Protein AF-A0A8T1BYY0-F1 (afdb_monomer_lite)

Sequence (598 aa):
MSVMEIKYHNEMEREINAVAQRWQKELDSLHEKHEKAYQDAVLQAELKANKQLESMQKEMNERKGTAVVKCTSKWQRAMEELQERQEVEKNMTYNQGLQDREKEWQQAALQIKERQREELGKVQQEAVAAIRAAEERHKMRFQAQLAELKSQLEEQHSQALQNLSDEITTRERERAQEHMDASAQVLEQELTAKWTEQLQEQQLELESKFSAEKSRLTAIFVDEKEAALQELRQVHEEQRVQLDQVWSEKLENLAANTAICHEKQLDSLNGEHDREKENLANQLQSQYSKQLEERLRDQEARLLREQEDAIAQVQEDSEKLIEQVERAMTELKKQKEHLETELGSLRSAIEEAEDAQFDAQESFKIQQKQAAFHVLHLVMRAMRKINEEIQARQISRNEMEITVDRLKTEISDEKSRWEELMGRIRETWSQVQTQHGEMSQTLTNYKRDELVAHRSSSAVLSNEISIVTKQLEEVEEMKITLERDVESLQAEAQTIEASLRDLMLQSGNNGSLNMAVVAKKRRLNEEFEALLERIEKKKAEIRNVDQTLASLRARREEKEQEMRAMERKLVEILVQQQKQMLLLVSAVREVSLPTVAT

pLDDT: mean 81.56, std 13.48, range [29.11, 97.12]

Organism: NCBI:txid29920

Radius of gyration: 112.98 Å; chains: 1; bounding box: 292×54×339 Å

Structure (mmCIF, N/CA/C/O backbone):
data_AF-A0A8T1BYY0-F1
#
_entry.id   AF-A0A8T1BYY0-F1
#
loop_
_atom_site.group_PDB
_atom_site.id
_atom_site.type_symbol
_atom_site.label_atom_id
_atom_site.label_alt_id
_atom_site.label_comp_id
_atom_site.label_asym_id
_atom_site.label_entity_id
_atom_site.label_seq_id
_atom_site.pdbx_PDB_ins_code
_atom_site.Cartn_x
_atom_site.Cartn_y
_atom_site.Cartn_z
_atom_site.occupancy
_atom_site.B_iso_or_equiv
_atom_site.auth_seq_id
_atom_site.auth_comp_id
_atom_site.auth_asym_id
_atom_site.auth_atom_id
_atom_site.pdbx_PDB_model_num
ATOM 1 N N . MET A 1 1 ? 178.635 -5.656 -154.107 1.00 42.50 1 MET A N 1
ATOM 2 C CA . MET A 1 1 ? 179.778 -5.171 -154.908 1.00 42.50 1 MET A CA 1
ATOM 3 C C . MET A 1 1 ? 179.714 -3.644 -154.925 1.00 42.50 1 MET A C 1
ATOM 5 O O . MET A 1 1 ? 178.657 -3.139 -155.261 1.00 42.50 1 MET A O 1
ATOM 9 N N . SER A 1 2 ? 180.821 -2.972 -154.573 1.00 45.78 2 SER A N 1
ATOM 10 C CA . SER A 1 2 ? 181.156 -1.537 -154.750 1.00 45.78 2 SER A CA 1
ATOM 11 C C . SER A 1 2 ? 180.378 -0.435 -153.992 1.00 45.78 2 SER A C 1
ATOM 13 O O . SER A 1 2 ? 179.213 -0.576 -153.655 1.00 45.78 2 SER A O 1
ATOM 15 N N . VAL A 1 3 ? 181.105 0.655 -153.688 1.00 56.16 3 VAL A N 1
ATOM 16 C CA . VAL A 1 3 ? 181.095 1.435 -152.426 1.00 56.16 3 VAL A CA 1
ATOM 17 C C . VAL A 1 3 ? 180.782 2.940 -152.605 1.00 56.16 3 VAL A C 1
ATOM 19 O O . VAL A 1 3 ? 180.627 3.650 -151.615 1.00 56.16 3 VAL A O 1
ATOM 22 N N . MET A 1 4 ? 180.657 3.469 -153.830 1.00 53.41 4 MET A N 1
ATOM 23 C CA . MET A 1 4 ? 180.497 4.926 -154.030 1.00 53.41 4 MET A CA 1
ATOM 24 C C . MET A 1 4 ? 179.056 5.437 -154.120 1.00 53.41 4 MET A C 1
ATOM 26 O O . MET A 1 4 ? 178.783 6.502 -153.578 1.00 53.41 4 MET A O 1
ATOM 30 N N . GLU A 1 5 ? 178.107 4.703 -154.692 1.00 50.66 5 GLU A N 1
ATOM 31 C CA . GLU A 1 5 ? 176.708 5.179 -154.731 1.00 50.66 5 GLU A CA 1
ATOM 32 C C . GLU A 1 5 ? 175.994 5.018 -153.380 1.00 50.66 5 GLU A C 1
ATOM 34 O O . GLU A 1 5 ? 175.066 5.759 -153.063 1.00 50.66 5 GLU A O 1
ATOM 39 N N . ILE A 1 6 ? 176.553 4.169 -152.507 1.00 58.06 6 ILE A N 1
ATOM 40 C CA . ILE A 1 6 ? 176.207 4.091 -151.084 1.00 58.06 6 ILE A CA 1
ATOM 41 C C . ILE A 1 6 ? 176.419 5.453 -150.395 1.00 58.06 6 ILE A C 1
ATOM 43 O O . ILE A 1 6 ? 175.729 5.748 -149.428 1.00 58.06 6 ILE A O 1
ATOM 47 N N . LYS A 1 7 ? 177.326 6.326 -150.865 1.00 59.03 7 LYS A N 1
ATOM 48 C CA . LYS A 1 7 ? 177.566 7.620 -150.198 1.00 59.03 7 LYS A CA 1
ATOM 49 C C . LYS A 1 7 ? 176.518 8.687 -150.517 1.00 59.03 7 LYS A C 1
ATOM 51 O O . LYS A 1 7 ? 176.122 9.392 -149.598 1.00 59.03 7 LYS A O 1
ATOM 56 N N . TYR A 1 8 ? 176.028 8.775 -151.755 1.00 56.25 8 TYR A N 1
ATOM 57 C CA . TYR A 1 8 ? 175.062 9.818 -152.134 1.00 56.25 8 TYR A CA 1
ATOM 58 C C . TYR A 1 8 ? 173.633 9.498 -151.664 1.00 56.25 8 TYR A C 1
ATOM 60 O O . TYR A 1 8 ? 172.887 10.395 -151.282 1.00 56.25 8 TYR A O 1
ATOM 68 N N . HIS A 1 9 ? 173.271 8.212 -151.589 1.00 57.72 9 HIS A N 1
ATOM 69 C CA . HIS A 1 9 ? 171.993 7.797 -150.997 1.00 57.72 9 HIS A CA 1
ATOM 70 C C . HIS A 1 9 ? 171.954 8.056 -149.478 1.00 57.72 9 HIS A C 1
ATOM 72 O O . HIS A 1 9 ? 170.955 8.536 -148.948 1.00 57.72 9 HIS A O 1
ATOM 78 N N . ASN A 1 10 ? 173.088 7.855 -148.797 1.00 60.69 10 ASN A N 1
ATOM 79 C CA . ASN A 1 10 ? 173.199 8.035 -147.349 1.00 60.69 10 ASN A CA 1
ATOM 80 C C . ASN A 1 10 ? 173.147 9.501 -146.876 1.00 60.69 10 ASN A C 1
ATOM 82 O O . ASN A 1 10 ? 172.842 9.736 -145.708 1.00 60.69 10 ASN A O 1
ATOM 86 N N . GLU A 1 11 ? 173.471 10.490 -147.715 1.00 61.03 11 GLU A N 1
ATOM 87 C CA . GLU A 1 11 ? 173.376 11.908 -147.324 1.00 61.03 11 GLU A CA 1
ATOM 88 C C . GLU A 1 11 ? 171.948 12.447 -147.454 1.00 61.03 11 GLU A C 1
ATOM 90 O O . GLU A 1 11 ? 171.459 13.088 -146.523 1.00 61.03 11 GLU A O 1
ATOM 95 N N . MET A 1 12 ? 171.228 12.098 -148.525 1.00 57.25 12 MET A N 1
ATOM 96 C CA . MET A 1 12 ? 169.838 12.538 -148.688 1.00 57.25 12 MET A CA 1
ATOM 97 C C . MET A 1 12 ? 168.887 11.852 -147.690 1.00 57.25 12 MET A C 1
ATOM 99 O O . MET A 1 12 ? 168.001 12.501 -147.133 1.00 57.25 12 MET A O 1
ATOM 103 N N . GLU A 1 13 ? 169.114 10.571 -147.368 1.00 60.94 13 GLU A N 1
ATOM 104 C CA . GLU A 1 13 ? 168.369 9.884 -146.302 1.00 60.94 13 GLU A CA 1
ATOM 105 C C . GLU A 1 13 ? 168.599 10.509 -144.920 1.00 60.94 13 GLU A C 1
ATOM 107 O O . GLU A 1 13 ? 167.707 10.465 -144.071 1.00 60.94 13 GLU A O 1
ATOM 112 N N . ARG A 1 14 ? 169.764 11.119 -144.663 1.00 68.31 14 ARG A N 1
ATOM 113 C CA . ARG A 1 14 ? 170.024 11.793 -143.382 1.00 68.31 14 ARG A CA 1
ATOM 114 C C . ARG A 1 14 ? 169.278 13.111 -143.256 1.00 68.31 14 ARG A C 1
ATOM 116 O O . ARG A 1 14 ? 168.757 13.384 -142.178 1.00 68.31 14 ARG A O 1
ATOM 123 N N . GLU A 1 15 ? 169.195 13.908 -144.318 1.00 62.25 15 GLU A N 1
ATOM 124 C CA . GLU A 1 15 ? 168.449 15.173 -144.278 1.00 62.25 15 GLU A CA 1
ATOM 125 C C . GLU A 1 15 ? 166.937 14.940 -144.184 1.00 62.25 15 GLU A C 1
ATOM 127 O O . GLU A 1 15 ? 166.261 15.590 -143.383 1.00 62.25 15 GLU A O 1
ATOM 132 N N . ILE A 1 16 ? 166.414 13.936 -144.896 1.00 63.78 16 ILE A N 1
ATOM 133 C CA . ILE A 1 16 ? 165.006 13.529 -144.789 1.00 63.78 16 ILE A CA 1
ATOM 134 C C . ILE A 1 16 ? 164.701 12.997 -143.381 1.00 63.78 16 ILE A C 1
ATOM 136 O O . ILE A 1 16 ? 163.705 13.398 -142.775 1.00 63.78 16 ILE A O 1
ATOM 140 N N . ASN A 1 17 ? 165.584 12.174 -142.804 1.00 68.19 17 ASN A N 1
ATOM 141 C CA . ASN A 1 17 ? 165.403 11.685 -141.435 1.00 68.19 17 ASN A CA 1
ATOM 142 C C . ASN A 1 17 ? 165.521 12.797 -140.382 1.00 68.19 17 ASN A C 1
ATOM 144 O O . ASN A 1 17 ? 164.803 12.765 -139.383 1.00 68.19 17 ASN A O 1
ATOM 148 N N . ALA A 1 18 ? 166.371 13.805 -140.594 1.00 69.38 18 ALA A N 1
ATOM 149 C CA . ALA A 1 18 ? 166.501 14.930 -139.671 1.00 69.38 18 ALA A CA 1
ATOM 150 C C . ALA A 1 18 ? 165.241 15.817 -139.647 1.00 69.38 18 ALA A C 1
ATOM 152 O O . ALA A 1 18 ? 164.826 16.273 -138.577 1.00 69.38 18 ALA A O 1
ATOM 153 N N . VAL A 1 19 ? 164.602 16.034 -140.802 1.00 65.50 19 VAL A N 1
ATOM 154 C CA . VAL A 1 19 ? 163.330 16.771 -140.892 1.00 65.50 19 VAL A CA 1
ATOM 155 C C . VAL A 1 19 ? 162.180 15.942 -140.318 1.00 65.50 19 VAL A C 1
ATOM 157 O O . VAL A 1 19 ? 161.415 16.461 -139.505 1.00 65.50 19 VAL A O 1
ATOM 160 N N . ALA A 1 20 ? 162.099 14.649 -140.643 1.00 65.69 20 ALA A N 1
ATOM 161 C CA . ALA A 1 20 ? 161.075 13.757 -140.098 1.00 65.69 20 ALA A CA 1
ATOM 162 C C . ALA A 1 20 ? 161.137 13.672 -138.562 1.00 65.69 20 ALA A C 1
ATOM 164 O O . ALA A 1 20 ? 160.114 13.789 -137.894 1.00 65.69 20 ALA A O 1
ATOM 165 N N . GLN A 1 21 ? 162.337 13.578 -137.976 1.00 71.25 21 GLN A N 1
ATOM 166 C CA . GLN A 1 21 ? 162.501 13.550 -136.518 1.00 71.25 21 GLN A CA 1
ATOM 167 C C . GLN A 1 21 ? 162.126 14.869 -135.827 1.00 71.25 21 GLN A C 1
ATOM 169 O O . GLN A 1 21 ? 161.680 14.841 -134.678 1.00 71.25 21 GLN A O 1
ATOM 174 N N . ARG A 1 22 ? 162.295 16.024 -136.486 1.00 70.69 22 ARG A N 1
ATOM 175 C CA . ARG A 1 22 ? 161.836 17.313 -135.937 1.00 70.69 22 ARG A CA 1
ATOM 176 C C . ARG A 1 22 ? 160.312 17.398 -135.902 1.00 70.69 22 ARG A C 1
ATOM 178 O O . ARG A 1 22 ? 159.766 17.738 -134.858 1.00 70.69 22 ARG A O 1
ATOM 185 N N . TRP A 1 23 ? 159.645 17.024 -136.991 1.00 69.62 23 TRP A N 1
ATOM 186 C CA . TRP A 1 23 ? 158.181 17.026 -137.063 1.00 69.62 23 TRP A CA 1
ATOM 187 C C . TRP A 1 23 ? 157.541 15.999 -136.124 1.00 69.62 23 TRP A C 1
ATOM 189 O O . TRP A 1 23 ? 156.535 16.309 -135.493 1.00 69.62 23 TRP A O 1
ATOM 199 N N . GLN A 1 24 ? 158.156 14.824 -135.950 1.00 74.00 24 GLN A N 1
ATOM 200 C CA . GLN A 1 24 ? 157.688 13.822 -134.987 1.00 74.00 24 GLN A CA 1
ATOM 201 C C . GLN A 1 24 ? 157.703 14.373 -133.551 1.00 74.00 24 GLN A C 1
ATOM 203 O O . GLN A 1 24 ? 156.717 14.256 -132.831 1.00 74.00 24 GLN A O 1
ATOM 208 N N . LYS A 1 25 ? 158.785 15.062 -133.156 1.00 73.31 25 LYS A N 1
ATOM 209 C CA . LYS A 1 25 ? 158.898 15.674 -131.822 1.00 73.31 25 LYS A CA 1
ATOM 210 C C . LYS A 1 25 ? 157.893 16.804 -131.587 1.00 73.31 25 LYS A C 1
ATOM 212 O O . LYS A 1 25 ? 157.420 16.963 -130.464 1.00 73.31 25 LYS A O 1
ATOM 217 N N . GLU A 1 26 ? 157.568 17.595 -132.609 1.00 70.94 26 GLU A N 1
ATOM 218 C CA . GLU A 1 26 ? 156.530 18.631 -132.497 1.00 70.94 26 GLU A CA 1
ATOM 219 C C . GLU A 1 26 ? 155.118 18.033 -132.399 1.00 70.94 26 GLU A C 1
ATOM 221 O O . GLU A 1 26 ? 154.311 18.515 -131.602 1.00 70.94 26 GLU A O 1
ATOM 226 N N . LEU A 1 27 ? 154.836 16.951 -133.132 1.00 71.38 27 LEU A N 1
ATOM 227 C CA . LEU A 1 27 ? 153.577 16.202 -133.036 1.00 71.38 27 LEU A CA 1
ATOM 228 C C . LEU A 1 27 ? 153.389 15.567 -131.654 1.00 71.38 27 LEU A C 1
ATOM 230 O O . LEU A 1 27 ? 152.338 15.747 -131.041 1.00 71.38 27 LEU A O 1
ATOM 234 N N . ASP A 1 28 ? 154.420 14.907 -131.128 1.00 73.56 28 ASP A N 1
ATOM 235 C CA . ASP A 1 28 ? 154.372 14.285 -129.801 1.00 73.56 28 ASP A CA 1
ATOM 236 C C . ASP A 1 28 ? 154.205 15.343 -128.694 1.00 73.56 28 ASP A C 1
ATOM 238 O O . ASP A 1 28 ? 153.411 15.171 -127.767 1.00 73.56 28 ASP A O 1
ATOM 242 N N . SER A 1 29 ? 154.864 16.502 -128.834 1.00 74.00 29 SER A N 1
ATOM 243 C CA . SER A 1 29 ? 154.686 17.643 -127.926 1.00 74.00 29 SER A CA 1
ATOM 244 C C . SER A 1 29 ? 153.256 18.195 -127.930 1.00 74.00 29 SER A C 1
ATOM 246 O O . SER A 1 29 ? 152.767 18.639 -126.884 1.00 74.00 29 SER A O 1
ATOM 248 N N . LEU A 1 30 ? 152.597 18.227 -129.090 1.00 72.25 30 LEU A N 1
ATOM 249 C CA . LEU A 1 30 ? 151.213 18.678 -129.202 1.00 72.25 30 LEU A CA 1
ATOM 250 C C . LEU A 1 30 ? 150.238 17.643 -128.640 1.00 72.25 30 LEU A C 1
ATOM 252 O O . LEU A 1 30 ? 149.307 18.041 -127.940 1.00 72.25 30 LEU A O 1
ATOM 256 N N . HIS A 1 31 ? 150.474 16.347 -128.862 1.00 74.56 31 HIS A N 1
ATOM 257 C CA . HIS A 1 31 ? 149.670 15.280 -128.264 1.00 74.56 31 HIS A CA 1
ATOM 258 C C . HIS A 1 31 ? 149.732 15.302 -126.733 1.00 74.56 31 HIS A C 1
ATOM 260 O O . HIS A 1 31 ? 148.679 15.346 -126.101 1.00 74.56 31 HIS A O 1
ATOM 266 N N . GLU A 1 32 ? 150.918 15.408 -126.123 1.00 74.44 32 GLU A N 1
ATOM 267 C CA . GLU A 1 32 ? 151.030 15.493 -124.656 1.00 74.44 32 GLU A CA 1
ATOM 268 C C . GLU A 1 32 ? 150.294 16.708 -124.070 1.00 74.44 32 GLU A C 1
ATOM 270 O O . GLU A 1 32 ? 149.677 16.621 -123.004 1.00 74.44 32 GLU A O 1
ATOM 275 N N . LYS A 1 33 ? 150.341 17.858 -124.756 1.00 74.00 33 LYS A N 1
ATOM 276 C CA . LYS A 1 33 ? 149.607 19.059 -124.327 1.00 74.00 33 LYS A CA 1
ATOM 277 C C . LYS A 1 33 ? 148.096 18.865 -124.436 1.00 74.00 33 LYS A C 1
ATOM 279 O O . LYS A 1 33 ? 147.370 19.287 -123.537 1.00 74.00 33 LYS A O 1
ATOM 284 N N . HIS A 1 34 ? 147.626 18.229 -125.507 1.00 72.94 34 HIS A N 1
ATOM 285 C CA . HIS A 1 34 ? 146.203 17.969 -125.709 1.00 72.94 34 HIS A CA 1
ATOM 286 C C . HIS A 1 34 ? 145.657 16.939 -124.714 1.00 72.94 34 HIS A C 1
ATOM 288 O O . HIS A 1 34 ? 144.550 17.102 -124.204 1.00 72.94 34 HIS A O 1
ATOM 294 N N . GLU A 1 35 ? 146.442 15.913 -124.396 1.00 73.44 35 GLU A N 1
ATOM 295 C CA . GLU A 1 35 ? 146.049 14.842 -123.483 1.00 73.44 35 GLU A CA 1
ATOM 296 C C . GLU A 1 35 ? 145.990 15.324 -122.028 1.00 73.44 35 GLU A C 1
ATOM 298 O O . GLU A 1 35 ? 145.018 15.039 -121.327 1.00 73.44 35 GLU A O 1
ATOM 303 N N . LYS A 1 36 ? 146.934 16.179 -121.603 1.00 74.75 36 LYS A N 1
ATOM 304 C CA . LYS A 1 36 ? 146.844 16.874 -120.305 1.00 74.75 36 LYS A CA 1
ATOM 305 C C . LYS A 1 36 ? 145.622 17.786 -120.213 1.00 74.75 36 LYS A C 1
ATOM 307 O O . LYS A 1 36 ? 144.897 17.731 -119.224 1.00 74.75 36 LYS A O 1
ATOM 312 N N . ALA A 1 37 ? 145.351 18.584 -121.249 1.00 72.94 37 ALA A N 1
ATOM 313 C CA . ALA A 1 37 ? 144.177 19.458 -121.267 1.00 72.94 37 ALA A CA 1
ATOM 314 C C . ALA A 1 37 ? 142.857 18.667 -121.200 1.00 72.94 37 ALA A C 1
ATOM 316 O O . ALA A 1 37 ? 141.900 19.107 -120.561 1.00 72.94 37 ALA A O 1
ATOM 317 N N . TYR A 1 38 ? 142.805 17.487 -121.826 1.00 75.19 38 TYR A N 1
ATOM 318 C CA . TYR A 1 38 ? 141.644 16.604 -121.758 1.00 75.19 38 TYR A CA 1
ATOM 319 C C . TYR A 1 38 ? 141.464 15.997 -120.358 1.00 75.19 38 TYR A C 1
ATOM 321 O O . TYR A 1 38 ? 140.358 16.023 -119.819 1.00 75.19 38 TYR A O 1
ATOM 329 N N . GLN A 1 39 ? 142.542 15.516 -119.731 1.00 75.75 39 GLN A N 1
ATOM 330 C CA . GLN A 1 39 ? 142.496 14.956 -118.373 1.00 75.75 39 GLN A CA 1
ATOM 331 C C . GLN A 1 39 ? 142.061 15.994 -117.325 1.00 75.75 39 GLN A C 1
ATOM 333 O O . GLN A 1 39 ? 141.208 15.695 -116.486 1.00 75.75 39 GLN A O 1
ATOM 338 N N . ASP A 1 40 ? 142.559 17.230 -117.415 1.00 74.94 40 ASP A N 1
ATOM 339 C CA . ASP A 1 40 ? 142.155 18.317 -116.513 1.00 74.94 40 ASP A CA 1
ATOM 340 C C . ASP A 1 40 ? 140.669 18.689 -116.678 1.00 74.94 40 ASP A C 1
ATOM 342 O O . ASP A 1 40 ? 139.971 18.961 -115.694 1.00 74.94 40 ASP A O 1
ATOM 346 N N . ALA A 1 41 ? 140.148 18.658 -117.911 1.00 73.31 41 ALA A N 1
ATOM 347 C CA . ALA A 1 41 ? 138.734 18.910 -118.181 1.00 73.31 41 ALA A CA 1
ATOM 348 C C . ALA A 1 41 ? 137.823 17.809 -117.604 1.00 73.31 41 ALA A C 1
ATOM 350 O O . ALA A 1 41 ? 136.761 18.119 -117.056 1.00 73.31 41 ALA A O 1
ATOM 351 N N . VAL A 1 42 ? 138.245 16.541 -117.675 1.00 75.06 42 VAL A N 1
ATOM 352 C CA . VAL A 1 42 ? 137.506 15.405 -117.098 1.00 75.06 42 VAL A CA 1
ATOM 353 C C . VAL A 1 42 ? 137.460 15.503 -115.571 1.00 75.06 42 VAL A C 1
ATOM 355 O O . VAL A 1 42 ? 136.373 15.448 -114.995 1.00 75.06 42 VAL A O 1
ATOM 358 N N . LEU A 1 43 ? 138.593 15.767 -114.913 1.00 76.62 43 LEU A N 1
ATOM 359 C CA . LEU A 1 43 ? 138.648 15.937 -113.454 1.00 76.62 43 LEU A CA 1
ATOM 360 C C . LEU A 1 43 ? 137.760 17.089 -112.961 1.00 76.62 43 LEU A C 1
ATOM 362 O O . LEU A 1 43 ? 137.068 16.964 -111.945 1.00 76.62 43 LEU A O 1
ATOM 366 N N . GLN A 1 44 ? 137.727 18.215 -113.682 1.00 74.81 44 GLN A N 1
ATOM 367 C CA . GLN A 1 44 ? 136.829 19.320 -113.335 1.00 74.81 44 GLN A CA 1
ATOM 368 C C . GLN A 1 44 ? 135.347 18.971 -113.521 1.00 74.81 44 GLN A C 1
ATOM 370 O O . GLN A 1 44 ? 134.511 19.446 -112.742 1.00 74.81 44 GLN A O 1
ATOM 375 N N . ALA A 1 45 ? 135.002 18.166 -114.528 1.00 73.19 45 ALA A N 1
ATOM 376 C CA . ALA A 1 45 ? 133.632 17.708 -114.741 1.00 73.19 45 ALA A CA 1
ATOM 377 C C . ALA A 1 45 ? 133.183 16.740 -113.632 1.00 73.19 45 ALA A C 1
ATOM 379 O O . ALA A 1 45 ? 132.096 16.918 -113.076 1.00 73.19 45 ALA A O 1
ATOM 380 N N . GLU A 1 46 ? 134.037 15.793 -113.237 1.00 72.38 46 GLU A N 1
ATOM 381 C CA . GLU A 1 46 ? 133.763 14.848 -112.144 1.00 72.38 46 GLU A CA 1
ATOM 382 C C . GLU A 1 46 ? 133.577 15.560 -110.796 1.00 72.38 46 GLU A C 1
ATOM 384 O O . GLU A 1 46 ? 132.609 15.304 -110.074 1.00 72.38 46 GLU A O 1
ATOM 389 N N . LEU A 1 47 ? 134.438 16.535 -110.480 1.00 76.81 47 LEU A N 1
ATOM 390 C CA . LEU A 1 47 ? 134.314 17.341 -109.259 1.00 76.81 47 LEU A CA 1
ATOM 391 C C . LEU A 1 47 ? 133.015 18.159 -109.213 1.00 76.81 47 LEU A C 1
ATOM 393 O O . LEU A 1 47 ? 132.433 18.335 -108.138 1.00 76.81 47 LEU A O 1
ATOM 397 N N . LYS A 1 48 ? 132.542 18.668 -110.358 1.00 75.19 48 LYS A N 1
ATOM 398 C CA . LYS A 1 48 ? 131.257 19.381 -110.437 1.00 75.19 48 LYS A CA 1
ATOM 399 C C . LYS A 1 48 ? 130.068 18.433 -110.277 1.00 75.19 48 LYS A C 1
ATOM 401 O O . LYS A 1 48 ? 129.133 18.783 -109.557 1.00 75.19 48 LYS A O 1
ATOM 406 N N . ALA A 1 49 ? 130.114 17.250 -110.888 1.00 73.12 49 ALA A N 1
ATOM 407 C CA . ALA A 1 49 ? 129.049 16.255 -110.784 1.00 73.12 49 ALA A CA 1
ATOM 408 C C . ALA A 1 49 ? 128.882 15.731 -109.345 1.00 73.12 49 ALA A C 1
ATOM 410 O O . ALA A 1 49 ? 127.763 15.695 -108.829 1.00 73.12 49 ALA A O 1
ATOM 411 N N . ASN A 1 50 ? 129.984 15.425 -108.649 1.00 74.81 50 ASN A N 1
ATOM 412 C CA . ASN A 1 50 ? 129.924 14.941 -107.265 1.00 74.81 50 ASN A CA 1
ATOM 413 C C . ASN A 1 50 ? 129.344 15.978 -106.293 1.00 74.81 50 ASN A C 1
ATOM 415 O O . ASN A 1 50 ? 128.507 15.635 -105.458 1.00 74.81 50 ASN A O 1
ATOM 419 N N . LYS A 1 51 ? 129.695 17.264 -106.441 1.00 76.19 51 LYS A N 1
ATOM 420 C CA . LYS A 1 51 ? 129.118 18.331 -105.602 1.00 76.19 51 LYS A CA 1
ATOM 421 C C . LYS A 1 51 ? 127.603 18.481 -105.778 1.00 76.19 51 LYS A C 1
ATOM 423 O O . LYS A 1 51 ? 126.909 18.787 -104.810 1.00 76.19 51 LYS A O 1
ATOM 428 N N . GLN A 1 52 ? 127.081 18.273 -106.987 1.00 73.69 52 GLN A N 1
ATOM 429 C CA . GLN A 1 52 ? 125.634 18.325 -107.236 1.00 73.69 52 GLN A CA 1
ATOM 430 C C . GLN A 1 52 ? 124.899 17.119 -106.635 1.00 73.69 52 GLN A C 1
ATOM 432 O O . GLN A 1 52 ? 123.801 17.272 -106.098 1.00 73.69 52 GLN A O 1
ATOM 437 N N . LEU A 1 53 ? 125.511 15.932 -106.668 1.00 75.56 53 LEU A N 1
ATOM 438 C CA . LEU A 1 53 ? 124.953 14.723 -106.057 1.00 75.56 53 LEU A CA 1
ATOM 439 C C . LEU A 1 53 ? 124.825 14.844 -104.531 1.00 75.56 53 LEU A C 1
ATOM 441 O O . LEU A 1 53 ? 123.770 14.524 -103.978 1.00 75.56 53 LEU A O 1
ATOM 445 N N . GLU A 1 54 ? 125.852 15.360 -103.854 1.00 76.62 54 GLU A N 1
ATOM 446 C CA . GLU A 1 54 ? 125.819 15.570 -102.400 1.00 76.62 54 GLU A CA 1
ATOM 447 C C . GLU A 1 54 ? 124.762 16.602 -101.983 1.00 76.62 54 GLU A C 1
ATOM 449 O O . GLU A 1 54 ? 124.044 16.392 -101.000 1.00 76.62 54 GLU A O 1
ATOM 454 N N . SER A 1 55 ? 124.607 17.698 -102.741 1.00 76.81 55 SER A N 1
ATOM 455 C CA . SER A 1 55 ? 123.590 18.709 -102.422 1.00 76.81 55 SER A CA 1
ATOM 456 C C . SER A 1 55 ? 122.174 18.144 -102.566 1.00 76.81 55 SER A C 1
ATOM 458 O O . SER A 1 55 ? 121.335 18.365 -101.691 1.00 76.81 55 SER A O 1
ATOM 460 N N . MET A 1 56 ? 121.915 17.351 -103.613 1.00 71.19 56 MET A N 1
ATOM 461 C CA . MET A 1 56 ? 120.617 16.696 -103.796 1.00 71.19 56 MET A CA 1
ATOM 462 C C . MET A 1 56 ? 120.319 15.656 -102.711 1.00 71.19 56 MET A C 1
ATOM 464 O O . MET A 1 56 ? 119.184 15.576 -102.234 1.00 71.19 56 MET A O 1
ATOM 468 N N . GLN A 1 57 ? 121.314 14.874 -102.278 1.00 74.81 57 GLN A N 1
ATOM 469 C CA . GLN A 1 57 ? 121.126 13.923 -101.177 1.00 74.81 57 GLN A CA 1
ATOM 470 C C . GLN A 1 57 ? 120.790 14.627 -99.859 1.00 74.81 57 GLN A C 1
ATOM 472 O O . GLN A 1 57 ? 119.917 14.162 -99.118 1.00 74.81 57 GLN A O 1
ATOM 477 N N . LYS A 1 58 ? 121.430 15.766 -99.576 1.00 77.75 58 LYS A N 1
ATOM 478 C CA . LYS A 1 58 ? 121.167 16.541 -98.361 1.00 77.75 58 LYS A CA 1
ATOM 479 C C . LYS A 1 58 ? 119.742 17.105 -98.338 1.00 77.75 58 LYS A C 1
ATOM 481 O O . LYS A 1 58 ? 119.023 16.881 -97.364 1.00 77.75 58 LYS A O 1
ATOM 486 N N . GLU A 1 59 ? 119.288 17.718 -99.432 1.00 76.50 59 GLU A N 1
ATOM 487 C CA . GLU A 1 59 ? 117.909 18.220 -99.542 1.00 76.50 59 GLU A CA 1
ATOM 488 C C . GLU A 1 59 ? 116.861 17.102 -99.429 1.00 76.50 59 GLU A C 1
ATOM 490 O O . GLU A 1 59 ? 115.817 17.275 -98.790 1.00 76.50 59 GLU A O 1
ATOM 495 N N . MET A 1 60 ? 117.123 15.932 -100.023 1.00 74.25 60 MET A N 1
ATOM 496 C CA . MET A 1 60 ? 116.208 14.793 -99.924 1.00 74.25 60 MET A CA 1
ATOM 497 C C . MET A 1 60 ? 116.068 14.310 -98.471 1.00 74.25 60 MET A C 1
ATOM 499 O O . MET A 1 60 ? 114.953 14.035 -98.016 1.00 74.25 60 MET A O 1
ATOM 503 N N . ASN A 1 61 ? 117.175 14.232 -97.731 1.00 76.69 61 ASN A N 1
ATOM 504 C CA . ASN A 1 61 ? 117.169 13.799 -96.335 1.00 76.69 61 ASN A CA 1
ATOM 505 C C . ASN A 1 61 ? 116.466 14.809 -95.415 1.00 76.69 61 ASN A C 1
ATOM 507 O O . ASN A 1 61 ? 115.686 14.402 -94.553 1.00 76.69 61 ASN A O 1
ATOM 511 N N . GLU A 1 62 ? 116.640 16.112 -95.639 1.00 77.06 62 GLU A N 1
ATOM 512 C CA . GLU A 1 62 ? 115.941 17.160 -94.882 1.00 77.06 62 GLU A CA 1
ATOM 513 C C . GLU A 1 62 ? 114.421 17.135 -95.123 1.00 77.06 62 GLU A C 1
ATOM 515 O O . GLU A 1 62 ? 113.628 17.230 -94.177 1.00 77.06 62 GLU A O 1
ATOM 520 N N . ARG A 1 63 ? 113.981 16.919 -96.372 1.00 73.94 63 ARG A N 1
ATOM 521 C CA . ARG A 1 63 ? 112.549 16.763 -96.695 1.00 73.94 63 ARG A CA 1
ATOM 522 C C . ARG A 1 63 ? 111.944 15.520 -96.046 1.00 73.94 63 ARG A C 1
ATOM 524 O O . ARG A 1 63 ? 110.844 15.604 -95.497 1.00 73.94 63 ARG A O 1
ATOM 531 N N . LYS A 1 64 ? 112.659 14.388 -96.057 1.00 73.50 64 LYS A N 1
ATOM 532 C CA . LYS A 1 64 ? 112.230 13.155 -95.375 1.00 73.50 64 LYS A CA 1
ATOM 533 C C . LYS A 1 64 ? 112.131 13.355 -93.861 1.00 73.50 64 LYS A C 1
ATOM 535 O O . LYS A 1 64 ? 111.099 13.021 -93.284 1.00 73.50 64 LYS A O 1
ATOM 540 N N . GLY A 1 65 ? 113.138 13.968 -93.234 1.00 71.00 65 GLY A N 1
ATOM 541 C CA . GLY A 1 65 ? 113.121 14.278 -91.800 1.00 71.00 65 GLY A CA 1
ATOM 542 C C . GLY A 1 65 ? 111.949 15.182 -91.408 1.00 71.00 65 GLY A C 1
ATOM 543 O O . GLY A 1 65 ? 111.207 14.883 -90.473 1.00 71.00 65 GLY A O 1
ATOM 544 N N . THR A 1 66 ? 111.699 16.236 -92.189 1.00 72.69 66 THR A N 1
ATOM 545 C CA . THR A 1 66 ? 110.588 17.170 -91.941 1.00 72.69 66 THR A CA 1
ATOM 546 C C . THR A 1 66 ? 109.217 16.505 -92.116 1.00 72.69 66 THR A C 1
ATOM 548 O O . THR A 1 66 ? 108.290 16.779 -91.351 1.00 72.69 66 THR A O 1
ATOM 551 N N . ALA A 1 67 ? 109.065 15.617 -93.103 1.00 72.12 67 ALA A N 1
ATOM 552 C CA . ALA A 1 67 ? 107.822 14.880 -93.322 1.00 72.12 67 ALA A CA 1
ATOM 553 C C . ALA A 1 67 ? 107.524 13.897 -92.178 1.00 72.12 67 ALA A C 1
ATOM 555 O O . ALA A 1 67 ? 106.385 13.840 -91.715 1.00 72.12 67 ALA A O 1
ATOM 556 N N . VAL A 1 68 ? 108.540 13.184 -91.678 1.00 76.69 68 VAL A N 1
ATOM 557 C CA . VAL A 1 68 ? 108.391 12.264 -90.541 1.00 76.69 68 VAL A CA 1
ATOM 558 C C . VAL A 1 68 ? 107.966 13.019 -89.284 1.00 76.69 68 VAL A C 1
ATOM 560 O O . VAL A 1 68 ? 106.972 12.634 -88.680 1.00 76.69 68 VAL A O 1
ATOM 563 N N . VAL A 1 69 ? 108.615 14.140 -88.947 1.00 77.75 69 VAL A N 1
ATOM 564 C CA . VAL A 1 69 ? 108.263 14.953 -87.763 1.00 77.75 69 VAL A CA 1
ATOM 565 C C . VAL A 1 69 ? 106.846 15.534 -87.856 1.00 77.75 69 VAL A C 1
ATOM 567 O O . VAL A 1 69 ? 106.097 15.554 -86.877 1.00 77.75 69 VAL A O 1
ATOM 570 N N . LYS A 1 70 ? 106.424 15.992 -89.041 1.00 75.12 70 LYS A N 1
ATOM 571 C CA . LYS A 1 70 ? 105.043 16.462 -89.252 1.00 75.12 70 LYS A CA 1
ATOM 572 C C . LYS A 1 70 ? 104.021 15.330 -89.151 1.00 75.12 70 LYS A C 1
ATOM 574 O O . LYS A 1 70 ? 102.903 15.568 -88.705 1.00 75.12 70 LYS A O 1
ATOM 579 N N . CYS A 1 71 ? 104.378 14.118 -89.567 1.00 72.31 71 CYS A N 1
ATOM 580 C CA . CYS A 1 71 ? 103.494 12.963 -89.457 1.00 72.31 71 CYS A CA 1
ATOM 581 C C . CYS A 1 71 ? 103.392 12.481 -88.001 1.00 72.31 71 CYS A C 1
ATOM 583 O O . CYS A 1 71 ? 102.286 12.294 -87.501 1.00 72.31 71 CYS A O 1
ATOM 585 N N . THR A 1 72 ? 104.515 12.371 -87.284 1.00 74.75 72 THR A N 1
ATOM 586 C CA . THR A 1 72 ? 104.529 11.961 -85.871 1.00 74.75 72 THR A CA 1
ATOM 587 C C . THR A 1 72 ? 103.825 12.971 -84.971 1.00 74.75 72 THR A C 1
ATOM 589 O O . THR A 1 72 ? 103.015 12.561 -84.151 1.00 74.75 72 THR A O 1
ATOM 592 N N . SER A 1 73 ? 104.024 14.277 -85.172 1.00 74.00 73 SER A N 1
ATOM 593 C CA . SER A 1 73 ? 103.312 15.312 -84.400 1.00 74.00 73 SER A CA 1
ATOM 594 C C . SER A 1 73 ? 101.799 15.333 -84.649 1.00 74.00 73 SER A C 1
ATOM 596 O O . SER A 1 73 ? 101.033 15.591 -83.724 1.00 74.00 73 SER A O 1
ATOM 598 N N . LYS A 1 74 ? 101.338 15.032 -85.872 1.00 77.88 74 LYS A N 1
ATOM 599 C CA . LYS A 1 74 ? 99.901 14.865 -86.152 1.00 77.88 74 LYS A CA 1
ATOM 600 C C . LYS A 1 74 ? 99.321 13.643 -85.442 1.00 77.88 74 LYS A C 1
ATOM 602 O O . LYS A 1 74 ? 98.237 13.742 -84.883 1.00 77.88 74 LYS A O 1
ATOM 607 N N . TRP A 1 75 ? 100.039 12.520 -85.443 1.00 78.88 75 TRP A N 1
ATOM 608 C CA . TRP A 1 75 ? 99.607 11.312 -84.737 1.00 78.88 75 TRP A CA 1
ATOM 609 C C . TRP A 1 75 ? 99.641 11.469 -83.216 1.00 78.88 75 TRP A C 1
ATOM 611 O O . TRP A 1 75 ? 98.724 10.998 -82.556 1.00 78.88 75 TRP A O 1
ATOM 621 N N . GLN A 1 76 ? 100.641 12.165 -82.668 1.00 80.12 76 GLN A N 1
ATOM 622 C CA . GLN A 1 76 ? 100.696 12.497 -81.242 1.00 80.12 76 GLN A CA 1
ATOM 623 C C . GLN A 1 76 ? 99.507 13.365 -80.830 1.00 80.12 76 GLN A C 1
ATOM 625 O O . GLN A 1 76 ? 98.785 12.971 -79.925 1.00 80.12 76 GLN A O 1
ATOM 630 N N . ARG A 1 77 ? 99.212 14.451 -81.561 1.00 79.69 77 ARG A N 1
ATOM 631 C CA . ARG A 1 77 ? 98.019 15.270 -81.279 1.00 79.69 77 ARG A CA 1
ATOM 632 C C . ARG A 1 77 ? 96.717 14.489 -81.404 1.00 79.69 77 ARG A C 1
ATOM 634 O O . ARG A 1 77 ? 95.859 14.613 -80.547 1.00 79.69 77 ARG A O 1
ATOM 641 N N . ALA A 1 78 ? 96.565 13.662 -82.437 1.00 78.06 78 ALA A N 1
ATOM 642 C CA . ALA A 1 78 ? 95.361 12.845 -82.588 1.00 78.06 78 ALA A CA 1
ATOM 643 C C . ALA A 1 78 ? 95.207 11.817 -81.451 1.00 78.06 78 ALA A C 1
ATOM 645 O O . ALA A 1 78 ? 94.087 11.501 -81.056 1.00 78.06 78 ALA A O 1
ATOM 646 N N . MET A 1 79 ? 96.318 11.291 -80.924 1.00 76.81 79 MET A N 1
ATOM 647 C CA . MET A 1 79 ? 96.310 10.373 -79.786 1.00 76.81 79 MET A CA 1
ATOM 648 C C . MET A 1 79 ? 95.978 11.100 -78.476 1.00 76.81 79 MET A C 1
ATOM 650 O O . MET A 1 79 ? 95.161 10.591 -77.715 1.00 76.81 79 MET A O 1
ATOM 654 N N . GLU A 1 80 ? 96.541 12.289 -78.249 1.00 82.06 80 GLU A N 1
ATOM 655 C CA . GLU A 1 80 ? 96.214 13.163 -77.112 1.00 82.06 80 GLU A CA 1
ATOM 656 C C . GLU A 1 80 ? 94.735 13.580 -77.146 1.00 82.06 80 GLU A C 1
ATOM 658 O O . GLU A 1 80 ? 94.023 13.381 -76.169 1.00 82.06 80 GLU A O 1
ATOM 663 N N . GLU A 1 81 ? 94.222 14.028 -78.296 1.00 81.12 81 GLU A N 1
ATOM 664 C CA . GLU A 1 81 ? 92.804 14.379 -78.467 1.00 81.12 81 GLU A CA 1
ATOM 665 C C . GLU A 1 81 ? 91.867 13.179 -78.229 1.00 81.12 81 GLU A C 1
ATOM 667 O O . GLU A 1 81 ? 90.774 13.334 -77.682 1.00 81.12 81 GLU A O 1
ATOM 672 N N . LEU A 1 82 ? 92.266 11.964 -78.627 1.00 81.38 82 LEU A N 1
ATOM 673 C CA . LEU A 1 82 ? 91.502 10.746 -78.332 1.00 81.38 82 LEU A CA 1
ATOM 674 C C . LEU A 1 82 ? 91.551 10.377 -76.845 1.00 81.38 82 LEU A C 1
ATOM 676 O O . LEU A 1 82 ? 90.531 9.947 -76.304 1.00 81.38 82 LEU A O 1
ATOM 680 N N . GLN A 1 83 ? 92.699 10.544 -76.186 1.00 82.56 83 GLN A N 1
ATOM 681 C CA . GLN A 1 83 ? 92.839 10.317 -74.747 1.00 82.56 83 GLN A CA 1
ATOM 682 C C . GLN A 1 83 ? 91.997 11.314 -73.947 1.00 82.56 83 GLN A C 1
ATOM 684 O O . GLN A 1 83 ? 91.212 10.886 -73.104 1.00 82.56 83 GLN A O 1
ATOM 689 N N . GLU A 1 84 ? 92.055 12.605 -74.277 1.00 82.62 84 GLU A N 1
ATOM 690 C CA . GLU A 1 84 ? 91.231 13.640 -73.646 1.00 82.62 84 GLU A CA 1
ATOM 691 C C . GLU A 1 84 ? 89.735 13.353 -73.820 1.00 82.62 84 GLU A C 1
ATOM 693 O O . GLU A 1 84 ? 88.971 13.428 -72.858 1.00 82.62 84 GLU A O 1
ATOM 698 N N . ARG A 1 85 ? 89.294 12.944 -75.019 1.00 81.00 85 ARG A N 1
ATOM 699 C CA . ARG A 1 85 ? 87.892 12.548 -75.238 1.00 81.00 85 ARG A CA 1
ATOM 700 C C . ARG A 1 85 ? 87.488 11.351 -74.384 1.00 81.00 85 ARG A C 1
ATOM 702 O O . ARG A 1 85 ? 86.422 11.383 -73.778 1.00 81.00 85 ARG A O 1
ATOM 709 N N . GLN A 1 86 ? 88.332 10.325 -74.296 1.00 80.19 86 GLN A N 1
ATOM 710 C CA . GLN A 1 86 ? 88.052 9.163 -73.449 1.00 80.19 86 GLN A CA 1
ATOM 711 C C . GLN A 1 86 ? 88.015 9.522 -71.960 1.00 80.19 86 GLN A C 1
ATOM 713 O O . GLN A 1 86 ? 87.203 8.968 -71.222 1.00 80.19 86 GLN A O 1
ATOM 718 N N . GLU A 1 87 ? 88.868 10.432 -71.497 1.00 83.25 87 GLU A N 1
ATOM 719 C CA . GLU A 1 87 ? 88.843 10.917 -70.114 1.00 83.25 87 GLU A CA 1
ATOM 720 C C . GLU A 1 87 ? 87.587 11.740 -69.824 1.00 83.25 87 GLU A C 1
ATOM 722 O O . GLU A 1 87 ? 86.944 11.534 -68.795 1.00 83.25 87 GLU A O 1
ATOM 727 N N . VAL A 1 88 ? 87.174 12.606 -70.751 1.00 83.75 88 VAL A N 1
ATOM 728 C CA . VAL A 1 88 ? 85.919 13.361 -70.639 1.00 83.75 88 VAL A CA 1
ATOM 729 C C . VAL A 1 88 ? 84.712 12.421 -70.624 1.00 83.75 88 VAL A C 1
ATOM 731 O O . VAL A 1 88 ? 83.835 12.587 -69.779 1.00 83.75 88 VAL A O 1
ATOM 734 N N . GLU A 1 89 ? 84.668 11.400 -71.483 1.00 80.81 89 GLU A N 1
ATOM 735 C CA . GLU A 1 89 ? 83.593 10.398 -71.491 1.00 80.81 89 GLU A CA 1
ATOM 736 C C . GLU A 1 89 ? 83.563 9.559 -70.204 1.00 80.81 89 GLU A C 1
ATOM 738 O O . GLU A 1 89 ? 82.492 9.334 -69.630 1.00 80.81 89 GLU A O 1
ATOM 743 N N . LYS A 1 90 ? 84.726 9.143 -69.686 1.00 82.56 90 LYS A N 1
ATOM 744 C CA . LYS A 1 90 ? 84.828 8.453 -68.387 1.00 82.56 90 LYS A CA 1
ATOM 745 C C . LYS A 1 90 ? 84.351 9.337 -67.238 1.00 82.56 90 LYS A C 1
ATOM 747 O O . LYS A 1 90 ? 83.596 8.875 -66.388 1.00 82.56 90 LYS A O 1
ATOM 752 N N . ASN A 1 91 ? 84.736 10.609 -67.226 1.00 84.62 91 ASN A N 1
ATOM 753 C CA . ASN A 1 91 ? 84.306 11.552 -66.197 1.00 84.62 91 ASN A CA 1
ATOM 754 C C . ASN A 1 91 ? 82.806 11.846 -66.293 1.00 84.62 91 ASN A C 1
ATOM 756 O O . ASN A 1 91 ? 82.126 11.889 -65.273 1.00 84.62 91 ASN A O 1
ATOM 760 N N . MET A 1 92 ? 82.264 11.994 -67.504 1.00 83.06 92 MET A N 1
ATOM 761 C CA . MET A 1 92 ? 80.829 12.171 -67.738 1.00 83.06 92 MET A CA 1
ATOM 762 C C . MET A 1 92 ? 80.023 10.972 -67.238 1.00 83.06 92 MET A C 1
ATOM 764 O O . MET A 1 92 ? 79.078 11.155 -66.476 1.00 83.06 92 MET A O 1
ATOM 768 N N . THR A 1 93 ? 80.414 9.754 -67.613 1.00 79.94 93 THR A N 1
ATOM 769 C CA . THR A 1 93 ? 79.723 8.523 -67.191 1.00 79.94 93 THR A CA 1
ATOM 770 C C . THR A 1 93 ? 79.846 8.277 -65.687 1.00 79.94 93 THR A C 1
ATOM 772 O O . THR A 1 93 ? 78.864 7.910 -65.044 1.00 79.94 93 THR A O 1
ATOM 775 N N . TYR A 1 94 ? 81.013 8.547 -65.093 1.00 85.88 94 TYR A N 1
ATOM 776 C CA . TYR A 1 94 ? 81.208 8.475 -63.645 1.00 85.88 94 TYR A CA 1
ATOM 777 C C . TYR A 1 94 ? 80.337 9.494 -62.896 1.00 85.88 94 TYR A C 1
ATOM 779 O O . TYR A 1 94 ? 79.647 9.132 -61.944 1.00 85.88 94 TYR A O 1
ATOM 787 N N . ASN A 1 95 ? 80.315 10.750 -63.351 1.00 86.25 95 ASN A N 1
ATOM 788 C CA . ASN A 1 95 ? 79.503 11.804 -62.743 1.00 86.25 95 ASN A CA 1
ATOM 789 C C . ASN A 1 95 ? 78.003 11.528 -62.890 1.00 86.25 95 ASN A C 1
ATOM 791 O O . ASN A 1 95 ? 77.257 11.737 -61.937 1.00 86.25 95 ASN A O 1
ATOM 795 N N . GLN A 1 96 ? 77.561 11.016 -64.041 1.00 84.19 96 GLN A N 1
ATOM 796 C CA . GLN A 1 96 ? 76.179 10.571 -64.237 1.00 84.19 96 GLN A CA 1
ATOM 797 C C . GLN A 1 96 ? 75.821 9.435 -63.274 1.00 84.19 96 GLN A C 1
ATOM 799 O O . GLN A 1 96 ? 74.833 9.541 -62.556 1.00 84.19 96 GLN A O 1
ATOM 804 N N . GLY A 1 97 ? 76.667 8.406 -63.155 1.00 85.31 97 GLY A N 1
ATOM 805 C CA . GLY A 1 97 ? 76.440 7.311 -62.207 1.00 85.31 97 GLY A CA 1
ATOM 806 C C . GLY A 1 97 ? 76.419 7.763 -60.741 1.00 85.31 97 GLY A C 1
ATOM 807 O O . GLY A 1 97 ? 75.685 7.201 -59.928 1.00 85.31 97 GLY A O 1
ATOM 808 N N . LEU A 1 98 ? 77.194 8.792 -60.389 1.00 85.00 98 LEU A N 1
ATOM 809 C CA . LEU A 1 98 ? 77.195 9.375 -59.048 1.00 85.00 98 LEU A CA 1
ATOM 810 C C . LEU A 1 98 ? 75.920 10.187 -58.781 1.00 85.00 98 LEU A C 1
ATOM 812 O O . LEU A 1 98 ? 75.328 10.033 -57.717 1.00 85.00 98 LEU A O 1
ATOM 816 N N . GLN A 1 99 ? 75.455 10.968 -59.760 1.00 84.75 99 GLN A N 1
ATOM 817 C CA . GLN A 1 99 ? 74.182 11.692 -59.683 1.00 84.75 99 GLN A CA 1
ATOM 818 C C . GLN A 1 99 ? 72.979 10.752 -59.614 1.00 84.75 99 GLN A C 1
ATOM 820 O O . GLN A 1 99 ? 72.041 11.016 -58.866 1.00 84.75 99 GLN A O 1
ATOM 825 N N . ASP A 1 100 ? 72.985 9.660 -60.374 1.00 85.62 100 ASP A N 1
ATOM 826 C CA . ASP A 1 100 ? 71.884 8.699 -60.365 1.00 85.62 100 ASP A CA 1
ATOM 827 C C . ASP A 1 100 ? 71.828 7.940 -59.040 1.00 85.62 100 ASP A C 1
ATOM 829 O O . ASP A 1 100 ? 70.757 7.844 -58.443 1.00 85.62 100 ASP A O 1
ATOM 833 N N . ARG A 1 101 ? 72.984 7.544 -58.487 1.00 82.62 101 ARG A N 1
ATOM 834 C CA . ARG A 1 101 ? 73.048 7.046 -57.106 1.00 82.62 101 ARG A CA 1
ATOM 835 C C . ARG A 1 101 ? 72.533 8.089 -56.123 1.00 82.62 101 ARG A C 1
ATOM 837 O O . ARG A 1 101 ? 71.702 7.763 -55.287 1.00 82.62 101 ARG A O 1
ATOM 844 N N . GLU A 1 102 ? 72.986 9.337 -56.201 1.00 87.25 102 GLU A N 1
ATOM 845 C CA . GLU A 1 102 ? 72.531 10.386 -55.284 1.00 87.25 102 GLU A CA 1
ATOM 846 C C . GLU A 1 102 ? 71.007 10.587 -55.347 1.00 87.25 102 GLU A C 1
ATOM 848 O O . GLU A 1 102 ? 70.362 10.688 -54.302 1.00 87.25 102 GLU A O 1
ATOM 853 N N . LYS A 1 103 ? 70.404 10.542 -56.541 1.00 87.62 103 LYS A N 1
ATOM 854 C CA . LYS A 1 103 ? 68.942 10.566 -56.712 1.00 87.62 103 LYS A CA 1
ATOM 855 C C . LYS A 1 103 ? 68.267 9.350 -56.084 1.00 87.62 103 LYS A C 1
ATOM 857 O O . LYS A 1 103 ? 67.270 9.525 -55.389 1.00 87.62 103 LYS A O 1
ATOM 862 N N . GLU A 1 104 ? 68.791 8.143 -56.290 1.00 85.94 104 GLU A N 1
ATOM 863 C CA . GLU A 1 104 ? 68.264 6.921 -55.666 1.00 85.94 104 GLU A CA 1
ATOM 864 C C . GLU A 1 104 ? 68.329 7.000 -54.135 1.00 85.94 104 GLU A C 1
ATOM 866 O O . GLU A 1 104 ? 67.355 6.681 -53.454 1.00 85.94 104 GLU A O 1
ATOM 871 N N . TRP A 1 105 ? 69.433 7.505 -53.579 1.00 85.75 105 TRP A N 1
ATOM 872 C CA . TRP A 1 105 ? 69.588 7.729 -52.140 1.00 85.75 105 TRP A CA 1
ATOM 873 C C . TRP A 1 105 ? 68.610 8.781 -51.611 1.00 85.75 105 TRP A C 1
ATOM 875 O O . TRP A 1 105 ? 68.000 8.577 -50.560 1.00 85.75 105 TRP A O 1
ATOM 885 N N . GLN A 1 106 ? 68.412 9.888 -52.332 1.00 88.06 106 GLN A N 1
ATOM 886 C CA . GLN A 1 106 ? 67.428 10.910 -51.969 1.00 88.06 106 GLN A CA 1
ATOM 887 C C . GLN A 1 106 ? 65.996 10.360 -52.023 1.00 88.06 106 GLN A C 1
ATOM 889 O O . GLN A 1 106 ? 65.214 10.607 -51.105 1.00 88.06 106 GLN A O 1
ATOM 894 N N . GLN A 1 107 ? 65.658 9.569 -53.043 1.00 87.94 107 GLN A N 1
ATOM 895 C CA . GLN A 1 107 ? 64.355 8.910 -53.158 1.00 87.94 107 GLN A CA 1
ATOM 896 C C . GLN A 1 107 ? 64.136 7.886 -52.041 1.00 87.94 107 GLN A C 1
ATOM 898 O O . GLN A 1 107 ? 63.085 7.900 -51.404 1.00 87.94 107 GLN A O 1
ATOM 903 N N . ALA A 1 108 ? 65.130 7.050 -51.736 1.00 85.44 108 ALA A N 1
ATOM 904 C CA . ALA A 1 108 ? 65.061 6.105 -50.625 1.00 85.44 108 ALA A CA 1
ATOM 905 C C . ALA A 1 108 ? 64.905 6.829 -49.277 1.00 85.44 108 ALA A C 1
ATOM 907 O O . ALA A 1 108 ? 64.084 6.436 -48.448 1.00 85.44 108 ALA A O 1
ATOM 908 N N . ALA A 1 109 ? 65.627 7.933 -49.065 1.00 84.50 109 ALA A N 1
ATOM 909 C CA . ALA A 1 109 ? 65.493 8.752 -47.863 1.00 84.50 109 ALA A CA 1
ATOM 910 C C . ALA A 1 109 ? 64.102 9.399 -47.744 1.00 84.50 109 ALA A C 1
ATOM 912 O O . ALA A 1 109 ? 63.563 9.488 -46.639 1.00 84.50 109 ALA A O 1
ATOM 913 N N . LEU A 1 110 ? 63.504 9.832 -48.859 1.00 87.25 110 LEU A N 1
ATOM 914 C CA . LEU A 1 110 ? 62.129 10.339 -48.888 1.00 87.25 110 LEU A CA 1
ATOM 915 C C . LEU A 1 110 ? 61.120 9.237 -48.561 1.00 87.25 110 LEU A C 1
ATOM 917 O O . LEU A 1 110 ? 60.294 9.439 -47.676 1.00 87.25 110 LEU A O 1
ATOM 921 N N . GLN A 1 111 ? 61.248 8.056 -49.168 1.00 87.19 111 GLN A N 1
ATOM 922 C CA . GLN A 1 111 ? 60.378 6.912 -48.878 1.00 87.19 111 GLN A CA 1
ATOM 923 C C . GLN A 1 111 ? 60.463 6.480 -47.410 1.00 87.19 111 GLN A C 1
ATOM 925 O O . GLN A 1 111 ? 59.447 6.166 -46.794 1.00 87.19 111 GLN A O 1
ATOM 930 N N . ILE A 1 112 ? 61.660 6.493 -46.815 1.00 86.50 112 ILE A N 1
ATOM 931 C CA . ILE A 1 112 ? 61.834 6.204 -45.385 1.00 86.50 112 ILE A CA 1
ATOM 932 C C . ILE A 1 112 ? 61.137 7.271 -44.534 1.00 86.50 112 ILE A C 1
ATOM 934 O O . ILE A 1 112 ? 60.429 6.924 -43.592 1.00 86.50 112 ILE A O 1
ATOM 938 N N . LYS A 1 113 ? 61.286 8.560 -44.867 1.00 87.12 113 LYS A N 1
ATOM 939 C CA . LYS A 1 113 ? 60.604 9.649 -44.148 1.00 87.12 113 LYS A CA 1
ATOM 940 C C . LYS A 1 113 ? 59.083 9.570 -44.274 1.00 87.12 113 LYS A C 1
ATOM 942 O O . LYS A 1 113 ? 58.388 9.852 -43.302 1.00 87.12 113 LYS A O 1
ATOM 947 N N . GLU A 1 114 ? 58.564 9.204 -45.441 1.00 87.44 114 GLU A N 1
ATOM 948 C CA . GLU A 1 114 ? 57.130 9.001 -45.667 1.00 87.44 114 GLU A CA 1
ATOM 949 C C . GLU A 1 114 ? 56.607 7.827 -44.839 1.00 87.44 114 GLU A C 1
ATOM 951 O O . GLU A 1 114 ? 55.666 8.012 -44.071 1.00 87.44 114 GLU A O 1
ATOM 956 N N . ARG A 1 115 ? 57.286 6.674 -44.867 1.00 86.44 115 ARG A N 1
ATOM 957 C CA . ARG A 1 115 ? 56.930 5.521 -44.023 1.00 86.44 115 ARG A CA 1
ATOM 958 C C . ARG A 1 115 ? 56.972 5.851 -42.534 1.00 86.44 115 ARG A C 1
ATOM 960 O O . ARG A 1 115 ? 56.037 5.524 -41.816 1.00 86.44 115 ARG A O 1
ATOM 967 N N . GLN A 1 116 ? 58.001 6.562 -42.073 1.00 86.38 116 GLN A N 1
ATOM 968 C CA . GLN A 1 116 ? 58.086 7.011 -40.679 1.00 86.38 116 GLN A CA 1
ATOM 969 C C . GLN A 1 116 ? 56.944 7.964 -40.307 1.00 86.38 116 GLN A C 1
ATOM 971 O O . GLN A 1 116 ? 56.417 7.878 -39.201 1.00 86.38 116 GLN A O 1
ATOM 976 N N . ARG A 1 117 ? 56.531 8.866 -41.210 1.00 88.75 117 ARG A N 1
ATOM 977 C CA . ARG A 1 117 ? 55.365 9.739 -40.987 1.00 88.75 117 ARG A CA 1
ATOM 978 C C . ARG A 1 117 ? 54.063 8.950 -40.924 1.00 88.75 117 ARG A C 1
ATOM 980 O O . ARG A 1 117 ? 53.233 9.252 -40.073 1.00 88.75 117 ARG A O 1
ATOM 987 N N . GLU A 1 118 ? 53.884 7.958 -41.788 1.00 88.31 118 GLU A N 1
ATOM 988 C CA . GLU A 1 118 ? 52.707 7.087 -41.775 1.00 88.31 118 GLU A CA 1
ATOM 989 C C . GLU A 1 118 ? 52.643 6.231 -40.506 1.00 88.31 118 GLU A C 1
ATOM 991 O O . GLU A 1 118 ? 51.587 6.142 -39.884 1.00 88.31 118 GLU A O 1
ATOM 996 N N . GLU A 1 119 ? 53.761 5.638 -40.084 1.00 86.62 119 GLU A N 1
ATOM 997 C CA . GLU A 1 119 ? 53.857 4.868 -38.839 1.00 86.62 119 GLU A CA 1
ATOM 998 C C . GLU A 1 119 ? 53.609 5.749 -37.614 1.00 86.62 119 GLU A C 1
ATOM 1000 O O . GLU A 1 119 ? 52.804 5.389 -36.758 1.00 86.62 119 GLU A O 1
ATOM 1005 N N . LEU A 1 120 ? 54.212 6.942 -37.555 1.00 89.25 120 LEU A N 1
ATOM 1006 C CA . LEU A 1 120 ? 53.920 7.919 -36.502 1.00 89.25 120 LEU A CA 1
ATOM 1007 C C . LEU A 1 120 ? 52.447 8.336 -36.512 1.00 89.25 120 LEU A C 1
ATOM 1009 O O . LEU A 1 120 ? 51.845 8.446 -35.446 1.00 89.25 120 LEU A O 1
ATOM 1013 N N . GLY A 1 121 ? 51.852 8.526 -37.691 1.00 87.81 121 GLY A N 1
ATOM 1014 C CA . GLY A 1 121 ? 50.429 8.822 -37.839 1.00 87.81 121 GLY A CA 1
ATOM 1015 C C . GLY A 1 121 ? 49.540 7.700 -37.301 1.00 87.81 121 GLY A C 1
ATOM 1016 O O . GLY A 1 121 ? 48.602 7.975 -36.555 1.00 87.81 121 GLY A O 1
ATOM 1017 N N . LYS A 1 122 ? 49.864 6.436 -37.604 1.00 89.44 122 LYS A N 1
ATOM 1018 C CA . LYS A 1 122 ? 49.154 5.260 -37.073 1.00 89.44 122 LYS A CA 1
ATOM 1019 C C . LYS A 1 122 ? 49.281 5.162 -35.556 1.00 89.44 122 LYS A C 1
ATOM 1021 O O . LYS A 1 122 ? 48.267 5.059 -34.876 1.00 89.44 122 LYS A O 1
ATOM 1026 N N . VAL A 1 123 ? 50.493 5.299 -35.018 1.00 89.62 123 VAL A N 1
ATOM 1027 C CA . VAL A 1 123 ? 50.735 5.269 -33.565 1.00 89.62 123 VAL A CA 1
ATOM 1028 C C . VAL A 1 123 ? 49.994 6.406 -32.856 1.00 89.62 123 VAL A C 1
ATOM 1030 O O . VAL A 1 123 ? 49.408 6.194 -31.798 1.00 89.62 123 VAL A O 1
ATOM 1033 N N . GLN A 1 124 ? 49.958 7.610 -33.436 1.00 89.81 124 GLN A N 1
ATOM 1034 C CA . GLN A 1 124 ? 49.179 8.724 -32.889 1.00 89.81 124 GLN A CA 1
ATOM 1035 C C . GLN A 1 124 ? 47.674 8.441 -32.914 1.00 89.81 124 GLN A C 1
ATOM 1037 O O . GLN A 1 124 ? 46.993 8.710 -31.927 1.00 89.81 124 GLN A O 1
ATOM 1042 N N . GLN A 1 125 ? 47.145 7.882 -34.004 1.00 89.31 125 GLN A N 1
ATOM 1043 C CA . GLN A 1 125 ? 45.731 7.508 -34.095 1.00 89.31 125 GLN A CA 1
ATOM 1044 C C . GLN A 1 125 ? 45.364 6.414 -33.087 1.00 89.31 125 GLN A C 1
ATOM 1046 O O . GLN A 1 125 ? 44.347 6.539 -32.406 1.00 89.31 125 GLN A O 1
ATOM 1051 N N . GLU A 1 126 ? 46.203 5.389 -32.939 1.00 88.31 126 GLU A N 1
ATOM 1052 C CA . GLU A 1 126 ? 46.030 4.324 -31.947 1.00 88.31 126 GLU A CA 1
ATOM 1053 C C . GLU A 1 126 ? 46.089 4.871 -30.517 1.00 88.31 126 GLU A C 1
ATOM 1055 O O . GLU A 1 126 ? 45.234 4.537 -29.697 1.00 88.31 126 GLU A O 1
ATOM 1060 N N . ALA A 1 127 ? 47.030 5.773 -30.220 1.00 86.25 127 ALA A N 1
ATOM 1061 C CA . ALA A 1 127 ? 47.124 6.427 -28.918 1.00 86.25 127 ALA A CA 1
ATOM 1062 C C . ALA A 1 127 ? 45.886 7.289 -28.618 1.00 86.25 127 ALA A C 1
ATOM 1064 O O . ALA A 1 127 ? 45.329 7.207 -27.525 1.00 86.25 127 ALA A O 1
ATOM 1065 N N . VAL A 1 128 ? 45.403 8.074 -29.588 1.00 91.25 128 VAL A N 1
ATOM 1066 C CA . VAL A 1 128 ? 44.179 8.880 -29.438 1.00 91.25 128 VAL A CA 1
ATOM 1067 C C . VAL A 1 128 ? 42.949 7.988 -29.258 1.00 91.25 128 VAL A C 1
ATOM 1069 O O . VAL A 1 128 ? 42.103 8.281 -28.413 1.00 91.25 128 VAL A O 1
ATOM 1072 N N . ALA A 1 129 ? 42.845 6.884 -30.001 1.00 88.06 129 ALA A N 1
ATOM 1073 C CA . ALA A 1 129 ? 41.764 5.917 -29.841 1.00 88.06 129 ALA A CA 1
ATOM 1074 C C . ALA A 1 129 ? 41.806 5.240 -28.460 1.00 88.06 129 ALA A C 1
ATOM 1076 O O . ALA A 1 129 ? 40.768 5.104 -27.812 1.00 88.06 129 ALA A O 1
ATOM 1077 N N . ALA A 1 130 ? 42.997 4.882 -27.972 1.00 87.75 130 ALA A N 1
ATOM 1078 C CA . ALA A 1 130 ? 43.187 4.309 -26.644 1.00 87.75 130 ALA A CA 1
ATOM 1079 C C . ALA A 1 130 ? 42.818 5.299 -25.526 1.00 87.75 130 ALA A C 1
ATOM 1081 O O . ALA A 1 130 ? 42.145 4.909 -24.571 1.00 87.75 130 ALA A O 1
ATOM 1082 N N . ILE A 1 131 ? 43.194 6.577 -25.663 1.00 88.44 131 ILE A N 1
ATOM 1083 C CA . ILE A 1 131 ? 42.810 7.642 -24.724 1.00 88.44 131 ILE A CA 1
ATOM 1084 C C . ILE A 1 131 ? 41.288 7.811 -24.708 1.00 88.44 131 ILE A C 1
ATOM 1086 O O . ILE A 1 131 ? 40.693 7.750 -23.636 1.00 88.44 131 ILE A O 1
ATOM 1090 N N . ARG A 1 132 ? 40.636 7.917 -25.873 1.00 89.88 132 ARG A N 1
ATOM 1091 C CA . ARG A 1 132 ? 39.167 8.023 -25.952 1.00 89.88 132 ARG A CA 1
ATOM 1092 C C . ARG A 1 132 ? 38.466 6.821 -25.323 1.00 89.88 132 ARG A C 1
ATOM 1094 O O . ARG A 1 132 ? 37.531 6.993 -24.548 1.00 89.88 132 ARG A O 1
ATOM 1101 N N . ALA A 1 133 ? 38.938 5.605 -25.593 1.00 87.56 133 ALA A N 1
ATOM 1102 C CA . ALA A 1 133 ? 38.379 4.398 -24.989 1.00 87.56 133 ALA A CA 1
ATOM 1103 C C . ALA A 1 133 ? 38.558 4.377 -23.458 1.00 87.56 133 ALA A C 1
ATOM 1105 O O . ALA A 1 133 ? 37.682 3.899 -22.733 1.00 87.56 133 ALA A O 1
ATOM 1106 N N . ALA A 1 134 ? 39.678 4.893 -22.944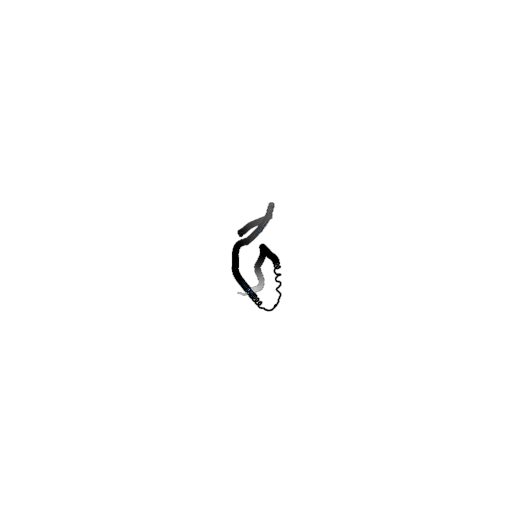 1.00 86.12 134 ALA A N 1
ATOM 1107 C CA . ALA A 1 134 ? 39.887 5.049 -21.508 1.00 86.12 134 ALA A CA 1
ATOM 1108 C C . ALA A 1 134 ? 38.939 6.104 -20.912 1.00 86.12 134 ALA A C 1
ATOM 1110 O O . ALA A 1 134 ? 38.300 5.833 -19.894 1.00 86.12 134 ALA A O 1
ATOM 1111 N N . GLU A 1 135 ? 38.788 7.262 -21.557 1.00 88.56 135 GLU A N 1
ATOM 1112 C CA . GLU A 1 135 ? 37.861 8.324 -21.147 1.00 88.56 135 GLU A CA 1
ATOM 1113 C C . GLU A 1 135 ? 36.408 7.835 -21.107 1.00 88.56 135 GLU A C 1
ATOM 1115 O O . GLU A 1 135 ? 35.711 8.073 -20.120 1.00 88.56 135 GLU A O 1
ATOM 1120 N N . GLU A 1 136 ? 35.957 7.083 -22.115 1.00 89.69 136 GLU A N 1
ATOM 1121 C CA . GLU A 1 136 ? 34.618 6.486 -22.120 1.00 89.69 136 GLU A CA 1
ATOM 1122 C C . GLU A 1 136 ? 34.431 5.483 -20.979 1.00 89.69 136 GLU A C 1
ATOM 1124 O O . GLU A 1 136 ? 33.420 5.528 -20.278 1.00 89.69 136 GLU A O 1
ATOM 1129 N N . ARG A 1 137 ? 35.425 4.624 -20.713 1.00 86.38 137 ARG A N 1
ATOM 1130 C CA . ARG A 1 137 ? 35.382 3.703 -19.563 1.00 86.38 137 ARG A CA 1
ATOM 1131 C C . ARG A 1 137 ? 35.300 4.454 -18.237 1.00 86.38 137 ARG A C 1
ATOM 1133 O O . ARG A 1 137 ? 34.541 4.047 -17.358 1.00 86.38 137 ARG A O 1
ATOM 1140 N N . HIS A 1 138 ? 36.055 5.540 -18.078 1.00 88.38 138 HIS A N 1
ATOM 1141 C CA . HIS A 1 138 ? 35.980 6.382 -16.885 1.00 88.38 138 HIS A CA 1
ATOM 1142 C C . HIS A 1 138 ? 34.615 7.059 -16.761 1.00 88.38 138 HIS A C 1
ATOM 1144 O O . HIS A 1 138 ? 34.012 7.001 -15.692 1.00 88.38 138 HIS A O 1
ATOM 1150 N N . LYS A 1 139 ? 34.082 7.620 -17.850 1.00 89.75 139 LYS A N 1
ATOM 1151 C CA . LYS A 1 139 ? 32.751 8.236 -17.880 1.00 89.75 139 LYS A CA 1
ATOM 1152 C C . LYS A 1 139 ? 31.653 7.240 -17.504 1.00 89.75 139 LYS A C 1
ATOM 1154 O O . LYS A 1 139 ? 30.814 7.568 -16.672 1.00 89.75 139 LYS A O 1
ATOM 1159 N N . MET A 1 140 ? 31.698 6.019 -18.038 1.00 87.31 140 MET A N 1
ATOM 1160 C CA . MET A 1 140 ? 30.751 4.954 -17.690 1.00 87.31 140 MET A CA 1
ATOM 1161 C C . MET A 1 140 ? 30.855 4.552 -16.214 1.00 87.31 140 MET A C 1
ATOM 1163 O O . MET A 1 140 ? 29.831 4.395 -15.556 1.00 87.31 140 MET A O 1
ATOM 1167 N N . ARG A 1 141 ? 32.071 4.446 -15.655 1.00 90.50 141 ARG A N 1
ATOM 1168 C CA . ARG A 1 141 ? 32.262 4.185 -14.215 1.00 90.50 141 ARG A CA 1
ATOM 1169 C C . ARG A 1 141 ? 31.701 5.307 -13.347 1.00 90.50 141 ARG A C 1
ATOM 1171 O O . ARG A 1 141 ? 31.007 5.018 -12.381 1.00 90.50 141 ARG A O 1
ATOM 1178 N N . PHE A 1 142 ? 31.954 6.567 -13.700 1.00 90.12 142 PHE A N 1
ATOM 1179 C CA . PHE A 1 142 ? 31.396 7.711 -12.975 1.00 90.12 142 PHE A CA 1
ATOM 1180 C C . PHE A 1 142 ? 29.868 7.757 -13.061 1.00 90.12 142 PHE A C 1
ATOM 1182 O O . PHE A 1 142 ? 29.210 8.026 -12.062 1.00 90.12 142 PHE A O 1
ATOM 1189 N N . GLN A 1 143 ? 29.289 7.460 -14.226 1.00 90.31 143 GLN A N 1
ATOM 1190 C CA . GLN A 1 143 ? 27.837 7.373 -14.385 1.00 90.31 143 GLN A CA 1
ATOM 1191 C C . GLN A 1 143 ? 27.237 6.228 -13.562 1.00 90.31 143 GLN A C 1
ATOM 1193 O O . GLN A 1 143 ? 26.206 6.432 -12.928 1.00 90.31 143 GLN A O 1
ATOM 1198 N N . ALA A 1 144 ? 27.893 5.065 -13.516 1.00 88.69 144 ALA A N 1
ATOM 1199 C CA . ALA A 1 144 ? 27.470 3.943 -12.681 1.00 88.69 144 ALA A CA 1
ATOM 1200 C C . ALA A 1 144 ? 27.532 4.291 -11.184 1.00 88.69 144 ALA A C 1
ATOM 1202 O O . ALA A 1 144 ? 26.549 4.089 -10.481 1.00 88.69 144 ALA A O 1
ATOM 1203 N N . GLN A 1 145 ? 28.628 4.901 -10.716 1.00 90.69 145 GLN A N 1
ATOM 1204 C CA . GLN A 1 145 ? 28.761 5.367 -9.329 1.00 90.69 145 GLN A CA 1
ATOM 1205 C C . GLN A 1 145 ? 27.713 6.429 -8.969 1.00 90.69 145 GLN A C 1
ATOM 1207 O O . GLN A 1 145 ? 27.144 6.396 -7.882 1.00 90.69 145 GLN A O 1
ATOM 1212 N N . LEU A 1 146 ? 27.421 7.363 -9.881 1.00 89.50 146 LEU A N 1
ATOM 1213 C CA . LEU A 1 146 ? 26.360 8.354 -9.686 1.00 89.50 146 LEU A CA 1
ATOM 1214 C C . LEU A 1 146 ? 24.972 7.711 -9.631 1.00 89.50 146 LEU A C 1
ATOM 1216 O O . LEU A 1 146 ? 24.141 8.154 -8.844 1.00 89.50 146 LEU A O 1
ATOM 1220 N N . ALA A 1 147 ? 24.701 6.700 -10.459 1.00 87.81 147 ALA A N 1
ATOM 1221 C CA . ALA A 1 147 ? 23.436 5.972 -10.434 1.00 87.81 147 ALA A CA 1
ATOM 1222 C C . ALA A 1 147 ? 23.277 5.165 -9.137 1.00 87.81 147 ALA A C 1
ATOM 1224 O O . ALA A 1 147 ? 22.209 5.194 -8.533 1.00 87.81 147 ALA A O 1
ATOM 1225 N N . GLU A 1 148 ? 24.346 4.517 -8.674 1.00 90.06 148 GLU A N 1
ATOM 1226 C CA . GLU A 1 148 ? 24.370 3.779 -7.410 1.00 90.06 148 GLU A CA 1
ATOM 1227 C C . GLU A 1 148 ? 24.142 4.709 -6.212 1.00 90.06 148 GLU A C 1
ATOM 1229 O O . GLU A 1 148 ? 23.258 4.453 -5.399 1.00 90.06 148 GLU A O 1
ATOM 1234 N N . LEU A 1 149 ? 24.850 5.843 -6.149 1.00 90.38 149 LEU A N 1
ATOM 1235 C CA . LEU A 1 149 ? 24.641 6.851 -5.105 1.00 90.38 149 LEU A CA 1
ATOM 1236 C C . LEU A 1 149 ? 23.221 7.424 -5.127 1.00 90.38 149 LEU A C 1
ATOM 1238 O O . LEU A 1 149 ? 22.634 7.616 -4.067 1.00 90.38 149 LEU A O 1
ATOM 1242 N N . LYS A 1 150 ? 22.650 7.680 -6.312 1.00 89.06 150 LYS A N 1
ATOM 1243 C CA . LYS A 1 150 ? 21.252 8.122 -6.436 1.00 89.06 150 LYS A CA 1
ATOM 1244 C C . LYS A 1 150 ? 20.277 7.067 -5.926 1.00 89.06 150 LYS A C 1
ATOM 1246 O O . LYS A 1 150 ? 19.398 7.416 -5.150 1.00 89.06 150 LYS A O 1
ATOM 1251 N N . SER A 1 151 ? 20.469 5.802 -6.299 1.00 89.75 151 SER A N 1
ATOM 1252 C CA . SER A 1 151 ? 19.638 4.692 -5.824 1.00 89.75 151 SER A CA 1
ATOM 1253 C C . SER A 1 151 ? 19.707 4.548 -4.303 1.00 89.75 151 SER A C 1
ATOM 1255 O O . SER A 1 151 ? 18.674 4.378 -3.668 1.00 89.75 151 SER A O 1
ATOM 1257 N N . GLN A 1 152 ? 20.899 4.661 -3.708 1.00 91.38 152 GLN A N 1
ATOM 1258 C CA . GLN A 1 152 ? 21.070 4.615 -2.252 1.00 91.38 152 GLN A CA 1
ATOM 1259 C C . GLN A 1 152 ? 20.362 5.785 -1.556 1.00 91.38 152 GLN A C 1
ATOM 1261 O O . GLN A 1 152 ? 19.729 5.594 -0.522 1.00 91.38 152 GLN A O 1
ATOM 1266 N N . LEU A 1 153 ? 20.436 6.993 -2.125 1.00 89.75 153 LEU A N 1
ATOM 1267 C CA . LEU A 1 153 ? 19.752 8.175 -1.594 1.00 89.75 153 LEU A CA 1
ATOM 1268 C C . LEU A 1 153 ? 18.227 8.052 -1.705 1.00 89.75 153 LEU A C 1
ATOM 1270 O O . LEU A 1 153 ? 17.515 8.375 -0.758 1.00 89.75 153 LEU A O 1
ATOM 1274 N N . GLU A 1 154 ? 17.721 7.569 -2.840 1.00 88.94 154 GLU A N 1
ATOM 1275 C CA . GLU A 1 154 ? 16.295 7.298 -3.049 1.00 88.94 154 GLU A CA 1
ATOM 1276 C C . GLU A 1 154 ? 15.785 6.226 -2.080 1.00 88.94 154 GLU A C 1
ATOM 1278 O O . GLU A 1 154 ? 14.728 6.401 -1.474 1.00 88.94 154 GLU A O 1
ATOM 1283 N N . GLU A 1 155 ? 16.560 5.161 -1.860 1.00 90.00 155 GLU A N 1
ATOM 1284 C CA . GLU A 1 155 ? 16.227 4.106 -0.905 1.00 90.00 155 GLU A CA 1
ATOM 1285 C C . GLU A 1 155 ? 16.196 4.644 0.533 1.00 90.00 155 GLU A C 1
ATOM 1287 O O . GLU A 1 155 ? 15.196 4.461 1.228 1.00 90.00 155 GLU A O 1
ATOM 1292 N N . GLN A 1 156 ? 17.210 5.408 0.954 1.00 90.25 156 GLN A N 1
ATOM 1293 C CA . GLN A 1 156 ? 17.233 6.066 2.266 1.00 90.25 156 GLN A CA 1
ATOM 1294 C C . GLN A 1 156 ? 16.055 7.029 2.457 1.00 90.25 156 GLN A C 1
ATOM 1296 O O . GLN A 1 156 ? 15.424 7.030 3.515 1.00 90.25 156 GLN A O 1
ATOM 1301 N N . HIS A 1 157 ? 15.719 7.827 1.440 1.00 87.94 157 HIS A N 1
ATOM 1302 C CA . HIS A 1 157 ? 14.557 8.713 1.491 1.00 87.94 157 HIS A CA 1
ATOM 1303 C C . HIS A 1 157 ? 13.242 7.938 1.568 1.00 87.94 157 HIS A C 1
ATOM 1305 O O . HIS A 1 157 ? 12.365 8.321 2.339 1.00 87.94 157 HIS A O 1
ATOM 1311 N N . SER A 1 158 ? 13.103 6.843 0.817 1.00 87.00 158 SER A N 1
ATOM 1312 C CA . SER A 1 158 ? 11.908 5.997 0.864 1.00 87.00 158 SER A CA 1
ATOM 1313 C C . SER A 1 158 ? 11.728 5.343 2.237 1.00 87.00 158 SER A C 1
ATOM 1315 O O . SER A 1 158 ? 10.633 5.393 2.792 1.00 87.00 158 SER A O 1
ATOM 1317 N N . GLN A 1 159 ? 12.812 4.842 2.840 1.00 90.50 159 GLN A N 1
ATOM 1318 C CA . GLN A 1 159 ? 12.807 4.275 4.188 1.00 90.50 159 GLN A CA 1
ATOM 1319 C C . GLN A 1 159 ? 12.475 5.338 5.241 1.00 90.50 159 GLN A C 1
ATOM 1321 O O . GLN A 1 159 ? 11.658 5.094 6.123 1.00 90.50 159 GLN A O 1
ATOM 1326 N N . ALA A 1 160 ? 13.048 6.541 5.134 1.00 88.56 160 ALA A N 1
ATOM 1327 C CA . ALA A 1 160 ? 12.741 7.643 6.045 1.00 88.56 160 ALA A CA 1
ATOM 1328 C C . ALA A 1 160 ? 11.270 8.086 5.947 1.00 88.56 160 ALA A C 1
ATOM 1330 O O . ALA A 1 160 ? 10.634 8.324 6.972 1.00 88.56 160 ALA A O 1
ATOM 1331 N N . LEU A 1 161 ? 10.716 8.165 4.731 1.00 86.69 161 LEU A N 1
ATOM 1332 C CA . LEU A 1 161 ? 9.299 8.469 4.513 1.00 86.69 161 LEU A CA 1
ATOM 1333 C C . LEU A 1 161 ? 8.388 7.369 5.056 1.00 86.69 161 LEU A C 1
ATOM 1335 O O . LEU A 1 161 ? 7.351 7.680 5.636 1.00 86.69 161 LEU A O 1
ATOM 1339 N N . GLN A 1 162 ? 8.774 6.103 4.899 1.00 87.31 162 GLN A N 1
ATOM 1340 C CA . GLN A 1 162 ? 8.008 4.980 5.422 1.00 87.31 162 GLN A CA 1
ATOM 1341 C C . GLN A 1 162 ? 8.016 4.960 6.952 1.00 87.31 162 GLN A C 1
ATOM 1343 O O . GLN A 1 162 ? 6.949 4.885 7.547 1.00 87.31 162 GLN A O 1
ATOM 1348 N N . ASN A 1 163 ? 9.172 5.172 7.585 1.00 90.44 163 ASN A N 1
ATOM 1349 C CA . ASN A 1 163 ? 9.269 5.295 9.041 1.00 90.44 163 ASN A CA 1
ATOM 1350 C C . ASN A 1 163 ? 8.435 6.471 9.574 1.00 90.44 163 ASN A C 1
ATOM 1352 O O . ASN A 1 163 ? 7.703 6.311 10.545 1.00 90.44 163 ASN A O 1
ATOM 1356 N N . LEU A 1 164 ? 8.490 7.640 8.922 1.00 88.62 164 LEU A N 1
ATOM 1357 C CA . LEU A 1 164 ? 7.656 8.794 9.287 1.00 88.62 164 LEU A CA 1
ATOM 1358 C C . LEU A 1 164 ? 6.162 8.505 9.109 1.00 88.62 164 LEU A C 1
ATOM 1360 O O . LEU A 1 164 ? 5.356 8.904 9.946 1.00 88.62 164 LEU A O 1
ATOM 1364 N N . SER A 1 165 ? 5.781 7.819 8.031 1.00 87.25 165 SER A N 1
ATOM 1365 C CA . SER A 1 165 ? 4.398 7.397 7.802 1.00 87.25 165 SER A CA 1
ATOM 1366 C C . SER A 1 165 ? 3.937 6.429 8.891 1.00 87.25 165 SER A C 1
ATOM 1368 O O . SER A 1 165 ? 2.858 6.609 9.452 1.00 87.25 165 SER A O 1
ATOM 1370 N N . ASP A 1 166 ? 4.758 5.439 9.235 1.00 88.25 166 ASP A N 1
ATOM 1371 C CA . ASP A 1 166 ? 4.456 4.476 10.287 1.00 88.25 166 ASP A CA 1
ATOM 1372 C C . ASP A 1 166 ? 4.312 5.187 11.640 1.00 88.25 166 ASP A C 1
ATOM 1374 O O . ASP A 1 166 ? 3.285 5.012 12.290 1.00 88.25 166 ASP A O 1
ATOM 1378 N N . GLU A 1 167 ? 5.233 6.087 12.005 1.00 89.75 167 GLU A N 1
ATOM 1379 C CA . GLU A 1 167 ? 5.149 6.911 13.223 1.00 89.75 167 GLU A CA 1
ATOM 1380 C C . GLU A 1 167 ? 3.904 7.809 13.279 1.00 89.75 167 GLU A C 1
ATOM 1382 O O . GLU A 1 167 ? 3.310 7.992 14.344 1.00 89.75 167 GLU A O 1
ATOM 1387 N N . ILE A 1 168 ? 3.498 8.402 12.152 1.00 84.94 168 ILE A N 1
ATOM 1388 C CA . ILE A 1 168 ? 2.273 9.210 12.089 1.00 84.94 168 ILE A CA 1
ATOM 1389 C C . ILE A 1 168 ? 1.054 8.305 12.262 1.00 84.94 168 ILE A C 1
ATOM 1391 O O . ILE A 1 168 ? 0.165 8.622 13.048 1.00 84.94 168 ILE A O 1
ATOM 1395 N N . THR A 1 169 ? 1.006 7.161 11.574 1.00 84.81 169 THR A N 1
ATOM 1396 C CA . THR A 1 169 ? -0.140 6.248 11.682 1.00 84.81 169 THR A CA 1
ATOM 1397 C C . THR A 1 169 ? -0.258 5.615 13.064 1.00 84.81 169 THR A C 1
ATOM 1399 O O . THR A 1 169 ? -1.378 5.434 13.537 1.00 84.81 169 THR A O 1
ATOM 1402 N N . THR A 1 170 ? 0.851 5.295 13.739 1.00 86.81 170 THR A N 1
ATOM 1403 C CA . THR A 1 170 ? 0.819 4.796 15.121 1.00 86.81 170 THR A CA 1
ATOM 1404 C C . THR A 1 170 ? 0.349 5.881 16.077 1.00 86.81 170 THR A C 1
ATOM 1406 O O . THR A 1 170 ? -0.586 5.625 16.828 1.00 86.81 170 THR A O 1
ATOM 1409 N N . ARG A 1 171 ? 0.877 7.110 15.982 1.00 87.25 171 ARG A N 1
ATOM 1410 C CA . ARG A 1 171 ? 0.407 8.239 16.805 1.00 87.25 171 ARG A CA 1
ATOM 1411 C C . ARG A 1 171 ? -1.069 8.559 16.602 1.00 87.25 171 ARG A C 1
ATOM 1413 O O . ARG A 1 171 ? -1.768 8.824 17.573 1.00 87.25 171 ARG A O 1
ATOM 1420 N N . GLU A 1 172 ? -1.556 8.566 15.364 1.00 81.50 172 GLU A N 1
ATOM 1421 C CA . GLU A 1 172 ? -2.974 8.828 15.094 1.00 81.50 172 GLU A CA 1
ATOM 1422 C C . GLU A 1 172 ? -3.867 7.683 15.598 1.00 81.50 172 GLU A C 1
ATOM 1424 O O . GLU A 1 172 ? -4.948 7.944 16.124 1.00 81.50 172 GLU A O 1
ATOM 1429 N N . ARG A 1 173 ? -3.405 6.424 15.530 1.00 83.19 173 ARG A N 1
ATOM 1430 C CA . ARG A 1 173 ? -4.101 5.292 16.168 1.00 83.19 173 ARG A CA 1
ATOM 1431 C C . ARG A 1 173 ? -4.132 5.423 17.689 1.00 83.19 173 ARG A C 1
ATOM 1433 O O . ARG A 1 173 ? -5.189 5.211 18.270 1.00 83.19 173 ARG A O 1
ATOM 1440 N N . GLU A 1 174 ? -3.015 5.782 18.318 1.00 87.94 174 GLU A N 1
ATOM 1441 C CA . GLU A 1 174 ? -2.932 6.002 19.768 1.00 87.94 174 GLU A CA 1
ATOM 1442 C C . GLU A 1 174 ? -3.871 7.130 20.207 1.00 87.94 174 GLU A C 1
ATOM 1444 O O . GLU A 1 174 ? -4.684 6.921 21.098 1.00 87.94 174 GLU A O 1
ATOM 1449 N N . ARG A 1 175 ? -3.867 8.279 19.518 1.00 86.12 175 ARG A N 1
ATOM 1450 C CA . ARG A 1 175 ? -4.797 9.389 19.799 1.00 86.12 175 ARG A CA 1
ATOM 1451 C C . ARG A 1 175 ? -6.262 8.997 19.630 1.00 86.12 175 ARG A C 1
ATOM 1453 O O . ARG A 1 175 ? -7.100 9.394 20.436 1.00 86.12 175 ARG A O 1
ATOM 1460 N N . ALA A 1 176 ? -6.588 8.245 18.578 1.00 82.94 176 ALA A N 1
ATOM 1461 C CA . ALA A 1 176 ? -7.949 7.765 18.361 1.00 82.94 176 ALA A CA 1
ATOM 1462 C C . ALA A 1 176 ? -8.380 6.795 19.470 1.00 82.94 176 ALA A C 1
ATOM 1464 O O . ALA A 1 176 ? -9.509 6.885 19.951 1.00 82.94 176 ALA A O 1
ATOM 1465 N N . GLN A 1 177 ? -7.475 5.914 19.907 1.00 85.31 177 GLN A N 1
ATOM 1466 C CA . GLN A 1 177 ? -7.716 4.997 21.015 1.00 85.31 177 GLN A CA 1
ATOM 1467 C C . GLN A 1 177 ? -7.904 5.754 22.333 1.00 85.31 177 GLN A C 1
ATOM 1469 O O . GLN A 1 177 ? -8.904 5.535 23.004 1.00 85.31 177 GLN A O 1
ATOM 1474 N N . GLU A 1 178 ? -7.028 6.709 22.657 1.00 87.06 178 GLU A N 1
ATOM 1475 C CA . GLU A 1 178 ? -7.157 7.569 23.840 1.00 87.06 178 GLU A CA 1
ATOM 1476 C C . GLU A 1 178 ? -8.490 8.330 23.847 1.00 87.06 178 GLU A C 1
ATOM 1478 O O . GLU A 1 178 ? -9.149 8.421 24.881 1.00 87.06 178 GLU A O 1
ATOM 1483 N N . HIS A 1 179 ? -8.929 8.844 22.694 1.00 85.50 179 HIS A N 1
ATOM 1484 C CA . HIS A 1 179 ? -10.218 9.524 22.578 1.00 85.50 179 HIS A CA 1
ATOM 1485 C C . HIS A 1 179 ? -11.402 8.560 22.762 1.00 85.50 179 HIS A C 1
ATOM 1487 O O . HIS A 1 179 ? -12.408 8.934 23.371 1.00 85.50 179 HIS A O 1
ATOM 1493 N N . MET A 1 180 ? -11.315 7.329 22.246 1.00 84.44 180 MET A N 1
ATOM 1494 C CA . MET A 1 180 ? -12.344 6.311 22.480 1.00 84.44 180 MET A CA 1
ATOM 1495 C C . MET A 1 180 ? -12.388 5.882 23.946 1.00 84.44 180 MET A C 1
ATOM 1497 O O . MET A 1 180 ? -13.475 5.832 24.515 1.00 84.44 180 MET A O 1
ATOM 1501 N N . ASP A 1 181 ? -11.236 5.649 24.571 1.00 86.56 181 ASP A N 1
ATOM 1502 C CA . ASP A 1 181 ? -11.135 5.252 25.975 1.00 86.56 181 ASP A CA 1
ATOM 1503 C C . ASP A 1 181 ? -11.642 6.371 26.898 1.00 86.56 181 ASP A C 1
ATOM 1505 O O . ASP A 1 181 ? -12.409 6.111 27.824 1.00 86.56 181 ASP A O 1
ATOM 1509 N N . ALA A 1 182 ? -11.308 7.634 26.609 1.00 87.81 182 ALA A N 1
ATOM 1510 C CA . ALA A 1 182 ? -11.844 8.785 27.333 1.00 87.81 182 ALA A CA 1
ATOM 1511 C C . ALA A 1 182 ? -13.367 8.911 27.163 1.00 87.81 182 ALA A C 1
ATOM 1513 O O . ALA A 1 182 ? -14.083 9.133 28.138 1.00 87.81 182 ALA A O 1
ATOM 1514 N N . SER A 1 183 ? -13.887 8.728 25.944 1.00 85.19 183 SER A N 1
ATOM 1515 C CA . SER A 1 183 ? -15.334 8.744 25.698 1.00 85.19 183 SER A CA 1
ATOM 1516 C C . SER A 1 183 ? -16.052 7.589 26.401 1.00 85.19 183 SER A C 1
ATOM 1518 O O . SER A 1 183 ? -17.158 7.784 26.903 1.00 85.19 183 SER A O 1
ATOM 1520 N N . ALA A 1 184 ? -15.444 6.402 26.441 1.00 83.94 184 ALA A N 1
ATOM 1521 C CA . ALA A 1 184 ? -15.973 5.243 27.148 1.00 83.94 184 ALA A CA 1
ATOM 1522 C C . ALA A 1 184 ? -16.002 5.491 28.661 1.00 83.94 184 ALA A C 1
ATOM 1524 O O . ALA A 1 184 ? -17.033 5.267 29.285 1.00 83.94 184 ALA A O 1
ATOM 1525 N N . GLN A 1 185 ? -14.931 6.053 29.234 1.00 89.44 185 GLN A N 1
ATOM 1526 C CA . GLN A 1 185 ? -14.891 6.437 30.649 1.00 89.44 185 GLN A CA 1
ATOM 1527 C C . GLN A 1 185 ? -15.960 7.474 31.003 1.00 89.44 185 GLN A C 1
ATOM 1529 O O . GLN A 1 185 ? -16.602 7.350 32.043 1.00 89.44 185 GLN A O 1
ATOM 1534 N N . VAL A 1 186 ? -16.188 8.480 30.150 1.00 89.50 186 VAL A N 1
ATOM 1535 C CA . VAL A 1 186 ? -17.261 9.466 30.367 1.00 89.50 186 VAL A CA 1
ATOM 1536 C C . VAL A 1 186 ? -18.633 8.790 30.336 1.00 89.50 186 VAL A C 1
ATOM 1538 O O . VAL A 1 186 ? -19.437 9.017 31.235 1.00 89.50 186 VAL A O 1
ATOM 1541 N N . LEU A 1 187 ? -18.893 7.908 29.366 1.00 85.94 187 LEU A N 1
ATOM 1542 C CA . LEU A 1 187 ? -20.146 7.147 29.298 1.00 85.94 187 LEU A CA 1
ATOM 1543 C C . LEU A 1 187 ? -20.341 6.227 30.510 1.00 85.94 187 LEU A C 1
ATOM 1545 O O . LEU A 1 187 ? -21.446 6.146 31.042 1.00 85.94 187 LEU A O 1
ATOM 1549 N N . GLU A 1 188 ? -19.287 5.559 30.979 1.00 85.62 188 GLU A N 1
ATOM 1550 C CA . GLU A 1 188 ? -19.326 4.751 32.200 1.00 85.62 188 GLU A CA 1
ATOM 1551 C C . GLU A 1 188 ? -19.623 5.611 33.433 1.00 85.62 188 GLU A C 1
ATOM 1553 O O . GLU A 1 188 ? -20.449 5.231 34.264 1.00 85.62 188 GLU A O 1
ATOM 1558 N N . GLN A 1 189 ? -19.016 6.794 33.545 1.00 88.75 189 GLN A N 1
ATOM 1559 C CA . GLN A 1 189 ? -19.303 7.745 34.621 1.00 88.75 189 GLN A CA 1
ATOM 1560 C C . GLN A 1 189 ? -20.745 8.266 34.561 1.00 88.75 189 GLN A C 1
ATOM 1562 O O . GLN A 1 189 ? -21.420 8.316 35.585 1.00 88.75 189 GLN A O 1
ATOM 1567 N N . GLU A 1 190 ? -21.259 8.599 33.378 1.00 89.12 190 GLU A N 1
ATOM 1568 C CA . GLU A 1 190 ? -22.648 9.036 33.206 1.00 89.12 190 GLU A CA 1
ATOM 1569 C C . GLU A 1 190 ? -23.649 7.922 33.523 1.00 89.12 190 GLU A C 1
ATOM 1571 O O . GLU A 1 190 ? -24.673 8.169 34.164 1.00 89.12 190 GLU A O 1
ATOM 1576 N N . LEU A 1 191 ? -23.372 6.689 33.088 1.00 85.50 191 LEU A N 1
ATOM 1577 C CA . LEU A 1 191 ? -24.210 5.536 33.401 1.00 85.50 191 LEU A CA 1
ATOM 1578 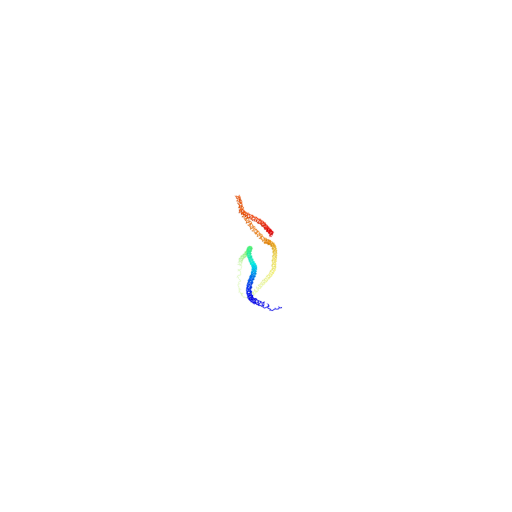C C . LEU A 1 191 ? -24.182 5.249 34.898 1.00 85.50 191 LEU A C 1
ATOM 1580 O O . LEU A 1 191 ? -25.243 5.144 35.505 1.00 85.50 191 LEU A O 1
ATOM 1584 N N . THR A 1 192 ? -23.001 5.163 35.511 1.00 87.56 192 THR A N 1
ATOM 1585 C CA . THR A 1 192 ? -22.882 4.935 36.958 1.00 87.56 192 THR A CA 1
ATOM 1586 C C . THR A 1 192 ? -23.574 6.036 37.757 1.00 87.56 192 THR A C 1
ATOM 1588 O O . THR A 1 192 ? -24.324 5.706 38.671 1.00 87.56 192 THR A O 1
ATOM 1591 N N . ALA A 1 193 ? -23.437 7.308 37.367 1.00 89.81 193 ALA A N 1
ATOM 1592 C CA . ALA A 1 193 ? -24.162 8.419 37.980 1.00 89.81 193 ALA A CA 1
ATOM 1593 C C . ALA A 1 193 ? -25.687 8.236 37.883 1.00 89.81 193 ALA A C 1
ATOM 1595 O O . ALA A 1 193 ? -26.370 8.281 38.907 1.00 89.81 193 ALA A O 1
ATOM 1596 N N . LYS A 1 194 ? -26.220 7.929 36.691 1.00 90.12 194 LYS A N 1
ATOM 1597 C CA . LYS A 1 194 ? -27.657 7.658 36.493 1.00 90.12 194 LYS A CA 1
ATOM 1598 C C . LYS A 1 194 ? -28.150 6.480 37.332 1.00 90.12 194 LYS A C 1
ATOM 1600 O O . LYS A 1 194 ? -29.210 6.567 37.941 1.00 90.12 194 LYS A O 1
ATOM 1605 N N . TRP A 1 195 ? -27.385 5.391 37.393 1.00 84.44 195 TRP A N 1
ATOM 1606 C CA . TRP A 1 195 ? -27.720 4.234 38.226 1.00 84.44 195 TRP A CA 1
ATOM 1607 C C . TRP A 1 195 ? -27.721 4.591 39.715 1.00 84.44 195 TRP A C 1
ATOM 1609 O O . TRP A 1 195 ? -28.619 4.169 40.439 1.00 84.44 195 TRP A O 1
ATOM 1619 N N . THR A 1 196 ? -26.754 5.388 40.182 1.00 88.31 196 THR A N 1
ATOM 1620 C CA . THR A 1 196 ? -26.724 5.842 41.580 1.00 88.31 196 THR A CA 1
ATOM 1621 C C . THR A 1 196 ? -27.876 6.783 41.915 1.00 88.31 196 THR A C 1
ATOM 1623 O O . THR A 1 196 ? -28.451 6.651 42.991 1.00 88.31 196 THR A O 1
ATOM 1626 N N . GLU A 1 197 ? -28.253 7.676 40.997 1.00 90.62 197 GLU A N 1
ATOM 1627 C CA . GLU A 1 197 ? -29.389 8.587 41.158 1.00 90.62 197 GLU A CA 1
ATOM 1628 C C . GLU A 1 197 ? -30.706 7.804 41.232 1.00 90.62 197 GLU A C 1
ATOM 1630 O O . GLU A 1 197 ? -31.457 7.963 42.190 1.00 90.62 197 GLU A O 1
ATOM 1635 N N . GLN A 1 198 ? -30.931 6.856 40.315 1.00 88.50 198 GLN A N 1
ATOM 1636 C CA . GLN A 1 198 ? -32.107 5.977 40.350 1.00 88.50 198 GLN A CA 1
ATOM 1637 C C . GLN A 1 198 ? -32.172 5.132 41.627 1.00 88.50 198 GLN A C 1
ATOM 1639 O O . GLN A 1 198 ? -33.247 4.950 42.200 1.00 88.50 198 GLN A O 1
ATOM 1644 N N . LEU A 1 199 ? -31.032 4.616 42.096 1.00 86.81 199 LEU A N 1
ATOM 1645 C CA . LEU A 1 199 ? -30.976 3.853 43.340 1.00 86.81 199 LEU A CA 1
ATOM 1646 C C . LEU A 1 199 ? -31.321 4.737 44.549 1.00 86.81 199 LEU A C 1
ATOM 1648 O O . LEU A 1 199 ? -32.051 4.294 45.433 1.00 86.81 199 LEU A O 1
ATOM 1652 N N . GLN A 1 200 ? -30.827 5.978 44.584 1.00 89.25 200 GLN A N 1
ATOM 1653 C CA . GLN A 1 200 ? -31.143 6.949 45.636 1.00 89.25 200 GLN A CA 1
ATOM 1654 C C . GLN A 1 200 ? -32.614 7.372 45.604 1.00 89.25 200 GLN A C 1
ATOM 1656 O O . GLN A 1 200 ? -33.244 7.429 46.658 1.00 89.25 200 GLN A O 1
ATOM 1661 N N . GLU A 1 201 ? -33.190 7.610 44.423 1.00 90.88 201 GLU A N 1
ATOM 1662 C CA . GLU A 1 201 ? -34.621 7.892 44.273 1.00 90.88 201 GLU A CA 1
ATOM 1663 C C . GLU A 1 201 ? -35.475 6.727 44.780 1.00 90.88 201 GLU A C 1
ATOM 1665 O O . GLU A 1 201 ? -36.398 6.941 45.567 1.00 90.88 201 GLU A O 1
ATOM 1670 N N . GLN A 1 202 ? -35.139 5.486 44.410 1.00 88.31 202 GLN A N 1
ATOM 1671 C CA . GLN A 1 202 ? -35.842 4.302 44.909 1.00 88.31 202 GLN A CA 1
ATOM 1672 C C . GLN A 1 202 ? -35.691 4.131 46.424 1.00 88.31 202 GLN A C 1
ATOM 1674 O O . GLN A 1 202 ? -36.661 3.781 47.097 1.00 88.31 202 GLN A O 1
ATOM 1679 N N . GLN A 1 203 ? -34.502 4.390 46.978 1.00 88.31 203 GLN A N 1
ATOM 1680 C CA . GLN A 1 203 ? -34.286 4.377 48.426 1.00 88.31 203 GLN A CA 1
ATOM 1681 C C . GLN A 1 203 ? -35.159 5.421 49.125 1.00 88.31 203 GLN A C 1
ATOM 1683 O O . GLN A 1 203 ? -35.879 5.067 50.055 1.00 88.31 203 GLN A O 1
ATOM 1688 N N . LEU A 1 204 ? -35.174 6.666 48.643 1.00 91.06 204 LEU A N 1
ATOM 1689 C CA . LEU A 1 204 ? -36.006 7.739 49.194 1.00 91.06 204 LEU A CA 1
ATOM 1690 C C . LEU A 1 204 ? -37.503 7.431 49.076 1.00 91.06 204 LEU A C 1
ATOM 1692 O O . LEU A 1 204 ? -38.262 7.688 50.011 1.00 91.06 204 LEU A O 1
ATOM 1696 N N . GLU A 1 205 ? -37.947 6.853 47.959 1.00 90.69 205 GLU A N 1
ATOM 1697 C CA . GLU A 1 205 ? -39.346 6.472 47.766 1.00 90.69 205 GLU A CA 1
ATOM 1698 C C . GLU A 1 205 ? -39.758 5.345 48.728 1.00 90.69 205 GLU A C 1
ATOM 1700 O O . GLU A 1 205 ? -40.833 5.398 49.334 1.00 90.69 205 GLU A O 1
ATOM 1705 N N . LEU A 1 206 ? -38.897 4.340 48.918 1.00 87.81 206 LEU A N 1
ATOM 1706 C CA . LEU A 1 206 ? -39.123 3.255 49.873 1.00 87.81 206 LEU A CA 1
ATOM 1707 C C . LEU A 1 206 ? -39.084 3.751 51.322 1.00 87.81 206 LEU A C 1
ATOM 1709 O O . LEU A 1 206 ? -39.948 3.365 52.108 1.00 87.81 206 LEU A O 1
ATOM 1713 N N . GLU A 1 207 ? -38.146 4.629 51.678 1.00 90.31 207 GLU A N 1
ATOM 1714 C CA . GLU A 1 207 ? -38.077 5.261 53.000 1.00 90.31 207 GLU A CA 1
ATOM 1715 C C . GLU A 1 207 ? -39.313 6.121 53.274 1.00 90.31 207 GLU A C 1
ATOM 1717 O O . GLU A 1 207 ? -39.895 6.047 54.360 1.00 90.31 207 GLU A O 1
ATOM 1722 N N . SER A 1 208 ? -39.780 6.878 52.278 1.00 90.69 208 SER A N 1
ATOM 1723 C CA . SER A 1 208 ? -41.019 7.651 52.360 1.00 90.69 208 SER A CA 1
ATOM 1724 C C . SER A 1 208 ? -42.226 6.739 52.591 1.00 90.69 208 SER A C 1
ATOM 1726 O O . SER A 1 208 ? -42.951 6.929 53.570 1.00 90.69 208 SER A O 1
ATOM 1728 N N . LYS A 1 209 ? -42.394 5.680 51.784 1.00 90.75 209 LYS A N 1
ATOM 1729 C CA . LYS A 1 209 ? -43.473 4.687 51.956 1.00 90.75 209 LYS A CA 1
ATOM 1730 C C . LYS A 1 209 ? -43.408 4.005 53.320 1.00 90.75 209 LYS A C 1
ATOM 1732 O O . LYS A 1 209 ? -44.433 3.862 53.984 1.00 90.75 209 LYS A O 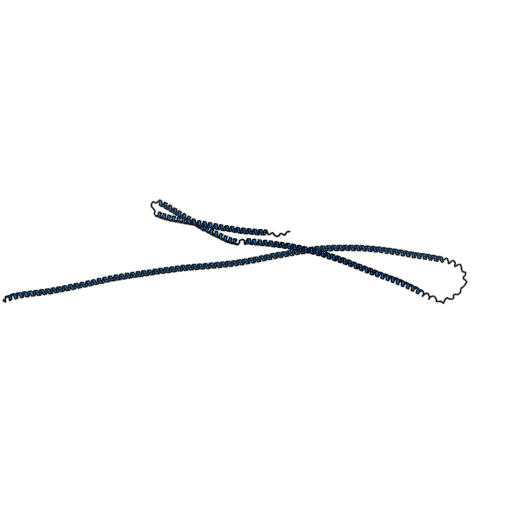1
ATOM 1737 N N . PHE A 1 210 ? -42.214 3.628 53.769 1.00 88.75 210 PHE A N 1
ATOM 1738 C CA . PHE A 1 210 ? -42.012 3.004 55.071 1.00 88.75 210 PHE A CA 1
ATOM 1739 C C . PHE A 1 210 ? -42.350 3.958 56.221 1.00 88.75 210 PHE A C 1
ATOM 1741 O O . PHE A 1 210 ? -43.030 3.566 57.168 1.00 88.75 210 PHE A O 1
ATOM 1748 N N . SER A 1 211 ? -41.927 5.221 56.141 1.00 89.19 211 SER A N 1
ATOM 1749 C CA . SER A 1 211 ? -42.249 6.236 57.149 1.00 89.19 211 SER A CA 1
ATOM 1750 C C . SER A 1 211 ? -43.750 6.546 57.199 1.00 89.19 211 SER A C 1
ATOM 1752 O O . SER A 1 211 ? -44.311 6.673 58.291 1.00 89.19 211 SER A O 1
ATOM 1754 N N . ALA A 1 212 ? -44.420 6.587 56.045 1.00 90.06 212 ALA A N 1
ATOM 1755 C CA . ALA A 1 212 ? -45.862 6.774 55.945 1.00 90.06 212 ALA A CA 1
ATOM 1756 C C . ALA A 1 212 ? -46.625 5.588 56.552 1.00 90.06 212 ALA A C 1
ATOM 1758 O O . ALA A 1 212 ? -47.503 5.794 57.389 1.00 90.06 212 ALA A O 1
ATOM 1759 N N . GLU A 1 213 ? -46.249 4.350 56.217 1.00 87.88 213 GLU A N 1
ATOM 1760 C CA . GLU A 1 213 ? -46.891 3.152 56.772 1.00 87.88 213 GLU A CA 1
ATOM 1761 C C . GLU A 1 213 ? -46.619 3.011 58.274 1.00 87.88 213 GLU A C 1
ATOM 1763 O O . GLU A 1 213 ? -47.523 2.690 59.042 1.00 87.88 213 GLU A O 1
ATOM 1768 N N . LYS A 1 214 ? -45.404 3.341 58.732 1.00 89.06 214 LYS A N 1
ATOM 1769 C CA . LYS A 1 214 ? -45.080 3.402 60.162 1.00 89.06 214 LYS A CA 1
ATOM 1770 C C . LYS A 1 214 ? -45.967 4.416 60.882 1.00 89.06 214 LYS A C 1
ATOM 1772 O O . LYS A 1 214 ? -46.482 4.112 61.955 1.00 89.06 214 LYS A O 1
ATOM 1777 N N . SER A 1 215 ? -46.166 5.598 60.300 1.00 87.12 215 SER A N 1
ATOM 1778 C CA . SER A 1 215 ? -47.039 6.636 60.860 1.00 87.12 215 SER A CA 1
ATOM 1779 C C . SER A 1 215 ? -48.497 6.176 60.895 1.00 87.12 215 SER A C 1
ATOM 1781 O O . SER A 1 215 ? -49.159 6.342 61.916 1.00 87.12 215 SER A O 1
ATOM 1783 N N . ARG A 1 216 ? -48.968 5.512 59.830 1.00 92.00 216 ARG A N 1
ATOM 1784 C CA . ARG A 1 216 ? -50.312 4.927 59.744 1.00 92.00 216 ARG A CA 1
ATOM 1785 C C . ARG A 1 216 ? -50.545 3.862 60.812 1.00 92.00 216 ARG A C 1
ATOM 1787 O O . ARG A 1 216 ? -51.528 3.939 61.537 1.00 92.00 216 ARG A O 1
ATOM 1794 N N . LEU A 1 217 ? -49.631 2.900 60.946 1.00 86.50 217 LEU A N 1
ATOM 1795 C CA . LEU A 1 217 ? -49.716 1.859 61.973 1.00 86.50 217 LEU A CA 1
ATOM 1796 C C . LEU A 1 217 ? -49.643 2.451 63.378 1.00 86.50 217 LEU A C 1
ATOM 1798 O O . LEU A 1 217 ? -50.383 2.028 64.256 1.00 86.50 217 LEU A O 1
ATOM 1802 N N . THR A 1 218 ? -48.783 3.450 63.592 1.00 89.31 218 THR A N 1
ATOM 1803 C CA . THR A 1 218 ? -48.698 4.135 64.888 1.00 89.31 218 THR A CA 1
ATOM 1804 C C . THR A 1 218 ? -50.019 4.820 65.225 1.00 89.31 218 THR A C 1
ATOM 1806 O O . THR A 1 218 ? -50.480 4.670 66.348 1.00 89.31 218 THR A O 1
ATOM 1809 N N . ALA A 1 219 ? -50.653 5.506 64.267 1.00 87.06 219 ALA A N 1
ATOM 1810 C CA . ALA A 1 219 ? -51.968 6.115 64.461 1.00 87.06 219 ALA A CA 1
ATOM 1811 C C . ALA A 1 219 ? -53.035 5.068 64.816 1.00 87.06 219 ALA A C 1
ATOM 1813 O O . ALA A 1 219 ? -53.702 5.226 65.828 1.00 87.06 219 ALA A O 1
ATOM 1814 N N . ILE A 1 220 ? -53.102 3.950 64.081 1.00 88.69 220 ILE A N 1
ATOM 1815 C CA . ILE A 1 220 ? -54.023 2.842 64.393 1.00 88.69 220 ILE A CA 1
ATOM 1816 C C . ILE A 1 220 ? -53.784 2.313 65.815 1.00 88.69 220 ILE A C 1
ATOM 1818 O O . ILE A 1 220 ? -54.731 2.141 66.571 1.00 88.69 220 ILE A O 1
ATOM 1822 N N . PHE A 1 221 ? -52.526 2.107 66.220 1.00 82.25 221 PHE A N 1
ATOM 1823 C CA . PHE A 1 221 ? -52.213 1.667 67.582 1.00 82.25 221 PHE A CA 1
ATOM 1824 C C . PHE A 1 221 ? -52.571 2.703 68.652 1.00 82.25 221 PHE A C 1
ATOM 1826 O O . PHE A 1 221 ? -52.891 2.314 69.776 1.00 82.25 221 PHE A O 1
ATOM 1833 N N . VAL A 1 222 ? -52.464 4.002 68.355 1.00 87.81 222 VAL A N 1
ATOM 1834 C CA . VAL A 1 222 ? -52.925 5.055 69.270 1.00 87.81 222 VAL A CA 1
ATOM 1835 C C . VAL A 1 222 ? -54.446 5.014 69.374 1.00 87.81 222 VAL A C 1
ATOM 1837 O O . VAL A 1 222 ? -54.941 4.941 70.493 1.00 87.81 222 VAL A O 1
ATOM 1840 N N . ASP A 1 223 ? -55.164 4.946 68.254 1.00 87.19 223 ASP A N 1
ATOM 1841 C CA . ASP A 1 223 ? -56.628 4.885 68.223 1.00 87.19 223 ASP A CA 1
ATOM 1842 C C . ASP A 1 223 ? -57.158 3.639 68.955 1.00 87.19 223 ASP A C 1
ATOM 1844 O O . ASP A 1 223 ? -58.057 3.742 69.788 1.00 87.19 223 ASP A O 1
ATOM 1848 N N . GLU A 1 224 ? -56.561 2.463 68.728 1.00 85.88 224 GLU A N 1
ATOM 1849 C CA . GLU A 1 224 ? -56.899 1.221 69.438 1.00 85.88 224 GLU A CA 1
ATOM 1850 C C . GLU A 1 224 ? -56.635 1.333 70.946 1.00 85.88 224 GLU A C 1
ATOM 1852 O O . GLU A 1 224 ? -57.442 0.878 71.761 1.00 85.88 224 GLU A O 1
ATOM 1857 N N . LYS A 1 225 ? -55.519 1.959 71.347 1.00 84.88 225 LYS A N 1
ATOM 1858 C CA . LYS A 1 225 ? -55.217 2.204 72.765 1.00 84.88 225 LYS A CA 1
ATOM 1859 C C . LYS A 1 225 ? -56.181 3.202 73.391 1.00 84.88 225 LYS A C 1
ATOM 1861 O O . LYS A 1 225 ? -56.583 3.002 74.534 1.00 84.88 225 LYS A O 1
ATOM 1866 N N . GLU A 1 226 ? -56.528 4.273 72.688 1.00 86.75 226 GLU A N 1
ATOM 1867 C CA . GLU A 1 226 ? -57.481 5.272 73.163 1.00 86.75 226 GLU A CA 1
ATOM 1868 C C . GLU A 1 226 ? -58.881 4.676 73.302 1.00 86.75 226 GLU A C 1
ATOM 1870 O O . GLU A 1 226 ? -59.516 4.891 74.334 1.00 86.75 226 GLU A O 1
ATOM 1875 N N . ALA A 1 227 ? -59.323 3.860 72.342 1.00 85.94 227 ALA A N 1
ATOM 1876 C CA . ALA A 1 227 ? -60.576 3.115 72.421 1.00 85.94 227 ALA A CA 1
ATOM 1877 C C . ALA A 1 227 ? -60.587 2.159 73.625 1.00 85.94 227 ALA A C 1
ATOM 1879 O O . ALA A 1 227 ? -61.496 2.225 74.450 1.00 85.94 227 ALA A O 1
ATOM 1880 N N . ALA A 1 228 ? -59.533 1.356 73.806 1.00 84.12 228 ALA A N 1
ATOM 1881 C CA . ALA A 1 228 ? -59.415 0.459 74.957 1.00 84.12 228 ALA A CA 1
ATOM 1882 C C . ALA A 1 228 ? -59.391 1.219 76.299 1.00 84.12 228 ALA A C 1
ATOM 1884 O O . ALA A 1 228 ? -59.977 0.773 77.285 1.00 84.12 228 ALA A O 1
ATOM 1885 N N . LEU A 1 229 ? -58.740 2.388 76.358 1.00 85.88 229 LEU A N 1
ATOM 1886 C CA . LEU A 1 229 ? -58.756 3.250 77.543 1.00 85.88 229 LEU A CA 1
ATOM 1887 C C . LEU A 1 229 ? -60.137 3.865 77.796 1.00 85.88 229 LEU A C 1
ATOM 1889 O O . LEU A 1 229 ? -60.511 4.030 78.956 1.00 85.88 229 LEU A O 1
ATOM 1893 N N . GLN A 1 230 ? -60.885 4.223 76.752 1.00 86.19 230 GLN A N 1
ATOM 1894 C CA . GLN A 1 230 ? -62.257 4.715 76.883 1.00 86.19 230 GLN A CA 1
ATOM 1895 C C . GLN A 1 230 ? -63.195 3.620 77.390 1.00 86.19 230 GLN A C 1
ATOM 1897 O O . GLN A 1 230 ? -63.941 3.879 78.331 1.00 86.19 230 GLN A O 1
ATOM 1902 N N . GLU A 1 231 ? -63.109 2.403 76.850 1.00 85.00 231 GLU A N 1
ATOM 1903 C CA . GLU A 1 231 ? -63.860 1.243 77.347 1.00 85.00 231 GLU A CA 1
ATOM 1904 C C . GLU A 1 231 ? -63.531 0.963 78.816 1.00 85.00 231 GLU A C 1
ATOM 1906 O O . GLU A 1 231 ? -64.430 0.846 79.646 1.00 85.00 231 GLU A O 1
ATOM 1911 N N . LEU A 1 232 ? -62.244 0.953 79.179 1.00 83.94 232 LEU A N 1
ATOM 1912 C CA . LEU A 1 232 ? -61.826 0.758 80.567 1.00 83.94 232 LEU A CA 1
ATOM 1913 C C . LEU A 1 232 ? -62.369 1.864 81.488 1.00 83.94 232 LEU A C 1
ATOM 1915 O O . LEU A 1 232 ? -62.816 1.581 82.597 1.00 83.94 232 LEU A O 1
ATOM 1919 N N . ARG A 1 233 ? -62.353 3.128 81.040 1.00 87.25 233 ARG A N 1
ATOM 1920 C CA . ARG A 1 233 ? -62.926 4.258 81.791 1.00 87.25 233 ARG A CA 1
ATOM 1921 C C . ARG A 1 233 ? -64.433 4.118 81.969 1.00 87.25 233 ARG A C 1
ATOM 1923 O O . ARG A 1 233 ? -64.911 4.395 83.061 1.00 87.25 233 ARG A O 1
ATOM 1930 N N . GLN A 1 234 ? -65.160 3.689 80.938 1.00 86.25 234 GLN A N 1
ATOM 1931 C CA . GLN A 1 234 ? -66.601 3.439 81.027 1.00 86.25 234 GLN A CA 1
ATOM 1932 C C . GLN A 1 234 ? -66.900 2.327 82.033 1.00 86.25 234 GLN A C 1
ATOM 1934 O O . GLN A 1 234 ? -67.689 2.546 82.944 1.00 86.25 234 GLN A O 1
ATOM 1939 N N . VAL A 1 235 ? -66.190 1.197 81.957 1.00 86.31 235 VAL A N 1
ATOM 1940 C CA . VAL A 1 235 ? -66.335 0.092 82.920 1.00 86.31 235 VAL A CA 1
ATOM 1941 C C . VAL A 1 235 ? -66.009 0.546 84.346 1.00 86.31 235 VAL A C 1
ATOM 1943 O O . VAL A 1 235 ? -66.720 0.193 85.285 1.00 86.31 235 VAL A O 1
ATOM 1946 N N . HIS A 1 236 ? -64.958 1.348 84.540 1.00 82.38 236 HIS A N 1
ATOM 1947 C CA . HIS A 1 236 ? -64.633 1.896 85.858 1.00 82.38 236 HIS A CA 1
ATOM 1948 C C . HIS A 1 236 ? -65.697 2.867 86.376 1.00 82.38 236 HIS A C 1
ATOM 1950 O O . HIS A 1 236 ? -66.005 2.834 87.566 1.00 82.38 236 HIS A O 1
ATOM 1956 N N . GLU A 1 237 ? -66.262 3.717 85.521 1.00 84.62 237 GLU A N 1
ATOM 1957 C CA . GLU A 1 237 ? -67.328 4.638 85.918 1.00 84.62 237 GLU A CA 1
ATOM 1958 C C . GLU A 1 237 ? -68.613 3.876 86.264 1.00 84.62 237 GLU A C 1
ATOM 1960 O O . GLU A 1 237 ? -69.220 4.140 87.298 1.00 84.62 237 GLU A O 1
ATOM 1965 N N . GLU A 1 238 ? -68.973 2.854 85.485 1.00 83.88 238 GLU A N 1
ATOM 1966 C CA . GLU A 1 238 ? -70.080 1.944 85.797 1.00 83.88 238 GLU A CA 1
ATOM 1967 C C . GLU A 1 238 ? -69.873 1.242 87.145 1.00 83.88 238 GLU A C 1
ATOM 1969 O O . GLU A 1 238 ? -70.788 1.199 87.968 1.00 83.88 238 GLU A O 1
ATOM 1974 N N . GLN A 1 239 ? -68.659 0.751 87.419 1.00 82.19 239 GLN A N 1
ATOM 1975 C CA . GLN A 1 239 ? -68.309 0.163 88.715 1.00 82.19 239 GLN A CA 1
ATOM 1976 C C . GLN A 1 239 ? -68.407 1.178 89.861 1.00 82.19 239 GLN A C 1
ATOM 1978 O O . GLN A 1 239 ? -68.890 0.824 90.937 1.00 82.19 239 GLN A O 1
ATOM 1983 N N . ARG A 1 240 ? -67.973 2.432 89.659 1.00 84.31 240 ARG A N 1
ATOM 1984 C CA . ARG A 1 240 ? -68.116 3.495 90.669 1.00 84.31 240 ARG A CA 1
ATOM 1985 C C . ARG A 1 240 ? -69.581 3.803 90.946 1.00 84.31 240 ARG A C 1
ATOM 1987 O O . ARG A 1 240 ? -69.959 3.828 92.109 1.00 84.31 240 ARG A O 1
ATOM 1994 N N . VAL A 1 241 ? -70.405 3.955 89.910 1.00 85.44 241 VAL A N 1
ATOM 1995 C CA . VAL A 1 241 ? -71.847 4.205 90.057 1.00 85.44 241 VAL A CA 1
ATOM 1996 C C . VAL A 1 241 ? -72.537 3.045 90.777 1.00 85.44 241 VAL A C 1
ATOM 1998 O O . VAL A 1 241 ? -73.344 3.283 91.671 1.00 85.44 241 VAL A O 1
ATOM 2001 N N . GLN A 1 242 ? -72.199 1.794 90.449 1.00 83.56 242 GLN A N 1
ATOM 2002 C CA . GLN A 1 242 ? -72.724 0.620 91.157 1.00 83.56 242 GLN A CA 1
ATOM 2003 C C . GLN A 1 242 ? -72.303 0.604 92.631 1.00 83.56 242 GLN A C 1
ATOM 2005 O O . GLN A 1 242 ? -73.124 0.330 93.504 1.00 83.56 242 GLN A O 1
ATOM 2010 N N . LEU A 1 243 ? -71.039 0.918 92.931 1.00 81.81 243 LEU A N 1
ATOM 2011 C CA . LEU A 1 243 ? -70.560 1.028 94.309 1.00 81.81 243 LEU A CA 1
ATOM 2012 C C . LEU A 1 243 ? -71.280 2.146 95.066 1.00 81.81 243 LEU A C 1
ATOM 2014 O O . LEU A 1 243 ? -71.714 1.914 96.191 1.00 81.81 243 LEU A O 1
ATOM 2018 N N . ASP A 1 244 ? -71.443 3.321 94.460 1.00 81.56 244 ASP A N 1
ATOM 2019 C CA . ASP A 1 244 ? -72.146 4.455 95.063 1.00 81.56 244 ASP A CA 1
ATOM 2020 C C . ASP A 1 244 ? -73.620 4.118 95.331 1.00 81.56 244 ASP A C 1
ATOM 2022 O O . ASP A 1 244 ? -74.118 4.426 96.412 1.00 81.56 244 ASP A O 1
ATOM 2026 N N . GLN A 1 245 ? -74.294 3.404 94.420 1.00 83.06 245 GLN A N 1
ATOM 2027 C CA . GLN A 1 245 ? -75.654 2.892 94.632 1.00 83.06 245 GLN A CA 1
ATOM 2028 C C . GLN A 1 245 ? -75.718 1.930 95.825 1.00 83.06 245 GLN A C 1
ATOM 2030 O O . GLN A 1 245 ? -76.505 2.142 96.748 1.00 83.06 245 GLN A O 1
ATOM 2035 N N . VAL A 1 246 ? -74.832 0.930 95.874 1.00 85.25 246 VAL A N 1
ATOM 2036 C CA . VAL A 1 246 ? -74.765 -0.031 96.990 1.00 85.25 246 VAL A CA 1
ATOM 2037 C C . VAL A 1 246 ? -74.464 0.672 98.318 1.00 85.25 246 VAL A C 1
ATOM 2039 O O . VAL A 1 246 ? -75.013 0.305 99.360 1.00 85.25 246 VAL A O 1
ATOM 2042 N N . TRP A 1 247 ? -73.599 1.689 98.316 1.00 77.50 247 TRP A N 1
ATOM 2043 C CA . TRP A 1 247 ? -73.305 2.478 99.511 1.00 77.50 247 TRP A CA 1
ATOM 2044 C C . TRP A 1 247 ? -74.472 3.373 99.922 1.00 77.50 247 TRP A C 1
ATOM 2046 O O . TRP A 1 247 ? -74.751 3.454 101.118 1.00 77.50 247 TRP A O 1
ATOM 2056 N N . SER A 1 248 ? -75.186 3.985 98.974 1.00 79.62 248 SER A N 1
ATOM 2057 C CA . SER A 1 248 ? -76.399 4.750 99.273 1.00 79.62 248 SER A CA 1
ATOM 2058 C C . SER A 1 248 ? -77.491 3.869 99.874 1.00 79.62 248 SER A C 1
ATOM 2060 O O . SER A 1 248 ? -78.029 4.222 100.918 1.00 79.62 248 SER A O 1
ATOM 2062 N N . GLU A 1 249 ? -77.723 2.670 99.331 1.00 82.75 249 GLU A N 1
ATOM 2063 C CA . GLU A 1 249 ? -78.682 1.711 99.888 1.00 82.75 249 GLU A CA 1
ATOM 2064 C C . GLU A 1 249 ? -78.272 1.255 101.293 1.00 82.75 249 GLU A C 1
ATOM 2066 O O . GLU A 1 249 ? -79.105 1.147 102.192 1.00 82.75 249 GLU A O 1
ATOM 2071 N N . LYS A 1 250 ? -76.978 1.004 101.536 1.00 81.62 250 LYS A N 1
ATOM 2072 C CA . LYS A 1 250 ? -76.485 0.685 102.886 1.00 81.62 250 LYS A CA 1
ATOM 2073 C C . LYS A 1 250 ? -76.682 1.845 103.860 1.00 81.62 250 LYS A C 1
ATOM 2075 O O . LYS A 1 250 ? -77.056 1.596 105.003 1.00 81.62 250 LYS A O 1
ATOM 2080 N N . LEU A 1 251 ? -76.436 3.084 103.437 1.00 78.31 251 LEU A N 1
ATOM 2081 C CA . LEU A 1 251 ? -76.637 4.274 104.268 1.00 78.31 251 LEU A CA 1
ATOM 2082 C C . LEU A 1 251 ? -78.118 4.510 104.572 1.00 78.31 251 LEU A C 1
ATOM 2084 O O . LEU A 1 251 ? -78.450 4.778 105.724 1.00 78.31 251 LEU A O 1
ATOM 2088 N N . GLU A 1 252 ? -79.004 4.350 103.589 1.00 79.31 252 GLU A N 1
ATOM 2089 C CA . GLU A 1 252 ? -80.455 4.427 103.787 1.00 79.31 252 GLU A CA 1
ATOM 2090 C C . GLU A 1 252 ? -80.952 3.326 104.729 1.00 79.31 252 GLU A C 1
ATOM 2092 O O . GLU A 1 252 ? -81.703 3.608 105.660 1.00 79.31 252 GLU A O 1
ATOM 2097 N N . ASN A 1 253 ? -80.467 2.091 104.574 1.00 79.50 253 ASN A N 1
ATOM 2098 C CA . ASN A 1 253 ? -80.799 0.987 105.476 1.00 79.50 253 ASN A CA 1
ATOM 2099 C C . ASN A 1 253 ? -80.277 1.217 106.902 1.00 79.50 253 ASN A C 1
ATOM 2101 O O . ASN A 1 253 ? -80.967 0.902 107.872 1.00 79.50 253 ASN A O 1
ATOM 2105 N N . LEU A 1 254 ? -79.075 1.778 107.060 1.00 75.62 254 LEU A N 1
ATOM 2106 C CA . LEU A 1 254 ? -78.546 2.159 108.371 1.00 75.62 254 LEU A CA 1
ATOM 2107 C C . LEU A 1 254 ? -79.367 3.291 108.995 1.00 75.62 254 LEU A C 1
ATOM 2109 O O . LEU A 1 254 ? -79.678 3.204 110.179 1.00 75.62 254 LEU A O 1
ATOM 2113 N N . ALA A 1 255 ? -79.759 4.303 108.216 1.00 76.12 255 ALA A N 1
ATOM 2114 C CA . ALA A 1 255 ? -80.615 5.399 108.668 1.00 76.12 255 ALA A CA 1
ATOM 2115 C C . ALA A 1 255 ? -82.024 4.917 109.060 1.00 76.12 255 ALA A C 1
ATOM 2117 O O . ALA A 1 255 ? -82.572 5.354 110.070 1.00 76.12 255 ALA A O 1
ATOM 2118 N N . ALA A 1 256 ? -82.599 3.977 108.307 1.00 75.31 256 ALA A N 1
ATOM 2119 C CA . ALA A 1 256 ? -83.873 3.349 108.640 1.00 75.31 256 ALA A CA 1
ATOM 2120 C C . ALA A 1 256 ? -83.763 2.503 109.919 1.00 75.31 256 ALA A C 1
ATOM 2122 O O . ALA A 1 256 ? -84.614 2.596 110.802 1.00 75.31 256 ALA A O 1
ATOM 2123 N N . ASN A 1 257 ? -82.689 1.723 110.071 1.00 75.81 257 ASN A N 1
ATOM 2124 C CA . ASN A 1 257 ? -82.464 0.910 111.266 1.00 75.81 257 ASN A CA 1
ATOM 2125 C C . ASN A 1 257 ? -82.208 1.759 112.519 1.00 75.81 257 ASN A C 1
ATOM 2127 O O . ASN A 1 257 ? -82.707 1.415 113.593 1.00 75.81 257 ASN A O 1
ATOM 2131 N N . THR A 1 258 ? -81.473 2.871 112.412 1.00 74.06 258 THR A N 1
ATOM 2132 C CA . THR A 1 258 ? -81.301 3.806 113.534 1.00 74.06 258 THR A CA 1
ATOM 2133 C C . THR A 1 258 ? -82.609 4.511 113.870 1.00 74.06 258 THR A C 1
ATOM 2135 O O . THR A 1 258 ? -82.941 4.590 115.050 1.00 74.06 258 THR A O 1
ATOM 2138 N N . ALA A 1 259 ? -83.407 4.923 112.880 1.00 73.12 259 ALA A N 1
ATOM 2139 C CA . ALA A 1 259 ? -84.736 5.487 113.118 1.00 73.12 259 ALA A CA 1
ATOM 2140 C C . ALA A 1 259 ? -85.655 4.506 113.872 1.00 73.12 259 ALA A C 1
ATOM 2142 O O . ALA A 1 259 ? -86.210 4.870 114.907 1.00 73.12 259 ALA A O 1
ATOM 2143 N N . ILE A 1 260 ? -85.723 3.240 113.441 1.00 75.81 260 ILE A N 1
ATOM 2144 C CA . ILE A 1 260 ? -86.504 2.184 114.112 1.00 75.81 260 ILE A CA 1
ATOM 2145 C C . ILE A 1 260 ? -85.983 1.919 115.535 1.00 75.81 260 ILE A C 1
ATOM 2147 O O . ILE A 1 260 ? -86.759 1.658 116.454 1.00 75.81 260 ILE A O 1
ATOM 2151 N N . CYS A 1 261 ? -84.665 1.966 115.746 1.00 73.94 261 CYS A N 1
ATOM 2152 C CA . CYS A 1 261 ? -84.076 1.786 117.073 1.00 73.94 261 CYS A CA 1
ATOM 2153 C C . CYS A 1 261 ? -84.411 2.954 118.013 1.00 73.94 261 CYS A C 1
ATOM 2155 O O . CYS A 1 261 ? -84.742 2.724 119.176 1.00 73.94 261 CYS A O 1
ATOM 2157 N N . HIS A 1 262 ? -84.356 4.191 117.514 1.00 73.62 262 HIS A N 1
ATOM 2158 C CA . HIS A 1 262 ? -84.705 5.389 118.278 1.00 73.62 262 HIS A CA 1
ATOM 2159 C C . HIS A 1 262 ? -86.205 5.430 118.609 1.00 73.62 262 HIS A C 1
ATOM 2161 O O . HIS A 1 262 ? -86.571 5.805 119.720 1.00 73.62 262 HIS A O 1
ATOM 2167 N N . GLU A 1 263 ? -87.067 4.984 117.693 1.00 75.56 263 GLU A N 1
ATOM 2168 C CA . GLU A 1 263 ? -88.512 4.854 117.918 1.00 75.56 263 GLU A CA 1
ATOM 2169 C C . GLU A 1 263 ? -88.817 3.818 119.015 1.00 75.56 263 GLU A C 1
ATOM 2171 O O . GLU A 1 263 ? -89.511 4.125 119.982 1.00 75.56 263 GLU A O 1
ATOM 2176 N N . LYS A 1 264 ? -88.174 2.641 118.973 1.00 74.38 264 LYS A N 1
ATOM 2177 C CA . LYS A 1 264 ? -88.286 1.626 120.040 1.00 74.38 264 LYS A CA 1
ATOM 2178 C C . LYS A 1 264 ? -87.771 2.115 121.397 1.00 74.38 264 LYS A C 1
ATOM 2180 O O . LYS A 1 264 ? -88.328 1.746 122.431 1.00 74.38 264 LYS A O 1
ATOM 2185 N N . GLN A 1 265 ? -86.713 2.927 121.413 1.00 73.00 265 GLN A N 1
ATOM 2186 C CA . GLN A 1 265 ? -86.209 3.539 122.646 1.00 73.00 265 GLN A CA 1
ATOM 2187 C C . GLN A 1 265 ? -87.190 4.578 123.208 1.00 73.00 265 GLN A C 1
ATOM 2189 O O . GLN A 1 265 ? -87.449 4.564 124.412 1.00 73.00 265 GLN A O 1
ATOM 2194 N N . LEU A 1 266 ? -87.792 5.419 122.362 1.00 73.00 266 LEU A N 1
ATOM 2195 C CA . LEU A 1 266 ? -88.827 6.374 122.776 1.00 73.00 266 LEU A CA 1
ATOM 2196 C C . LEU A 1 266 ? -90.077 5.673 123.329 1.00 73.00 266 LEU A C 1
ATOM 2198 O O . LEU A 1 266 ? -90.597 6.095 124.361 1.00 73.00 266 LEU A O 1
ATOM 2202 N N . ASP A 1 267 ? -90.508 4.569 122.718 1.00 72.81 267 ASP A N 1
ATOM 2203 C CA . ASP A 1 267 ? -91.642 3.776 123.208 1.00 72.81 267 ASP A CA 1
ATOM 2204 C C . ASP A 1 267 ? -91.352 3.111 124.562 1.00 72.81 267 ASP A C 1
ATOM 2206 O O . ASP A 1 267 ? -92.223 3.067 125.435 1.00 72.81 267 ASP A O 1
ATOM 2210 N N . SER A 1 268 ? -90.117 2.643 124.784 1.00 72.12 268 SER A N 1
ATOM 2211 C CA . SER A 1 268 ? -89.711 2.093 126.085 1.00 72.12 268 SER A CA 1
ATOM 2212 C C . SER A 1 268 ? -89.699 3.152 127.195 1.00 72.12 268 SER A C 1
ATOM 2214 O O . SER A 1 268 ? -90.235 2.900 128.273 1.00 72.12 268 SER A O 1
ATOM 2216 N N . LEU A 1 269 ? -89.196 4.359 126.905 1.00 70.12 269 LEU A N 1
ATOM 2217 C CA . LEU A 1 269 ? -89.175 5.488 127.842 1.00 70.12 269 LEU A CA 1
ATOM 2218 C C . LEU A 1 269 ? -90.586 5.998 128.167 1.00 70.12 269 LEU A C 1
ATOM 2220 O O . LEU A 1 269 ? -90.890 6.279 129.326 1.00 70.12 269 LEU A O 1
ATOM 2224 N N . ASN A 1 270 ? -91.477 6.071 127.174 1.00 72.44 270 ASN A N 1
ATOM 2225 C CA . ASN A 1 270 ? -92.877 6.438 127.402 1.00 72.44 270 ASN A CA 1
ATOM 2226 C C . ASN A 1 270 ? -93.602 5.389 128.266 1.00 72.44 270 ASN A C 1
ATOM 2228 O O . ASN A 1 270 ? -94.328 5.747 129.193 1.00 72.44 270 ASN A O 1
ATOM 2232 N N . GLY A 1 271 ? -93.339 4.096 128.035 1.00 73.31 271 GLY A N 1
ATOM 2233 C CA . GLY A 1 271 ? -93.886 3.009 128.851 1.00 73.31 271 GLY A CA 1
ATOM 2234 C C . GLY A 1 271 ? -93.376 2.985 130.299 1.00 73.31 271 GLY A C 1
ATOM 2235 O O . GLY A 1 271 ? -94.091 2.535 131.194 1.00 73.31 271 GLY A O 1
ATOM 2236 N N . GLU A 1 272 ? -92.162 3.469 130.564 1.00 73.81 272 GLU A N 1
ATOM 2237 C CA . GLU A 1 272 ? -91.645 3.664 131.926 1.00 73.81 272 GLU A CA 1
ATOM 2238 C C . GLU A 1 272 ? -92.300 4.871 132.611 1.00 73.81 272 GLU A C 1
ATOM 2240 O O . GLU A 1 272 ? -92.756 4.757 133.752 1.00 73.81 272 GLU A O 1
ATOM 2245 N N . HIS A 1 273 ? -92.464 5.985 131.892 1.00 70.06 273 HIS A N 1
ATOM 2246 C CA . HIS A 1 273 ? -93.087 7.199 132.423 1.00 70.06 273 HIS A CA 1
ATOM 2247 C C . HIS A 1 273 ? -94.569 6.994 132.803 1.00 70.06 273 HIS A C 1
ATOM 2249 O O . HIS A 1 273 ? -95.050 7.576 133.786 1.00 70.06 273 HIS A O 1
ATOM 2255 N N . ASP A 1 274 ? -95.303 6.160 132.065 1.00 70.94 274 ASP A N 1
ATOM 2256 C CA . ASP A 1 274 ? -96.701 5.845 132.382 1.00 70.94 274 ASP A CA 1
ATOM 2257 C C . ASP A 1 274 ? -96.831 4.929 133.613 1.00 70.94 274 ASP A C 1
ATOM 2259 O O . ASP A 1 274 ? -97.709 5.149 134.452 1.00 70.94 274 ASP A O 1
ATOM 2263 N N . ARG A 1 275 ? -95.894 3.987 133.811 1.00 75.19 275 ARG A N 1
ATOM 2264 C CA . ARG A 1 275 ? -95.832 3.149 135.026 1.00 75.19 275 ARG A CA 1
ATOM 2265 C C . ARG A 1 275 ? -95.515 3.966 136.280 1.00 75.19 275 ARG A C 1
ATOM 2267 O O . ARG A 1 275 ? -96.041 3.682 137.355 1.00 75.19 275 ARG A O 1
ATOM 2274 N N . GLU A 1 276 ? -94.690 5.005 136.167 1.00 71.81 276 GLU A N 1
ATOM 2275 C CA . GLU A 1 276 ? -94.388 5.902 137.290 1.00 71.81 276 GLU A CA 1
ATOM 2276 C C . GLU A 1 276 ? -95.590 6.769 137.697 1.00 71.81 276 GLU A C 1
ATOM 2278 O O . GLU A 1 276 ? -95.853 6.933 138.894 1.00 71.81 276 GLU A O 1
ATOM 2283 N N . LYS A 1 277 ? -96.376 7.263 136.729 1.00 71.88 277 LYS A N 1
ATOM 2284 C CA . LYS A 1 277 ? -97.621 8.004 137.011 1.00 71.88 277 LYS A CA 1
ATOM 2285 C C . LYS A 1 277 ? -98.655 7.139 137.736 1.00 71.88 277 LYS A C 1
ATOM 2287 O O . LYS A 1 277 ? -99.312 7.621 138.660 1.00 71.88 277 LYS A O 1
ATOM 2292 N N . GLU A 1 278 ? -98.776 5.870 137.354 1.00 75.38 278 GLU A N 1
ATOM 2293 C CA . GLU A 1 278 ? -99.705 4.918 137.972 1.00 75.38 278 GLU A CA 1
ATOM 2294 C C . GLU A 1 278 ? -99.287 4.550 139.411 1.00 75.38 278 GLU A C 1
ATOM 2296 O O . GLU A 1 278 ? -100.120 4.488 140.320 1.00 75.38 278 GLU A O 1
ATOM 2301 N N . ASN A 1 279 ? -97.982 4.425 139.670 1.00 74.50 279 ASN A N 1
ATOM 2302 C CA . ASN A 1 279 ? -97.447 4.156 141.008 1.00 74.50 279 ASN A CA 1
ATOM 2303 C C . ASN A 1 279 ? -97.624 5.336 141.986 1.00 74.50 279 ASN A C 1
ATOM 2305 O O . ASN A 1 279 ? -97.933 5.120 143.161 1.00 74.50 279 ASN A O 1
ATOM 2309 N N . LEU A 1 280 ? -97.496 6.582 141.514 1.00 72.06 280 LEU A N 1
ATOM 2310 C CA . LEU A 1 280 ? -97.733 7.790 142.320 1.00 72.06 280 LEU A CA 1
ATOM 2311 C C . LEU A 1 280 ? -99.220 7.989 142.665 1.00 72.06 280 LEU A C 1
ATOM 2313 O O . LEU A 1 280 ? -99.543 8.408 143.780 1.00 72.06 280 LEU A O 1
ATOM 2317 N N . ALA A 1 281 ? -100.132 7.632 141.756 1.00 70.38 281 ALA A N 1
ATOM 2318 C CA . ALA A 1 281 ? -101.573 7.682 142.009 1.00 70.38 281 ALA A CA 1
ATOM 2319 C C . ALA A 1 281 ? -102.011 6.672 143.092 1.00 70.38 281 ALA A C 1
ATOM 2321 O O . ALA A 1 281 ? -102.792 7.014 143.984 1.00 70.38 281 ALA A O 1
ATOM 2322 N N . ASN A 1 282 ? -101.441 5.462 143.081 1.00 70.12 282 ASN A N 1
ATOM 2323 C CA . ASN A 1 282 ? -101.757 4.403 144.046 1.00 70.12 282 ASN A CA 1
ATOM 2324 C C . ASN A 1 282 ? -101.231 4.685 145.471 1.00 70.12 282 ASN A C 1
ATOM 2326 O O . ASN A 1 282 ? -101.861 4.284 146.453 1.00 70.12 282 ASN A O 1
ATOM 2330 N N . GLN A 1 283 ? -100.126 5.424 145.620 1.00 69.44 283 GLN A N 1
ATOM 2331 C CA . GLN A 1 283 ? -99.586 5.810 146.935 1.00 69.44 283 GLN A CA 1
ATOM 2332 C C . GLN A 1 283 ? -100.409 6.904 147.637 1.00 69.44 283 GLN A C 1
ATOM 2334 O O . GLN A 1 283 ? -100.562 6.873 148.859 1.00 69.44 283 GLN A O 1
ATOM 2339 N N . LEU A 1 284 ? -100.994 7.842 146.886 1.00 65.94 284 LEU A N 1
ATOM 2340 C CA . LEU A 1 284 ? -101.851 8.901 147.438 1.00 65.94 284 LEU A CA 1
ATOM 2341 C C . LEU A 1 284 ? -103.198 8.358 147.947 1.00 65.94 284 LEU A C 1
ATOM 2343 O O . LEU A 1 284 ? -103.732 8.855 148.939 1.00 65.94 284 LEU A O 1
ATOM 2347 N N . GLN A 1 285 ? -103.723 7.292 147.336 1.00 63.88 285 GLN A N 1
ATOM 2348 C CA . GLN A 1 285 ? -105.003 6.692 147.723 1.00 63.88 285 GLN A CA 1
ATOM 2349 C C . GLN A 1 285 ? -104.911 5.820 148.995 1.00 63.88 285 GLN A C 1
ATOM 2351 O O . GLN A 1 285 ? -105.888 5.729 149.741 1.00 63.88 285 GLN A O 1
ATOM 2356 N N . SER A 1 286 ? -103.745 5.235 149.313 1.00 62.47 286 SER A N 1
ATOM 2357 C CA . SER A 1 286 ? -103.567 4.408 150.524 1.00 62.47 286 SER A CA 1
ATOM 2358 C C . SER A 1 286 ? -103.293 5.206 151.806 1.00 62.47 286 SER A C 1
ATOM 2360 O O . SER A 1 286 ? -103.384 4.655 152.903 1.00 62.47 286 SER A O 1
ATOM 2362 N N . GLN A 1 287 ? -102.916 6.484 151.695 1.00 66.44 287 GLN A N 1
ATOM 2363 C CA . GLN A 1 287 ? -102.585 7.328 152.851 1.00 66.44 287 GLN A CA 1
ATOM 2364 C C . GLN A 1 287 ? -103.824 7.960 153.504 1.00 66.44 287 GLN A C 1
ATOM 2366 O O . GLN A 1 287 ? -103.860 8.106 154.725 1.00 66.44 287 GLN A O 1
ATOM 2371 N N . TYR A 1 288 ? -104.872 8.262 152.730 1.00 58.59 288 TYR A N 1
ATOM 2372 C CA . TYR A 1 288 ? -106.089 8.889 153.260 1.00 58.59 288 TYR A CA 1
ATOM 2373 C C . TYR A 1 288 ? -107.039 7.919 153.980 1.00 58.59 288 TYR A C 1
ATOM 2375 O O . TYR A 1 288 ? -107.779 8.347 154.863 1.00 58.59 288 TYR A O 1
ATOM 2383 N N . SER A 1 289 ? -107.004 6.618 153.672 1.00 53.56 289 SER A N 1
ATOM 2384 C CA . SER A 1 289 ? -107.882 5.626 154.314 1.00 53.56 289 SER A CA 1
ATOM 2385 C C . SER A 1 289 ? -107.414 5.197 155.709 1.00 53.56 289 SER A C 1
ATOM 2387 O O . SER A 1 289 ? -108.245 4.862 156.546 1.00 53.56 289 SER A O 1
ATOM 2389 N N . LYS A 1 290 ? -106.109 5.267 156.011 1.00 62.06 290 LYS A N 1
ATOM 2390 C CA . LYS A 1 290 ? -105.565 4.839 157.316 1.00 62.06 290 LYS A CA 1
ATOM 2391 C C . LYS A 1 290 ? -105.676 5.889 158.428 1.00 62.06 290 LYS A C 1
ATOM 2393 O O . LYS A 1 290 ? -105.699 5.531 159.598 1.00 62.06 290 LYS A O 1
ATOM 2398 N N . GLN A 1 291 ? -105.801 7.177 158.101 1.00 58.66 291 GLN A N 1
ATOM 2399 C CA . GLN A 1 291 ? -105.767 8.251 159.110 1.00 58.66 291 GLN A CA 1
ATOM 2400 C C . GLN A 1 291 ? -107.106 8.518 159.830 1.00 58.66 291 GLN A C 1
ATOM 2402 O O . GLN A 1 291 ? -107.130 9.276 160.802 1.00 58.66 291 GLN A O 1
ATOM 2407 N N . LEU A 1 292 ? -108.217 7.908 159.397 1.00 53.62 292 LEU A N 1
ATOM 2408 C CA . LEU A 1 292 ? -109.548 8.118 159.992 1.00 53.62 292 LEU A CA 1
ATOM 2409 C C . LEU A 1 292 ? -109.932 7.077 161.063 1.00 53.62 292 LEU A C 1
ATOM 2411 O O . LEU A 1 292 ? -110.790 7.372 161.892 1.00 53.62 292 LEU A O 1
ATOM 2415 N N . GLU A 1 293 ? -109.277 5.912 161.112 1.00 51.09 293 GLU A N 1
ATOM 2416 C CA . GLU A 1 293 ? -109.623 4.824 162.048 1.00 51.09 293 GLU A CA 1
ATOM 2417 C C . GLU A 1 293 ? -108.813 4.839 163.362 1.00 51.09 293 GLU A C 1
ATOM 2419 O O . GLU A 1 293 ? -109.307 4.374 164.388 1.00 51.09 293 GLU A O 1
ATOM 2424 N N . GLU A 1 294 ? -107.622 5.450 163.393 1.00 56.81 294 GLU A N 1
ATOM 2425 C CA . GLU A 1 294 ? -106.783 5.528 164.608 1.00 56.81 294 GLU A CA 1
ATOM 2426 C C . GLU A 1 294 ? -107.177 6.661 165.577 1.00 56.81 294 GLU A C 1
ATOM 2428 O O . GLU A 1 294 ? -106.755 6.665 166.729 1.00 56.81 294 GLU A O 1
ATOM 2433 N N . ARG A 1 295 ? -108.026 7.617 165.170 1.00 55.88 295 ARG A N 1
ATOM 2434 C CA . ARG A 1 295 ? -108.406 8.768 166.021 1.00 55.88 295 ARG A CA 1
ATOM 2435 C C . ARG A 1 295 ? -109.551 8.506 167.012 1.00 55.88 295 ARG A C 1
ATOM 2437 O O . ARG A 1 295 ? -109.906 9.417 167.755 1.00 55.88 295 ARG A O 1
ATOM 2444 N N . LEU A 1 296 ? -110.116 7.297 167.054 1.00 48.16 296 LEU A N 1
ATOM 2445 C CA . LEU A 1 296 ? -111.264 6.953 167.914 1.00 48.16 296 LEU A CA 1
ATOM 2446 C C . LEU A 1 296 ? -111.004 5.830 168.934 1.00 48.16 296 LEU A C 1
ATOM 2448 O O . LEU A 1 296 ? -111.896 5.538 169.726 1.00 48.16 296 LEU A O 1
ATOM 2452 N N . ARG A 1 297 ? -109.804 5.236 168.976 1.00 47.06 297 ARG A N 1
ATOM 2453 C CA . ARG A 1 297 ? -109.415 4.274 170.020 1.00 47.06 297 ARG A CA 1
ATOM 2454 C C . ARG A 1 297 ? -108.241 4.827 170.813 1.00 47.06 297 ARG A C 1
ATOM 2456 O O . ARG A 1 297 ? -107.220 5.156 170.255 1.00 47.06 297 ARG A O 1
ATOM 2463 N N . ASP A 1 298 ? -108.373 4.920 172.120 1.00 39.72 298 ASP A N 1
ATOM 2464 C CA . ASP A 1 298 ? -107.225 5.001 173.029 1.00 39.72 298 ASP A CA 1
ATOM 2465 C C . ASP A 1 298 ? -106.685 6.404 173.358 1.00 39.72 298 ASP A C 1
ATOM 2467 O O . ASP A 1 298 ? -105.544 6.595 173.780 1.00 39.72 298 ASP A O 1
ATOM 2471 N N . GLN A 1 299 ? -107.626 7.353 173.437 1.00 50.66 299 GLN A N 1
ATOM 2472 C CA . GLN A 1 299 ? -107.670 8.292 174.573 1.00 50.66 299 GLN A CA 1
ATOM 2473 C C . GLN A 1 299 ? -107.777 7.580 175.953 1.00 50.66 299 GLN A C 1
ATOM 2475 O O . GLN A 1 299 ? -107.722 8.247 176.982 1.00 50.66 299 GLN A O 1
ATOM 2480 N N . GLU A 1 300 ? -107.853 6.245 176.003 1.00 40.12 300 GLU A N 1
ATOM 2481 C CA . GLU A 1 300 ? -107.896 5.416 177.217 1.00 40.12 300 GLU A CA 1
ATOM 2482 C C . GLU A 1 300 ? -106.516 4.992 177.778 1.00 40.12 300 GLU A C 1
ATOM 2484 O O . GLU A 1 300 ? -106.437 4.656 178.956 1.00 40.12 300 GLU A O 1
ATOM 2489 N N . ALA A 1 301 ? -105.399 5.084 177.039 1.00 45.12 301 ALA A N 1
ATOM 2490 C CA . ALA A 1 301 ? -104.093 4.569 177.508 1.00 45.12 301 ALA A CA 1
ATOM 2491 C C . ALA A 1 301 ? -103.100 5.640 178.027 1.00 45.12 301 ALA A C 1
ATOM 2493 O O . ALA A 1 301 ? -101.890 5.430 178.055 1.00 45.12 301 ALA A O 1
ATOM 2494 N N . ARG A 1 302 ? -103.595 6.808 178.461 1.00 44.31 302 ARG A N 1
ATOM 2495 C CA . ARG A 1 302 ? -102.783 7.956 178.930 1.00 44.31 302 ARG A CA 1
ATOM 2496 C C . ARG A 1 302 ? -102.338 7.937 180.407 1.00 44.31 302 ARG A C 1
ATOM 2498 O O . ARG A 1 302 ? -101.881 8.969 180.881 1.00 44.31 302 ARG A O 1
ATOM 2505 N N . LEU A 1 303 ? -102.440 6.842 181.167 1.00 38.00 303 LEU A N 1
ATOM 2506 C CA . LEU A 1 303 ? -102.216 6.897 182.633 1.00 38.00 303 LEU A CA 1
ATOM 2507 C C . LEU A 1 303 ? -101.399 5.750 183.259 1.00 38.00 303 LEU A C 1
ATOM 2509 O O . LEU A 1 303 ? -101.572 5.432 184.434 1.00 38.00 303 LEU A O 1
ATOM 2513 N N . LEU A 1 304 ? -100.443 5.193 182.516 1.00 39.84 304 LEU A N 1
ATOM 2514 C CA . LEU A 1 304 ? -99.283 4.488 183.081 1.00 39.84 304 LEU A CA 1
ATOM 2515 C C . LEU A 1 304 ? -98.035 4.969 182.337 1.00 39.84 304 LEU A C 1
ATOM 2517 O O . LEU A 1 304 ? -97.566 4.344 181.398 1.00 39.84 304 LEU A O 1
ATOM 2521 N N . ARG A 1 305 ? -97.641 6.214 182.596 1.00 43.22 305 ARG A N 1
ATOM 2522 C CA . ARG A 1 305 ? -96.528 6.471 183.516 1.00 43.22 305 ARG A CA 1
ATOM 2523 C C . ARG A 1 305 ? -95.254 5.815 183.003 1.00 43.22 305 ARG A C 1
ATOM 2525 O O . ARG A 1 305 ? -95.081 4.608 183.079 1.00 43.22 305 ARG A O 1
ATOM 2532 N N . GLU A 1 306 ? -94.386 6.609 182.395 1.00 39.31 306 GLU A N 1
ATOM 2533 C CA . GLU A 1 306 ? -93.491 7.451 183.202 1.00 39.31 306 GLU A CA 1
ATOM 2534 C C . GLU A 1 306 ? -92.829 6.596 184.278 1.00 39.31 306 GLU A C 1
ATOM 2536 O O . GLU A 1 306 ? -93.309 6.520 185.405 1.00 39.31 306 GLU A O 1
ATOM 2541 N N . GLN A 1 307 ? -91.742 5.940 183.900 1.00 29.11 307 GLN A N 1
ATOM 2542 C CA . GLN A 1 307 ? -90.453 6.160 184.537 1.00 29.11 307 GLN A CA 1
ATOM 2543 C C . GLN A 1 307 ? -89.387 5.376 183.769 1.00 29.11 307 GLN A C 1
ATOM 2545 O O . GLN A 1 307 ? -89.546 4.187 183.523 1.00 29.11 307 GLN A O 1
ATOM 2550 N N . GLU A 1 308 ? -88.306 6.083 183.443 1.00 34.72 308 GLU A N 1
ATOM 2551 C CA . GLU A 1 308 ? -86.943 5.540 183.450 1.00 34.72 308 GLU A CA 1
ATOM 2552 C C . GLU A 1 308 ? -86.605 4.645 182.240 1.00 34.72 308 GLU A C 1
ATOM 2554 O O . GLU A 1 308 ? -86.842 3.448 182.213 1.00 34.72 308 GLU A O 1
ATOM 2559 N N . ASP A 1 309 ? -86.029 5.164 181.158 1.00 45.41 309 ASP A N 1
ATOM 2560 C CA . ASP A 1 309 ? -84.884 6.078 181.182 1.00 45.41 309 ASP A CA 1
ATOM 2561 C C . ASP A 1 309 ? -83.813 5.576 182.165 1.00 45.41 309 ASP A C 1
ATOM 2563 O O . ASP A 1 309 ? -83.581 6.144 183.228 1.00 45.41 309 ASP A O 1
ATOM 2567 N N . ALA A 1 310 ? -83.169 4.466 181.802 1.00 32.72 310 ALA A N 1
ATOM 2568 C CA . ALA A 1 310 ? -81.839 4.138 182.289 1.00 32.72 310 ALA A CA 1
ATOM 2569 C C . ALA A 1 310 ? -81.124 3.201 181.300 1.00 32.72 310 ALA A C 1
ATOM 2571 O O . ALA A 1 310 ? -81.408 2.009 181.254 1.00 32.72 310 ALA A O 1
ATOM 2572 N N . ILE A 1 311 ? -80.112 3.761 180.619 1.00 36.06 311 ILE A N 1
ATOM 2573 C CA . ILE A 1 311 ? -78.914 3.063 180.109 1.00 36.06 311 ILE A CA 1
ATOM 2574 C C . ILE A 1 311 ? -79.138 2.396 178.731 1.00 36.06 311 ILE A C 1
ATOM 2576 O O . ILE A 1 311 ? -79.506 1.237 178.638 1.00 36.06 311 ILE A O 1
ATOM 2580 N N . ALA A 1 312 ? -78.981 3.038 177.570 1.00 52.97 312 ALA A N 1
ATOM 2581 C CA . ALA A 1 312 ? -77.877 3.889 177.128 1.00 52.97 312 ALA A CA 1
ATOM 2582 C C . ALA A 1 312 ? -76.500 3.400 177.611 1.00 52.97 312 ALA A C 1
ATOM 2584 O O . ALA A 1 312 ? -76.076 3.706 178.720 1.00 52.97 312 ALA A O 1
ATOM 2585 N N . GLN A 1 313 ? -75.778 2.756 176.691 1.00 42.16 313 GLN A N 1
ATOM 2586 C CA . GLN A 1 313 ? -74.326 2.570 176.702 1.00 42.16 313 GLN A CA 1
ATOM 2587 C C . GLN A 1 313 ? -73.779 1.393 177.536 1.00 42.16 313 GLN A C 1
ATOM 2589 O O . GLN A 1 313 ? -73.473 1.533 178.716 1.00 42.16 313 GLN A O 1
ATOM 2594 N N . VAL A 1 314 ? -73.505 0.276 176.848 1.00 41.56 314 VAL A N 1
ATOM 2595 C CA . VAL A 1 314 ? -72.161 -0.317 176.629 1.00 41.56 314 VAL A CA 1
ATOM 2596 C C . VAL A 1 314 ? -72.285 -1.842 176.466 1.00 41.56 314 VAL A C 1
ATOM 2598 O O . VAL A 1 314 ? -72.831 -2.502 177.339 1.00 41.56 314 VAL A O 1
ATOM 2601 N N . GLN A 1 315 ? -71.681 -2.353 175.381 1.00 38.41 315 GLN A N 1
ATOM 2602 C CA . GLN A 1 315 ? -71.604 -3.740 174.877 1.00 38.41 315 GLN A CA 1
ATOM 2603 C C . GLN A 1 315 ? -72.715 -4.083 173.861 1.00 38.41 315 GLN A C 1
ATOM 2605 O O . GLN A 1 315 ? -73.889 -3.901 174.132 1.00 38.41 315 GLN A O 1
ATOM 2610 N N . GLU A 1 316 ? -72.420 -4.540 172.643 1.00 42.06 316 GLU A N 1
ATOM 2611 C CA . GLU A 1 316 ? -71.297 -5.419 172.332 1.00 42.06 316 GLU A CA 1
ATOM 2612 C C . GLU A 1 316 ? -70.875 -5.353 170.858 1.00 42.06 316 GLU A C 1
ATOM 2614 O O . GLU A 1 316 ? -71.610 -5.687 169.930 1.00 42.06 316 GLU A O 1
ATOM 2619 N N . ASP A 1 317 ? -69.629 -4.930 170.688 1.00 39.41 317 ASP A N 1
ATOM 2620 C CA . ASP A 1 317 ? -68.800 -4.979 169.495 1.00 39.41 317 ASP A CA 1
ATOM 2621 C C . ASP A 1 317 ? -68.455 -6.429 169.073 1.00 39.41 317 ASP A C 1
ATOM 2623 O O . ASP A 1 317 ? -67.287 -6.819 169.095 1.00 39.41 317 ASP A O 1
ATOM 2627 N N . SER A 1 318 ? -69.436 -7.246 168.665 1.00 43.31 318 SER A N 1
ATOM 2628 C CA . SER A 1 318 ? -69.178 -8.636 168.225 1.00 43.31 318 SER A CA 1
ATOM 2629 C C . SER A 1 318 ? -69.555 -8.980 166.770 1.00 43.31 318 SER A C 1
ATOM 2631 O O . SER A 1 318 ? -69.028 -9.960 166.248 1.00 43.31 318 SER A O 1
ATOM 2633 N N . GLU A 1 319 ? -70.358 -8.185 166.044 1.00 51.44 319 GLU A N 1
ATOM 2634 C CA . GLU A 1 319 ? -70.970 -8.678 164.783 1.00 51.44 319 GLU A CA 1
ATOM 2635 C C . GLU A 1 319 ? -70.425 -8.131 163.445 1.00 51.44 319 GLU A C 1
ATOM 2637 O O . GLU A 1 319 ? -70.638 -8.758 162.409 1.00 51.44 319 GLU A O 1
ATOM 2642 N N . LYS A 1 320 ? -69.667 -7.025 163.388 1.00 50.66 320 LYS A N 1
ATOM 2643 C CA . LYS A 1 320 ? -69.314 -6.406 162.080 1.00 50.66 320 LYS A CA 1
ATOM 2644 C C . LYS A 1 320 ? -67.983 -6.819 161.440 1.00 50.66 320 LYS A C 1
ATOM 2646 O O . LYS A 1 320 ? -67.706 -6.406 160.316 1.00 50.66 320 LYS A O 1
ATOM 2651 N N . LEU A 1 321 ? -67.191 -7.687 162.076 1.00 51.81 321 LEU A N 1
ATOM 2652 C CA . LEU A 1 321 ? -65.978 -8.264 161.466 1.00 51.81 321 LEU A CA 1
ATOM 2653 C C . LEU A 1 321 ? -66.261 -9.459 160.530 1.00 51.81 321 LEU A C 1
ATOM 2655 O O . LEU A 1 321 ? -65.361 -9.892 159.814 1.00 51.81 321 LEU A O 1
ATOM 2659 N N . ILE A 1 322 ? -67.503 -9.959 160.481 1.00 54.22 322 ILE A N 1
ATOM 2660 C CA . ILE A 1 322 ? -67.886 -11.117 159.651 1.00 54.22 322 ILE A CA 1
ATOM 2661 C C . ILE A 1 322 ? -68.314 -10.695 158.223 1.00 54.22 322 ILE A C 1
ATOM 2663 O O . ILE A 1 322 ? -68.115 -11.447 157.274 1.00 54.22 322 ILE A O 1
ATOM 2667 N N . GLU A 1 323 ? -68.753 -9.449 158.001 1.00 57.47 323 GLU A N 1
ATOM 2668 C CA . GLU A 1 323 ? -69.247 -8.974 156.689 1.00 57.47 323 GLU A CA 1
ATOM 2669 C C . GLU A 1 323 ? -68.168 -8.633 155.633 1.00 57.47 323 GLU A C 1
ATOM 2671 O O . GLU A 1 323 ? -68.496 -8.445 154.458 1.00 57.47 323 GLU A O 1
ATOM 2676 N N . GLN A 1 324 ? -66.883 -8.530 155.995 1.00 57.69 324 GLN A N 1
ATOM 2677 C CA . GLN A 1 324 ? -65.822 -8.120 155.053 1.00 57.69 324 GLN A CA 1
ATOM 2678 C C . GLN A 1 324 ? -65.086 -9.287 154.367 1.00 57.69 324 GLN A C 1
ATOM 2680 O O . GLN A 1 324 ? -64.468 -9.076 153.325 1.00 57.69 324 GLN A O 1
ATOM 2685 N N . VAL A 1 325 ? -65.190 -10.521 154.876 1.00 59.03 325 VAL A N 1
ATOM 2686 C CA . VAL A 1 325 ? -64.511 -11.698 154.289 1.00 59.03 325 VAL A CA 1
ATOM 2687 C C . VAL A 1 325 ? -65.346 -12.356 153.178 1.00 59.03 325 VAL A C 1
ATOM 2689 O O . VAL A 1 325 ? -64.789 -12.867 152.206 1.00 59.03 325 VAL A O 1
ATOM 2692 N N . GLU A 1 326 ? -66.677 -12.274 153.243 1.00 59.53 326 GLU A N 1
ATOM 2693 C CA . GLU A 1 326 ? -67.571 -12.921 152.267 1.00 59.53 326 GLU A CA 1
ATOM 2694 C C . GLU A 1 326 ? -67.637 -12.194 150.912 1.00 59.53 326 GLU A C 1
ATOM 2696 O O . GLU A 1 326 ? -67.779 -12.843 149.876 1.00 59.53 326 GLU A O 1
ATOM 2701 N N . ARG A 1 327 ? -67.430 -10.869 150.875 1.00 62.16 327 ARG A N 1
ATOM 2702 C CA . ARG A 1 327 ? -67.445 -10.084 149.621 1.00 62.16 327 ARG A CA 1
ATOM 2703 C C . ARG A 1 327 ? -66.177 -10.250 148.768 1.00 62.16 327 ARG A C 1
ATOM 2705 O O . ARG A 1 327 ? -66.228 -10.031 147.563 1.00 62.16 327 ARG A O 1
ATOM 2712 N N . ALA A 1 328 ? -65.051 -10.680 149.346 1.00 61.88 328 ALA A N 1
ATOM 2713 C CA . ALA A 1 328 ? -63.793 -10.860 148.609 1.00 61.88 328 ALA A CA 1
ATOM 2714 C C . ALA A 1 328 ? -63.698 -12.217 147.875 1.00 61.88 328 ALA A C 1
ATOM 2716 O O . ALA A 1 328 ? -63.056 -12.311 146.829 1.00 61.88 328 ALA A O 1
ATOM 2717 N N . MET A 1 329 ? -64.363 -13.271 148.370 1.00 55.91 329 MET A N 1
ATOM 2718 C CA . MET A 1 329 ? -64.339 -14.594 147.721 1.00 55.91 329 MET A CA 1
ATOM 2719 C C . MET A 1 329 ? -65.258 -14.698 146.494 1.00 55.91 329 MET A C 1
ATOM 2721 O O . MET A 1 329 ? -64.987 -15.493 145.592 1.00 55.91 329 MET A O 1
ATOM 2725 N N . THR A 1 330 ? -66.331 -13.905 146.430 1.00 65.12 330 THR A N 1
ATOM 2726 C CA . THR A 1 330 ? -67.264 -13.898 145.290 1.00 65.12 330 THR A CA 1
ATOM 2727 C C . THR A 1 330 ? -66.710 -13.167 144.067 1.00 65.12 330 THR A C 1
ATOM 2729 O O . THR A 1 330 ? -67.003 -13.565 142.940 1.00 65.12 330 THR A O 1
ATOM 2732 N N . GLU A 1 331 ? -65.859 -12.158 144.266 1.00 68.75 331 GLU A N 1
ATOM 2733 C CA . GLU A 1 331 ? -65.234 -11.392 143.176 1.00 68.75 331 GLU A CA 1
ATOM 2734 C C . GLU A 1 331 ? -64.106 -12.193 142.487 1.00 68.75 331 GLU A C 1
ATOM 2736 O O . GLU A 1 331 ? -63.996 -12.205 141.261 1.00 68.75 331 GLU A O 1
ATOM 2741 N N . LEU A 1 332 ? -63.329 -12.969 143.258 1.00 63.09 332 LEU A N 1
ATOM 2742 C CA . LEU A 1 332 ? -62.234 -13.813 142.748 1.00 63.09 332 LEU A CA 1
ATOM 2743 C C . LEU A 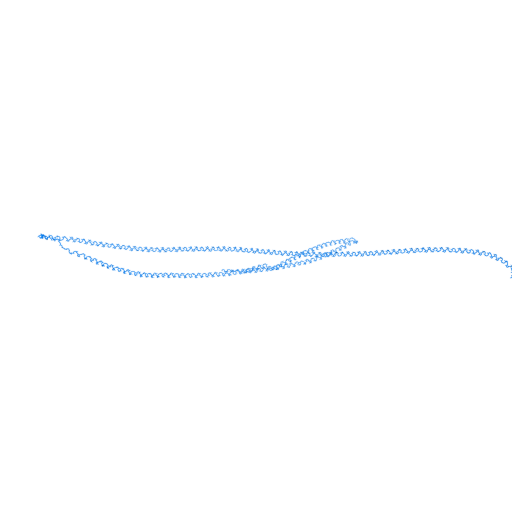1 332 ? -62.711 -15.016 141.910 1.00 63.09 332 LEU A C 1
ATOM 2745 O O . LEU A 1 332 ? -62.006 -15.443 140.996 1.00 63.09 332 LEU A O 1
ATOM 2749 N N . LYS A 1 333 ? -63.908 -15.561 142.173 1.00 69.88 333 LYS A N 1
ATOM 2750 C CA . LYS A 1 333 ? -64.485 -16.646 141.352 1.00 69.88 333 LYS A CA 1
ATOM 2751 C C . LYS A 1 333 ? -64.928 -16.166 139.968 1.00 69.88 333 LYS A C 1
ATOM 2753 O O . LYS A 1 333 ? -64.643 -16.843 138.985 1.00 69.88 333 LYS A O 1
ATOM 2758 N N . LYS A 1 334 ? -65.542 -14.981 139.879 1.00 74.38 334 LYS A N 1
ATOM 2759 C CA . LYS A 1 334 ? -65.988 -14.400 138.600 1.00 74.38 334 LYS A CA 1
ATOM 2760 C C . LYS A 1 334 ? -64.825 -14.069 137.663 1.00 74.38 334 LYS A C 1
ATOM 2762 O O . LYS A 1 334 ? -64.928 -14.283 136.461 1.00 74.38 334 LYS A O 1
ATOM 2767 N N . GLN A 1 335 ? -63.702 -13.599 138.205 1.00 73.94 335 GLN A N 1
ATOM 2768 C CA . GLN A 1 335 ? -62.512 -13.303 137.399 1.00 73.94 335 GLN A CA 1
ATOM 2769 C C . GLN A 1 335 ? -61.837 -14.569 136.849 1.00 73.94 335 GLN A C 1
ATOM 2771 O O . GLN A 1 335 ? -61.301 -14.546 135.744 1.00 73.94 335 GLN A O 1
ATOM 2776 N N . LYS A 1 336 ? -61.907 -15.695 137.574 1.00 76.00 336 LYS A N 1
ATOM 2777 C CA . LYS A 1 336 ? -61.374 -16.979 137.102 1.00 76.00 336 LYS A CA 1
ATOM 2778 C C . LYS A 1 336 ? -62.192 -17.559 135.939 1.00 76.00 336 LYS A C 1
ATOM 2780 O O . LYS A 1 336 ? -61.606 -17.983 134.950 1.00 76.00 336 LYS A O 1
ATOM 2785 N N . GLU A 1 337 ? -63.522 -17.542 136.037 1.00 75.06 337 GLU A N 1
ATOM 2786 C CA . GLU A 1 337 ? -64.409 -18.047 134.974 1.00 75.06 337 GLU A CA 1
ATOM 2787 C C . GLU A 1 337 ? -64.296 -17.212 133.685 1.00 75.06 337 GLU A C 1
ATOM 2789 O O . GLU A 1 337 ? -64.257 -17.768 132.589 1.00 75.06 337 GLU A O 1
ATOM 2794 N N . HIS A 1 338 ? -64.147 -15.889 133.803 1.00 78.62 338 HIS A N 1
ATOM 2795 C CA . HIS A 1 338 ? -63.938 -15.003 132.655 1.00 78.62 338 HIS A CA 1
ATOM 2796 C C . HIS A 1 338 ? -62.630 -15.316 131.903 1.00 78.62 338 HIS A C 1
ATOM 2798 O O . HIS A 1 338 ? -62.643 -15.480 130.681 1.00 78.62 338 HIS A O 1
ATOM 2804 N N . LEU A 1 339 ? -61.521 -15.512 132.625 1.00 73.31 339 LEU A N 1
ATOM 2805 C CA . LEU A 1 339 ? -60.226 -15.847 132.019 1.00 73.31 339 LEU A CA 1
ATOM 2806 C C . LEU A 1 339 ? -60.205 -17.247 131.377 1.00 73.31 339 LEU A C 1
ATOM 2808 O O . LEU A 1 339 ? -59.526 -17.450 130.371 1.00 73.31 339 LEU A O 1
ATOM 2812 N N . GLU A 1 340 ? -60.962 -18.212 131.908 1.00 75.69 340 GLU A N 1
ATOM 2813 C CA . GLU A 1 340 ? -61.112 -19.538 131.289 1.00 75.69 340 GLU A CA 1
ATOM 2814 C C . GLU A 1 340 ? -61.892 -19.466 129.962 1.00 75.69 340 GLU A C 1
ATOM 2816 O O . GLU A 1 340 ? -61.519 -20.140 128.998 1.00 75.69 340 GLU A O 1
ATOM 2821 N N . THR A 1 341 ? -62.910 -18.600 129.860 1.00 78.62 341 THR A N 1
ATOM 2822 C CA . THR A 1 341 ? -63.641 -18.380 128.596 1.00 78.62 341 THR A CA 1
ATOM 2823 C C . THR A 1 341 ? -62.805 -17.669 127.529 1.00 78.62 341 THR A C 1
ATOM 2825 O O . THR A 1 341 ? -62.830 -18.076 126.367 1.00 78.62 341 THR A O 1
ATOM 2828 N N . GLU A 1 342 ? -62.001 -16.672 127.911 1.00 76.25 342 GLU A N 1
ATOM 2829 C CA . GLU A 1 342 ? -61.126 -15.954 126.975 1.00 76.25 342 GLU A CA 1
ATOM 2830 C C . GLU A 1 342 ? -60.005 -16.852 126.431 1.00 76.25 342 GLU A C 1
ATOM 2832 O O . GLU A 1 342 ? -59.719 -16.841 125.229 1.00 76.25 342 GLU A O 1
ATOM 2837 N N . LEU A 1 343 ? -59.426 -17.710 127.279 1.00 76.56 343 LEU A N 1
ATOM 2838 C CA . LEU A 1 343 ? -58.443 -18.710 126.850 1.00 76.56 343 LEU A CA 1
ATOM 2839 C C . LEU A 1 343 ? -59.043 -19.746 125.890 1.00 76.56 343 LEU A C 1
ATOM 2841 O O . LEU A 1 343 ? -58.356 -20.179 124.964 1.00 76.56 343 LEU A O 1
ATOM 2845 N N . GLY A 1 344 ? -60.312 -20.123 126.076 1.00 78.25 344 GLY A N 1
ATOM 2846 C CA . GLY A 1 344 ? -61.045 -20.975 125.137 1.00 78.25 344 GLY A CA 1
ATOM 2847 C C . GLY A 1 344 ? -61.229 -20.312 123.769 1.00 78.25 344 GLY A C 1
ATOM 2848 O O . GLY A 1 344 ? -60.923 -20.924 122.747 1.00 78.25 344 GLY A O 1
ATOM 2849 N N . SER A 1 345 ? -61.639 -19.039 123.742 1.00 80.06 345 SER A N 1
ATOM 2850 C CA . SER A 1 345 ? -61.803 -18.298 122.482 1.00 80.06 345 SER A CA 1
ATOM 2851 C C . SER A 1 345 ? -60.486 -18.061 121.746 1.00 80.06 345 SER A C 1
ATOM 2853 O O . SER A 1 345 ? -60.439 -18.187 120.526 1.00 80.06 345 SER A O 1
ATOM 2855 N N . LEU A 1 346 ? -59.398 -17.782 122.472 1.00 78.00 346 LEU A N 1
ATOM 2856 C CA . LEU A 1 346 ? -58.085 -17.568 121.863 1.00 78.00 346 LEU A CA 1
ATOM 2857 C C . LEU A 1 346 ? -57.521 -18.858 121.264 1.00 78.00 346 LEU A C 1
ATOM 2859 O O . LEU A 1 346 ? -56.883 -18.803 120.220 1.00 78.00 346 LEU A O 1
ATOM 2863 N N . ARG A 1 347 ? -57.782 -20.019 121.876 1.00 83.06 347 ARG A N 1
ATOM 2864 C CA . ARG A 1 347 ? -57.406 -21.314 121.287 1.00 83.06 347 ARG A CA 1
ATOM 2865 C C . ARG A 1 347 ? -58.173 -21.602 120.000 1.00 83.06 347 ARG A C 1
ATOM 2867 O O . ARG A 1 347 ? -57.540 -21.956 119.015 1.00 83.06 347 ARG A O 1
ATOM 2874 N N . SER A 1 348 ? -59.486 -21.371 119.988 1.00 81.94 348 SER A N 1
ATOM 2875 C CA . SER A 1 348 ? -60.306 -21.539 118.778 1.00 81.94 348 SER A CA 1
ATOM 2876 C C . SER A 1 348 ? -59.859 -20.604 117.648 1.00 81.94 348 SER A C 1
ATOM 2878 O O . SER A 1 348 ? -59.768 -21.024 116.503 1.00 81.94 348 SER A O 1
ATOM 2880 N N . ALA A 1 349 ? -59.523 -19.350 117.967 1.00 84.69 349 ALA A N 1
ATOM 2881 C CA . ALA A 1 349 ? -59.032 -18.389 116.981 1.00 84.69 349 ALA A CA 1
ATOM 2882 C C . ALA A 1 349 ? -57.641 -18.754 116.428 1.00 84.69 349 ALA A C 1
ATOM 2884 O O . ALA A 1 349 ? -57.336 -18.440 115.280 1.00 84.69 349 ALA A O 1
ATOM 2885 N N . ILE A 1 350 ? -56.793 -19.402 117.235 1.00 80.44 350 ILE A N 1
ATOM 2886 C CA . ILE A 1 350 ? -55.493 -19.909 116.778 1.00 80.44 350 ILE A CA 1
ATOM 2887 C C . ILE A 1 350 ? -55.684 -21.119 115.857 1.00 80.44 350 ILE A C 1
ATOM 2889 O O . ILE A 1 350 ? -55.061 -21.145 114.802 1.00 80.44 350 ILE A O 1
ATOM 2893 N N . GLU A 1 351 ? -56.568 -22.063 116.193 1.00 85.19 351 GLU A N 1
ATOM 2894 C CA . GLU A 1 351 ? -56.889 -23.203 115.315 1.00 85.19 351 GLU A CA 1
ATOM 2895 C C . GLU A 1 351 ? -57.462 -22.732 113.965 1.00 85.19 351 GLU A C 1
ATOM 2897 O O . GLU A 1 351 ? -56.976 -23.144 112.915 1.00 85.19 351 GLU A O 1
ATOM 2902 N N . GLU A 1 352 ? -58.403 -21.781 113.963 1.00 83.88 352 GLU A N 1
ATOM 2903 C CA . GLU A 1 352 ? -58.933 -21.196 112.720 1.00 83.88 352 GLU A CA 1
ATOM 2904 C C . GLU A 1 352 ? -57.858 -20.459 111.900 1.00 83.88 352 GLU A C 1
ATOM 2906 O O . GLU A 1 352 ? -57.884 -20.483 110.668 1.00 83.88 352 GLU A O 1
ATOM 2911 N N . ALA A 1 353 ? -56.892 -19.810 112.560 1.00 83.56 353 ALA A N 1
ATOM 2912 C CA . ALA A 1 353 ? -55.779 -19.151 111.880 1.00 83.56 353 ALA A CA 1
ATOM 2913 C C . ALA A 1 353 ? -54.781 -20.156 111.280 1.00 83.56 353 ALA A C 1
ATOM 2915 O O . ALA A 1 353 ? -54.256 -19.909 110.191 1.00 83.56 353 ALA A O 1
ATOM 2916 N N . GLU A 1 354 ? -54.528 -21.279 111.956 1.00 82.19 354 GLU A N 1
ATOM 2917 C CA . GLU A 1 354 ? -53.679 -22.366 111.458 1.00 82.19 354 GLU A CA 1
ATOM 2918 C C . GLU A 1 354 ? -54.318 -23.066 110.247 1.00 82.19 354 GLU A C 1
ATOM 2920 O O . GLU A 1 354 ? -53.636 -23.273 109.238 1.00 82.19 354 GLU A O 1
ATOM 2925 N N . ASP A 1 355 ? -55.627 -23.328 110.285 1.00 86.56 355 ASP A N 1
ATOM 2926 C CA . ASP A 1 355 ? -56.376 -23.894 109.155 1.00 86.56 355 ASP A CA 1
ATOM 2927 C C . ASP A 1 355 ? -56.410 -22.929 107.959 1.00 86.56 355 ASP A C 1
ATOM 2929 O O . ASP A 1 355 ? -56.083 -23.309 106.830 1.00 86.56 355 ASP A O 1
ATOM 2933 N N . ALA A 1 356 ? -56.692 -21.643 108.195 1.00 84.31 356 ALA A N 1
ATOM 2934 C CA . ALA A 1 356 ? -56.653 -20.623 107.147 1.00 84.31 356 ALA A CA 1
ATOM 2935 C C . ALA A 1 356 ? -55.249 -20.475 106.532 1.00 84.31 356 ALA A C 1
ATOM 2937 O O . ALA A 1 356 ? -55.108 -20.257 105.324 1.00 84.31 356 ALA A O 1
ATOM 2938 N N . GLN A 1 357 ? -54.195 -20.613 107.344 1.00 85.50 357 GLN A N 1
ATOM 2939 C CA . GLN A 1 357 ? -52.818 -20.612 106.861 1.00 85.50 357 GLN A CA 1
ATOM 2940 C C . GLN A 1 357 ? -52.523 -21.850 106.002 1.00 85.50 357 GLN A C 1
ATOM 2942 O O . GLN A 1 357 ? -51.845 -21.726 104.975 1.00 85.50 357 GLN A O 1
ATOM 2947 N N . PHE A 1 358 ? -53.028 -23.023 106.384 1.00 88.31 358 PHE A N 1
ATOM 2948 C CA . PHE A 1 358 ? -52.860 -24.251 105.612 1.00 88.31 358 PHE A CA 1
ATOM 2949 C C . PHE A 1 358 ? -53.573 -24.165 104.252 1.00 88.31 358 PHE A C 1
ATOM 2951 O O . PHE A 1 358 ? -52.944 -24.402 103.217 1.00 88.31 358 PHE A O 1
ATOM 2958 N N . ASP A 1 359 ? -54.825 -23.705 104.224 1.00 89.50 359 ASP A N 1
ATOM 2959 C CA . ASP A 1 359 ? -55.601 -23.500 102.992 1.00 89.50 359 ASP A CA 1
ATOM 2960 C C . ASP A 1 359 ? -54.969 -22.445 102.069 1.00 89.50 359 ASP A C 1
ATOM 2962 O O . ASP A 1 359 ? -54.903 -22.609 100.841 1.00 89.50 359 ASP A O 1
ATOM 2966 N N . ALA A 1 360 ? -54.425 -21.367 102.640 1.00 83.50 360 ALA A N 1
ATOM 2967 C CA . ALA A 1 360 ? -53.657 -20.374 101.891 1.00 83.50 360 ALA A CA 1
ATOM 2968 C C . ALA A 1 360 ? -52.383 -20.986 101.277 1.00 83.50 360 ALA A C 1
ATOM 2970 O O . ALA A 1 360 ? -52.018 -20.681 100.138 1.00 83.50 360 ALA A O 1
ATOM 2971 N N . GLN A 1 361 ? -51.710 -21.889 101.991 1.00 86.75 361 GLN A N 1
ATOM 2972 C CA . GLN A 1 361 ? -50.509 -22.556 101.494 1.00 86.75 361 GLN A CA 1
ATOM 2973 C C . GLN A 1 361 ? -50.823 -23.598 100.403 1.00 86.75 361 GLN A C 1
ATOM 2975 O O . GLN A 1 361 ? -50.068 -23.725 99.432 1.00 86.75 361 GLN A O 1
ATOM 2980 N N . GLU A 1 362 ? -51.932 -24.329 100.528 1.00 87.06 362 GLU A N 1
ATOM 2981 C CA . GLU A 1 362 ? -52.436 -25.280 99.527 1.00 87.06 362 GLU A CA 1
ATOM 2982 C C . GLU A 1 362 ? -52.846 -24.545 98.237 1.00 87.06 362 GLU A C 1
ATOM 2984 O O . GLU A 1 362 ? -52.380 -24.878 97.140 1.00 87.06 362 GLU A O 1
ATOM 2989 N N . SER A 1 363 ? -53.639 -23.476 98.363 1.00 84.56 363 SER A N 1
ATOM 2990 C CA . SER A 1 363 ? -54.074 -22.647 97.231 1.00 84.56 363 SER A CA 1
ATOM 2991 C C . SER A 1 363 ? -52.902 -21.955 96.527 1.00 84.56 363 SER A C 1
ATOM 2993 O O . SER A 1 363 ? -52.854 -21.940 95.292 1.00 84.56 363 SER A O 1
ATOM 2995 N N . PHE A 1 364 ? -51.891 -21.488 97.269 1.00 85.94 364 PHE A N 1
ATOM 2996 C CA . PHE A 1 364 ? -50.659 -20.948 96.692 1.00 85.94 364 PHE A CA 1
ATOM 2997 C C . PHE A 1 364 ? -49.888 -21.994 95.871 1.00 85.94 364 PHE A C 1
ATOM 2999 O O . PHE A 1 364 ? -49.449 -21.706 94.755 1.00 85.94 364 PHE A O 1
ATOM 3006 N N . LYS A 1 365 ? -49.761 -23.239 96.358 1.00 88.31 365 LYS A N 1
ATOM 3007 C CA . LYS A 1 365 ? -49.129 -24.335 95.593 1.00 88.31 365 LYS A CA 1
ATOM 3008 C C . LYS A 1 365 ? -49.891 -24.642 94.301 1.00 88.31 365 LYS A C 1
ATOM 3010 O O . LYS A 1 365 ? -49.267 -24.927 93.275 1.00 88.31 365 LYS A O 1
ATOM 3015 N N . ILE A 1 366 ? -51.224 -24.593 94.330 1.00 87.38 366 ILE A N 1
ATOM 3016 C CA . ILE A 1 366 ? -52.066 -24.794 93.141 1.00 87.38 366 ILE A CA 1
ATOM 3017 C C . ILE A 1 366 ? -51.841 -23.662 92.130 1.00 87.38 366 ILE A C 1
ATOM 3019 O O . ILE A 1 366 ? -51.576 -23.941 90.958 1.00 87.38 366 ILE A O 1
ATOM 3023 N N . GLN A 1 367 ? -51.858 -22.403 92.574 1.00 86.44 367 GLN A N 1
ATOM 3024 C CA . GLN A 1 367 ? -51.577 -21.249 91.714 1.00 86.44 367 GLN A CA 1
ATOM 3025 C C . GLN A 1 367 ? -50.163 -21.293 91.128 1.00 86.44 367 GLN A C 1
ATOM 3027 O O . GLN A 1 367 ? -49.985 -21.033 89.940 1.00 86.44 367 GLN A O 1
ATOM 3032 N N . GLN A 1 368 ? -49.160 -21.696 91.911 1.00 87.25 368 GLN A N 1
ATOM 3033 C CA . GLN A 1 368 ? -47.786 -21.839 91.430 1.00 87.25 368 GLN A CA 1
ATOM 3034 C C . GLN A 1 368 ? -47.682 -22.878 90.301 1.00 87.25 368 GLN A C 1
ATOM 3036 O O . GLN A 1 368 ? -47.019 -22.633 89.291 1.00 87.25 368 GLN A O 1
ATOM 3041 N N . LYS A 1 369 ? -48.377 -24.019 90.426 1.00 89.25 369 LYS A N 1
ATOM 3042 C CA . LYS A 1 369 ? -48.447 -25.041 89.367 1.00 89.25 369 LYS A CA 1
ATOM 3043 C C . LYS A 1 369 ? -49.164 -24.523 88.117 1.00 89.25 369 LYS A C 1
ATOM 3045 O O . LYS A 1 369 ? -48.685 -24.761 87.009 1.00 89.25 369 LYS A O 1
ATOM 3050 N N . GLN A 1 370 ? -50.274 -23.800 88.275 1.00 87.69 370 GLN A N 1
ATOM 3051 C CA . GLN A 1 370 ? -51.006 -23.196 87.155 1.00 87.69 370 GLN A CA 1
ATOM 3052 C C . GLN A 1 370 ? -50.169 -22.133 86.430 1.00 87.69 370 GLN A C 1
ATOM 3054 O O . GLN A 1 370 ? -50.102 -22.143 85.201 1.00 87.69 370 GLN A O 1
ATOM 3059 N N . ALA A 1 371 ? -49.467 -21.272 87.172 1.00 82.56 371 ALA A N 1
ATOM 3060 C CA . ALA A 1 371 ? -48.556 -20.277 86.617 1.00 82.56 371 ALA A CA 1
ATOM 3061 C C . ALA A 1 371 ? -47.399 -20.937 85.852 1.00 82.56 371 ALA A C 1
ATOM 3063 O O . ALA A 1 371 ? -47.112 -20.550 84.720 1.00 82.56 371 ALA A O 1
ATOM 3064 N N . ALA A 1 372 ? -46.785 -21.987 86.411 1.00 83.19 372 ALA A N 1
ATOM 3065 C CA . ALA A 1 372 ? -45.744 -22.754 85.726 1.00 83.19 372 ALA A CA 1
ATOM 3066 C C . ALA A 1 372 ? -46.257 -23.394 84.423 1.00 83.19 372 ALA A C 1
ATOM 3068 O O . ALA A 1 372 ? -45.574 -23.348 83.399 1.00 83.19 372 ALA A O 1
ATOM 3069 N N . PHE A 1 373 ? -47.479 -23.936 84.428 1.00 90.44 373 PHE A N 1
ATOM 3070 C CA . PHE A 1 373 ? -48.100 -24.511 83.233 1.00 90.44 373 PHE A CA 1
ATOM 3071 C C . PHE A 1 373 ? -48.420 -23.446 82.175 1.00 90.44 373 PHE A C 1
ATOM 3073 O O . PHE A 1 373 ? -48.201 -23.666 80.984 1.00 90.44 373 PHE A O 1
ATOM 3080 N N . HIS A 1 374 ? -48.886 -22.269 82.598 1.00 87.94 374 HIS A N 1
ATOM 3081 C CA . HIS A 1 374 ? -49.137 -21.143 81.703 1.00 87.94 374 HIS A CA 1
ATOM 3082 C C . HIS A 1 374 ? -47.843 -20.642 81.047 1.00 87.94 374 HIS A C 1
ATOM 3084 O O . HIS A 1 374 ? -47.799 -20.467 79.829 1.00 87.94 374 HIS A O 1
ATOM 3090 N N . VAL A 1 375 ? -46.762 -20.503 81.824 1.00 88.06 375 VAL A N 1
ATOM 3091 C CA . VAL A 1 375 ? -45.432 -20.151 81.305 1.00 88.06 375 VAL A CA 1
ATOM 3092 C C . VAL A 1 375 ? -44.940 -21.205 80.314 1.00 88.06 375 VAL A C 1
ATOM 3094 O O . VAL A 1 375 ? -44.514 -20.848 79.217 1.00 88.06 375 VAL A O 1
ATOM 3097 N N . LEU A 1 376 ? -45.060 -22.498 80.633 1.00 90.25 376 LEU A N 1
ATOM 3098 C CA . LEU A 1 376 ? -44.697 -23.579 79.712 1.00 90.25 376 LEU A CA 1
ATOM 3099 C C . LEU A 1 376 ? -45.494 -23.489 78.400 1.00 90.25 376 LEU A C 1
ATOM 3101 O O . LEU A 1 376 ? -44.923 -23.609 77.318 1.00 90.25 376 LEU A O 1
ATOM 3105 N N . HIS A 1 377 ? -46.800 -23.226 78.475 1.00 90.31 377 HIS A N 1
ATOM 3106 C CA . HIS A 1 377 ? -47.650 -23.086 77.296 1.00 90.31 377 HIS A CA 1
ATOM 3107 C C . HIS A 1 377 ? -47.243 -21.890 76.422 1.00 90.31 377 HIS A C 1
ATOM 3109 O O . HIS A 1 377 ? -47.170 -22.019 75.196 1.00 90.31 377 HIS A O 1
ATOM 3115 N N . LEU A 1 378 ? -46.926 -20.744 77.037 1.00 90.75 378 LEU A N 1
ATOM 3116 C CA . LEU A 1 378 ? -46.404 -19.568 76.337 1.00 90.75 378 LEU A CA 1
ATOM 3117 C C . LEU A 1 378 ? -45.062 -19.871 75.661 1.00 90.75 378 LEU A C 1
ATOM 3119 O O . LEU A 1 378 ? -44.894 -19.543 74.487 1.00 90.75 378 LEU A O 1
ATOM 3123 N N . VAL A 1 379 ? -44.149 -20.562 76.351 1.00 89.19 379 VAL A N 1
ATOM 3124 C CA . VAL A 1 379 ? -42.859 -20.995 75.789 1.00 89.19 379 VAL A CA 1
ATOM 3125 C C . VAL A 1 379 ? -43.071 -21.948 74.611 1.00 89.19 379 VAL A C 1
ATOM 3127 O O . VAL A 1 379 ? -42.500 -21.729 73.547 1.00 89.19 379 VAL A O 1
ATOM 3130 N N . MET A 1 380 ? -43.947 -22.950 74.726 1.00 90.19 380 MET A N 1
ATOM 3131 C CA . MET A 1 380 ? -44.254 -23.870 73.621 1.00 90.19 380 MET A CA 1
ATOM 3132 C C . MET A 1 380 ? -44.902 -23.159 72.423 1.00 90.19 380 MET A C 1
ATOM 3134 O O . MET A 1 380 ? -44.674 -23.546 71.275 1.00 90.19 380 MET A O 1
ATOM 3138 N N . ARG A 1 381 ? -45.723 -22.128 72.659 1.00 91.69 381 ARG A N 1
ATOM 3139 C CA . ARG A 1 381 ? -46.304 -21.300 71.590 1.00 91.69 381 ARG A CA 1
ATOM 3140 C C . ARG A 1 381 ? -45.243 -20.425 70.922 1.00 91.69 381 ARG A C 1
ATOM 3142 O O . ARG A 1 381 ? -45.246 -20.320 69.699 1.00 91.69 381 ARG A O 1
ATOM 3149 N N . ALA A 1 382 ? -44.330 -19.841 71.698 1.00 87.62 382 ALA A N 1
ATOM 3150 C CA . ALA A 1 382 ? -43.200 -19.076 71.181 1.00 87.62 382 ALA A CA 1
ATOM 3151 C C . ALA A 1 382 ? -42.251 -19.962 70.360 1.00 87.62 382 ALA A C 1
ATOM 3153 O O . ALA A 1 382 ? -41.906 -19.599 69.241 1.00 87.62 382 ALA A O 1
ATOM 3154 N N . MET A 1 383 ? -41.911 -21.160 70.851 1.00 88.19 383 MET A N 1
ATOM 3155 C CA . MET A 1 383 ? -41.089 -22.127 70.114 1.00 88.19 383 MET A CA 1
ATOM 3156 C C . MET A 1 383 ? -41.745 -22.559 68.799 1.00 88.19 383 MET A C 1
ATOM 3158 O O . MET A 1 383 ? -41.054 -22.643 67.789 1.00 88.19 383 MET A O 1
ATOM 3162 N N . ARG A 1 384 ? -43.069 -22.782 68.777 1.00 92.75 384 ARG A N 1
ATOM 3163 C CA . ARG A 1 384 ? -43.796 -23.069 67.528 1.00 92.75 384 ARG A CA 1
ATOM 3164 C C . ARG A 1 384 ? -43.699 -21.923 66.526 1.00 92.75 384 ARG A C 1
ATOM 3166 O O . ARG A 1 384 ? -43.310 -22.175 65.394 1.00 92.75 384 ARG A O 1
ATOM 3173 N N . LYS A 1 385 ? -43.956 -20.682 66.955 1.00 91.56 385 LYS A N 1
ATOM 3174 C CA . LYS A 1 385 ? -43.821 -19.499 66.087 1.00 91.56 385 LYS A CA 1
ATOM 3175 C C . LYS A 1 385 ? -42.401 -19.333 65.543 1.00 91.56 385 LYS A C 1
ATOM 3177 O O . LYS A 1 385 ? -42.233 -19.080 64.359 1.00 91.56 385 LYS A O 1
ATOM 3182 N N . ILE A 1 386 ? -41.387 -19.516 66.392 1.00 90.62 386 ILE A N 1
ATOM 3183 C CA . ILE A 1 386 ? -39.979 -19.463 65.974 1.00 90.62 386 ILE A CA 1
ATOM 3184 C C . ILE A 1 386 ? -39.694 -20.551 64.932 1.00 90.62 386 ILE A C 1
ATOM 3186 O O . ILE A 1 386 ? -39.043 -20.285 63.929 1.00 90.62 386 ILE A O 1
ATOM 3190 N N . ASN A 1 387 ? -40.197 -21.771 65.136 1.00 90.88 387 ASN A N 1
ATOM 3191 C CA . ASN A 1 387 ? -39.990 -22.866 64.193 1.00 90.88 387 ASN A CA 1
ATOM 3192 C C . ASN A 1 387 ? -40.706 -22.629 62.851 1.00 90.88 387 ASN A C 1
ATOM 3194 O O . ASN A 1 387 ? -40.129 -22.898 61.801 1.00 90.88 387 ASN A O 1
ATOM 3198 N N . GLU A 1 388 ? -41.925 -22.086 62.876 1.00 93.25 388 GLU A N 1
ATOM 3199 C CA . GLU A 1 388 ? -42.665 -21.658 61.680 1.00 93.25 388 GLU A CA 1
ATOM 3200 C C . GLU A 1 388 ? -41.914 -20.546 60.925 1.00 93.25 388 GLU A C 1
ATOM 3202 O O . GLU A 1 388 ? -41.756 -20.638 59.710 1.00 93.25 388 GLU A O 1
ATOM 3207 N N . GLU A 1 389 ? -41.367 -19.542 61.624 1.00 91.31 389 GLU A N 1
ATOM 3208 C CA . GLU A 1 389 ? -40.530 -18.501 61.008 1.00 91.31 389 GLU A CA 1
ATOM 3209 C C . GLU A 1 389 ? -39.239 -19.062 60.407 1.00 91.31 389 GLU A C 1
ATOM 3211 O O . GLU A 1 389 ? -38.847 -18.656 59.314 1.00 91.31 389 GLU A O 1
ATOM 3216 N N . ILE A 1 390 ? -38.568 -19.996 61.089 1.00 91.88 390 ILE A N 1
ATOM 3217 C CA . ILE A 1 390 ? -37.365 -20.657 60.564 1.00 91.88 390 ILE A CA 1
ATOM 3218 C C . ILE A 1 390 ? -37.706 -21.427 59.284 1.00 91.88 390 ILE A C 1
ATOM 3220 O O . ILE A 1 390 ? -36.986 -21.305 58.294 1.00 91.88 390 ILE A O 1
ATOM 3224 N N . GLN A 1 391 ? -38.813 -22.175 59.272 1.00 93.25 391 GLN A N 1
ATOM 3225 C CA . GLN A 1 391 ? -39.269 -22.899 58.084 1.00 93.25 391 GLN A CA 1
ATOM 3226 C C . GLN A 1 391 ? -39.639 -21.947 56.941 1.00 93.25 391 GLN A C 1
ATOM 3228 O O . GLN A 1 391 ? -39.193 -22.159 55.816 1.00 93.25 391 GLN A O 1
ATOM 3233 N N . ALA A 1 392 ? -40.375 -20.866 57.216 1.00 91.00 392 ALA A N 1
ATOM 3234 C CA . ALA A 1 392 ? -40.726 -19.860 56.214 1.00 91.00 392 ALA A CA 1
ATOM 3235 C C . ALA A 1 392 ? -39.481 -19.172 55.628 1.00 91.00 392 ALA A C 1
ATOM 3237 O O . ALA A 1 392 ? -39.372 -19.010 54.412 1.00 91.00 392 ALA A O 1
ATOM 3238 N N . ARG A 1 393 ? -38.496 -18.833 56.473 1.00 91.25 393 ARG A N 1
ATOM 3239 C CA . ARG A 1 393 ? -37.202 -18.296 56.023 1.00 91.25 393 ARG A CA 1
ATOM 3240 C C . ARG A 1 393 ? -36.430 -19.303 55.179 1.00 91.25 393 ARG A C 1
ATOM 3242 O O . ARG A 1 393 ? -35.816 -18.902 54.198 1.00 91.25 393 ARG A O 1
ATOM 3249 N N . GLN A 1 394 ? -36.461 -20.588 55.531 1.00 92.06 394 GLN A N 1
ATOM 3250 C CA . GLN A 1 394 ? -35.801 -21.630 54.747 1.00 92.06 394 GLN A CA 1
ATOM 3251 C C . GLN A 1 394 ? -36.452 -21.795 53.368 1.00 92.06 394 GLN A C 1
ATOM 3253 O O . GLN A 1 394 ? -35.737 -21.884 52.376 1.00 92.06 394 GLN A O 1
ATOM 3258 N N . ILE A 1 395 ? -37.787 -21.782 53.289 1.00 93.19 395 ILE A N 1
ATOM 3259 C CA . ILE A 1 395 ? -38.523 -21.839 52.016 1.00 93.19 395 ILE A CA 1
ATOM 3260 C C . ILE A 1 395 ? -38.184 -20.620 51.153 1.00 93.19 395 ILE A C 1
ATOM 3262 O O . ILE A 1 395 ? -37.755 -20.790 50.017 1.00 93.19 395 ILE A O 1
ATOM 3266 N N . SER A 1 396 ? -38.264 -19.407 51.710 1.00 90.75 396 SER A N 1
ATOM 3267 C CA . SER A 1 396 ? -37.913 -18.173 50.993 1.00 90.75 396 SER A CA 1
ATOM 3268 C C . SER A 1 396 ? -36.454 -18.163 50.516 1.00 90.75 396 SER A C 1
ATOM 3270 O O . SER A 1 396 ? -36.157 -17.701 49.415 1.00 90.75 396 SER A O 1
ATOM 3272 N N . ARG A 1 397 ? -35.532 -18.716 51.314 1.00 91.94 397 ARG A N 1
ATOM 3273 C CA . ARG A 1 397 ? -34.124 -18.858 50.932 1.00 91.94 397 ARG A CA 1
ATOM 3274 C C . ARG A 1 397 ? -33.947 -19.828 49.767 1.00 91.94 397 ARG A C 1
ATOM 3276 O O . ARG A 1 397 ? -33.230 -19.492 48.834 1.00 91.94 397 ARG A O 1
ATOM 3283 N N . ASN A 1 398 ? -34.619 -20.978 49.802 1.00 93.62 398 ASN A N 1
ATOM 3284 C CA . ASN A 1 398 ? -34.590 -21.950 48.711 1.00 93.62 398 ASN A CA 1
ATOM 3285 C C . ASN A 1 398 ? -35.201 -21.364 47.425 1.00 93.62 398 ASN A C 1
ATOM 3287 O O . ASN A 1 398 ? -34.659 -21.563 46.345 1.00 93.62 398 ASN A O 1
ATOM 3291 N N . GLU A 1 399 ? -36.301 -20.611 47.526 1.00 93.44 399 GLU A N 1
ATOM 3292 C CA . GLU A 1 399 ? -36.900 -19.910 46.381 1.00 93.44 399 GLU A CA 1
ATOM 3293 C C . GLU A 1 399 ? -35.933 -18.886 45.779 1.00 93.44 399 GLU A C 1
ATOM 3295 O O . GLU A 1 399 ? -35.777 -18.843 44.559 1.00 93.44 399 GLU A O 1
ATOM 3300 N N . MET A 1 400 ? -35.230 -18.110 46.612 1.00 87.81 400 MET A N 1
ATOM 3301 C CA . MET A 1 400 ? -34.193 -17.193 46.131 1.00 87.81 400 MET A CA 1
ATOM 3302 C C . MET A 1 400 ? -32.984 -17.907 45.529 1.00 87.81 400 MET A C 1
ATOM 3304 O O . MET A 1 400 ? -32.397 -17.416 44.573 1.00 87.81 400 MET A O 1
ATOM 3308 N N . GLU A 1 401 ? -32.604 -19.068 46.048 1.00 92.81 401 GLU A N 1
ATOM 3309 C CA . GLU A 1 401 ? -31.526 -19.867 45.465 1.00 92.81 401 GLU A CA 1
ATOM 3310 C C . GLU A 1 401 ? -31.916 -20.386 44.072 1.00 92.81 401 GLU A C 1
ATOM 3312 O O . GLU A 1 401 ? -31.141 -20.251 43.127 1.00 92.81 401 GLU A O 1
ATOM 3317 N N . ILE A 1 402 ? -33.162 -20.843 43.904 1.00 94.44 402 ILE A N 1
ATOM 3318 C CA . ILE A 1 402 ? -33.709 -21.255 42.603 1.00 94.44 402 ILE A CA 1
ATOM 3319 C C . ILE A 1 402 ? -33.747 -20.082 41.615 1.00 94.44 402 ILE A C 1
ATOM 3321 O O . ILE A 1 402 ? -33.380 -20.253 40.451 1.00 94.44 402 ILE A O 1
ATOM 3325 N N . THR A 1 403 ? -34.184 -18.887 42.033 1.00 93.19 403 THR A N 1
ATOM 3326 C CA . THR A 1 403 ? -34.207 -17.720 41.132 1.00 93.19 403 THR A CA 1
ATOM 3327 C C . THR A 1 403 ? -32.801 -17.275 40.752 1.00 93.19 403 THR A C 1
ATOM 3329 O O . THR A 1 403 ? -32.570 -16.954 39.586 1.00 93.19 403 THR A O 1
ATOM 3332 N N . VAL A 1 404 ? -31.855 -17.306 41.693 1.00 89.94 404 VAL A N 1
ATOM 3333 C CA . VAL A 1 404 ? -30.441 -17.019 41.438 1.00 89.94 404 VAL A CA 1
ATOM 3334 C C . VAL A 1 404 ? -29.859 -18.014 40.440 1.00 89.94 404 VAL A C 1
ATOM 3336 O O . VAL A 1 404 ? -29.198 -17.595 39.493 1.00 89.94 404 VAL A O 1
ATOM 3339 N N . ASP A 1 405 ? -30.115 -19.309 40.598 1.00 92.50 405 ASP A N 1
ATOM 3340 C CA . ASP A 1 405 ? -29.602 -20.316 39.670 1.00 92.50 405 ASP A CA 1
ATOM 3341 C C . ASP A 1 405 ? -30.250 -20.206 38.286 1.00 92.50 405 ASP A C 1
ATOM 3343 O O . ASP A 1 405 ? -29.542 -20.282 37.281 1.00 92.50 405 ASP A O 1
ATOM 3347 N N . ARG A 1 406 ? -31.550 -19.894 38.211 1.00 94.31 406 ARG A N 1
ATOM 3348 C CA . ARG A 1 406 ? -32.232 -19.586 36.944 1.00 94.31 406 ARG A CA 1
ATOM 3349 C C . ARG A 1 406 ? -31.593 -18.388 36.235 1.00 94.31 406 ARG A C 1
ATOM 3351 O O . ARG A 1 406 ? -31.262 -18.481 35.055 1.00 94.31 406 ARG A O 1
ATOM 3358 N N . LEU A 1 407 ? -31.359 -17.289 36.952 1.00 91.06 407 LEU A N 1
ATOM 3359 C CA . LEU A 1 407 ? -30.707 -16.100 36.393 1.00 91.06 407 LEU A CA 1
ATOM 3360 C C . LEU A 1 407 ? -29.264 -16.393 35.962 1.00 91.06 407 LEU A C 1
ATOM 3362 O O . LEU A 1 407 ? -28.840 -15.937 34.905 1.00 91.06 407 LEU A O 1
ATOM 3366 N N . LYS A 1 408 ? -28.510 -17.197 36.724 1.00 91.56 408 LYS A N 1
ATOM 3367 C CA . LYS A 1 408 ? -27.168 -17.642 36.308 1.00 91.56 408 LYS A CA 1
ATOM 3368 C C . LYS A 1 408 ? -27.215 -18.438 35.006 1.00 91.56 408 LYS A C 1
ATOM 3370 O O . LYS A 1 408 ? -26.350 -18.230 34.160 1.00 91.56 408 LYS A O 1
ATOM 3375 N N . THR A 1 409 ? -28.193 -19.333 34.841 1.00 93.94 409 THR A N 1
ATOM 3376 C CA . THR A 1 409 ? -28.348 -20.091 33.590 1.00 93.94 409 THR A CA 1
ATOM 3377 C C . THR A 1 409 ? -28.721 -19.185 32.420 1.00 93.94 409 THR A C 1
ATOM 3379 O O . THR A 1 409 ? -28.077 -19.273 31.383 1.00 93.94 409 THR A O 1
ATOM 3382 N N . GLU A 1 410 ? -29.652 -18.240 32.604 1.00 92.75 410 GLU A N 1
ATOM 3383 C CA . GLU A 1 410 ? -30.030 -17.267 31.567 1.00 92.75 410 GLU A CA 1
ATOM 3384 C C . GLU A 1 410 ? -28.831 -16.405 31.140 1.00 92.75 410 GLU A C 1
ATOM 3386 O O . GLU A 1 410 ? -28.555 -16.278 29.949 1.00 92.75 410 GLU A O 1
ATOM 3391 N N . ILE A 1 411 ? -28.048 -15.899 32.101 1.00 88.44 411 ILE A N 1
ATOM 3392 C CA . ILE A 1 411 ? -26.823 -15.131 31.827 1.00 88.44 411 ILE A CA 1
ATOM 3393 C C . ILE A 1 411 ? -25.778 -15.993 31.103 1.00 88.44 411 ILE A C 1
ATOM 3395 O O . ILE A 1 411 ? -25.104 -15.514 30.191 1.00 88.44 411 ILE A O 1
ATOM 3399 N N . SER A 1 412 ? -25.617 -17.259 31.496 1.00 91.69 412 SER A N 1
ATOM 3400 C CA . SER A 1 412 ? -24.683 -18.190 30.848 1.00 91.69 412 SER A CA 1
ATOM 3401 C C . SER A 1 412 ? -25.086 -18.490 29.401 1.00 91.69 412 SER A C 1
ATOM 3403 O O . SER A 1 412 ? -24.228 -18.535 28.514 1.00 91.69 412 SER A O 1
ATOM 3405 N N . ASP A 1 413 ? -26.380 -18.667 29.149 1.00 92.62 413 ASP A N 1
ATOM 3406 C CA . ASP A 1 413 ? -26.919 -18.922 27.816 1.00 92.62 413 ASP A CA 1
ATOM 3407 C C . ASP A 1 413 ? -26.790 -17.682 26.926 1.00 92.62 413 ASP A C 1
ATOM 3409 O O . ASP A 1 413 ? -26.337 -17.788 25.785 1.00 92.62 413 ASP A O 1
ATOM 3413 N N . GLU A 1 414 ? -27.113 -16.491 27.441 1.00 89.69 414 GLU A N 1
ATOM 3414 C CA . GLU A 1 414 ? -26.894 -15.228 26.729 1.00 89.69 414 GLU A CA 1
ATOM 3415 C C . GLU A 1 414 ? -25.417 -15.007 26.417 1.00 89.69 414 GLU A C 1
ATOM 3417 O O . GLU A 1 414 ? -25.074 -14.683 25.280 1.00 89.69 414 GLU A O 1
ATOM 3422 N N . LYS A 1 415 ? -24.526 -15.244 27.385 1.00 88.38 415 LYS A N 1
ATOM 3423 C CA . LYS A 1 415 ? -23.080 -15.153 27.170 1.00 88.38 415 LYS A CA 1
ATOM 3424 C C . LYS A 1 415 ? -22.628 -16.093 26.054 1.00 88.38 415 LYS A C 1
ATOM 3426 O O . LYS A 1 415 ? -21.908 -15.659 25.160 1.00 88.38 415 LYS A O 1
ATOM 3431 N N . SER A 1 416 ? -23.095 -17.340 26.062 1.00 90.88 416 SER A N 1
ATOM 3432 C CA . SER A 1 416 ? -22.764 -18.328 25.027 1.00 90.88 416 SER A CA 1
ATOM 3433 C C . SER A 1 416 ? -23.272 -17.898 23.646 1.00 90.88 416 SER A C 1
ATOM 3435 O O . SER A 1 416 ? -22.549 -18.012 22.657 1.00 90.88 416 SER A O 1
ATOM 3437 N N . ARG A 1 417 ? -24.484 -17.327 23.567 1.00 90.75 417 ARG A N 1
ATOM 3438 C CA . ARG A 1 417 ? -25.039 -16.767 22.321 1.00 90.75 417 ARG A CA 1
ATOM 3439 C C . ARG A 1 417 ? -24.210 -15.596 21.799 1.00 90.75 417 ARG A C 1
ATOM 3441 O O . ARG A 1 417 ? -23.935 -15.534 20.602 1.00 90.75 417 ARG A O 1
ATOM 3448 N N . TRP A 1 418 ? -23.801 -14.677 22.674 1.00 86.88 418 TRP A N 1
ATOM 3449 C CA . TRP A 1 418 ? -22.949 -13.550 22.295 1.00 86.88 418 TRP A CA 1
ATOM 3450 C C . TRP A 1 418 ? -21.556 -14.005 21.862 1.00 86.88 418 TRP A C 1
ATOM 3452 O O . TRP A 1 418 ? -21.031 -13.481 20.883 1.00 86.88 418 TRP A O 1
ATOM 3462 N N . GLU A 1 419 ? -20.972 -14.997 22.532 1.00 90.62 419 GLU A N 1
ATOM 3463 C CA . GLU A 1 419 ? -19.696 -15.598 22.134 1.00 90.62 419 GLU A CA 1
ATOM 3464 C C . GLU A 1 419 ? -19.788 -16.260 20.752 1.00 90.62 419 GLU A C 1
ATOM 3466 O O . GLU A 1 419 ? -18.908 -16.048 19.915 1.00 90.62 419 GLU A O 1
ATOM 3471 N N . GLU A 1 420 ? -20.873 -16.987 20.466 1.00 90.06 420 GLU A N 1
ATOM 3472 C CA . GLU A 1 420 ? -21.112 -17.585 19.150 1.00 90.06 420 GLU A CA 1
ATOM 3473 C C . GLU A 1 420 ? -21.313 -16.516 18.063 1.00 90.06 420 GLU A C 1
ATOM 3475 O O . GLU A 1 420 ? -20.705 -16.595 16.991 1.00 90.06 420 GLU A O 1
ATOM 3480 N N . LEU A 1 421 ? -22.108 -15.477 18.344 1.00 89.00 421 LEU A N 1
ATOM 3481 C CA . LEU A 1 421 ? -22.305 -14.348 17.432 1.00 89.00 421 LEU A CA 1
ATOM 3482 C C . LEU A 1 421 ? -20.975 -13.636 17.145 1.00 89.00 421 LEU A C 1
ATOM 3484 O O . LEU A 1 421 ? -20.643 -13.393 15.986 1.00 89.00 421 LEU A O 1
ATOM 3488 N N . MET A 1 422 ? -20.184 -13.353 18.182 1.00 84.88 422 MET A N 1
ATOM 3489 C CA . MET A 1 422 ? -18.857 -12.750 18.050 1.00 84.88 422 MET A CA 1
ATOM 3490 C C . MET A 1 422 ? -17.900 -13.642 17.257 1.00 84.88 422 MET A C 1
ATOM 3492 O O . MET A 1 422 ? -17.120 -13.128 16.455 1.00 84.88 422 MET A O 1
ATOM 3496 N N . GLY A 1 423 ? -17.968 -14.964 17.432 1.00 89.06 423 GLY A N 1
ATOM 3497 C CA . GLY A 1 423 ? -17.228 -15.932 16.624 1.00 89.06 423 GLY A CA 1
ATOM 3498 C C . GLY A 1 423 ? -17.573 -15.822 15.137 1.00 89.06 423 GLY A C 1
ATOM 3499 O O . GLY A 1 423 ? -16.678 -15.634 14.314 1.00 89.06 423 GLY A O 1
ATOM 3500 N N . ARG A 1 424 ? -18.868 -15.826 14.800 1.00 88.88 424 ARG A N 1
ATOM 3501 C CA . ARG A 1 424 ? -19.354 -15.665 13.416 1.00 88.88 424 ARG A CA 1
ATOM 3502 C C . ARG A 1 424 ? -18.978 -14.304 12.819 1.00 88.88 424 ARG A C 1
ATOM 3504 O O . ARG A 1 424 ? -18.598 -14.225 11.652 1.00 88.88 424 ARG A O 1
ATOM 3511 N N . ILE A 1 425 ? -19.040 -13.227 13.606 1.00 87.31 425 ILE A N 1
ATOM 3512 C CA . ILE A 1 425 ? -18.602 -11.889 13.173 1.00 87.31 425 ILE A CA 1
ATOM 3513 C C . ILE A 1 425 ? -17.096 -11.881 12.880 1.00 87.31 425 ILE A C 1
ATOM 3515 O O . ILE A 1 425 ? -16.675 -11.357 11.855 1.00 87.31 425 ILE A O 1
ATOM 3519 N N . ARG A 1 426 ? -16.268 -12.491 13.737 1.00 89.06 426 ARG A N 1
ATOM 3520 C CA . ARG A 1 426 ? -14.817 -12.591 13.500 1.00 89.06 426 ARG A CA 1
ATOM 3521 C C . ARG A 1 426 ? -14.489 -13.414 12.257 1.00 89.06 426 ARG A C 1
ATOM 3523 O O . ARG A 1 426 ? -13.593 -13.039 11.506 1.00 89.06 426 ARG A O 1
ATOM 3530 N N . GLU A 1 427 ? -15.210 -14.506 12.028 1.00 88.50 427 GLU A N 1
ATOM 3531 C CA . GLU A 1 427 ? -15.024 -15.353 10.848 1.00 88.50 427 GLU A CA 1
ATOM 3532 C C . GLU A 1 427 ? -15.413 -14.621 9.557 1.00 88.50 427 GLU A C 1
ATOM 3534 O O . GLU A 1 427 ? -14.613 -14.555 8.623 1.00 88.50 427 GLU A O 1
ATOM 3539 N N . THR A 1 428 ? -16.589 -13.988 9.527 1.00 88.50 428 THR A N 1
ATOM 3540 C CA . THR A 1 428 ? -17.021 -13.166 8.381 1.00 88.50 428 THR A CA 1
ATOM 3541 C C . THR A 1 428 ? -16.082 -11.985 8.136 1.00 88.50 428 THR A C 1
ATOM 3543 O O . THR A 1 428 ? -15.706 -11.732 6.993 1.00 88.50 428 THR A O 1
ATOM 3546 N N . TRP A 1 429 ? -15.610 -11.314 9.190 1.00 88.25 429 TRP A N 1
ATOM 3547 C CA . TRP A 1 429 ? -14.591 -10.269 9.076 1.00 88.25 429 TRP A CA 1
ATOM 3548 C C . TRP A 1 429 ? -13.286 -10.795 8.469 1.00 88.25 429 TRP A C 1
ATOM 3550 O O . TRP A 1 429 ? -12.740 -10.181 7.553 1.00 88.25 429 TRP A O 1
ATOM 3560 N N . SER A 1 430 ? -12.801 -11.954 8.926 1.00 89.94 430 SER A N 1
ATOM 3561 C CA . SER A 1 430 ? -11.604 -12.585 8.364 1.00 89.94 430 SER A CA 1
ATOM 3562 C C . SER A 1 430 ? -11.773 -12.896 6.877 1.00 89.94 430 SER A C 1
ATOM 3564 O O . SER A 1 430 ? -10.849 -12.649 6.107 1.00 89.94 430 SER A O 1
ATOM 3566 N N . GLN A 1 431 ? -12.937 -13.401 6.458 1.00 89.31 431 GLN A N 1
ATOM 3567 C CA . GLN A 1 431 ? -13.227 -13.681 5.047 1.00 89.31 431 GLN A CA 1
ATOM 3568 C C . GLN A 1 431 ? -13.201 -12.401 4.199 1.00 89.31 431 GLN A C 1
ATOM 3570 O O . GLN A 1 431 ? -12.546 -12.372 3.156 1.00 89.31 431 GLN A O 1
ATOM 3575 N N . VAL A 1 432 ? -13.836 -11.323 4.674 1.00 89.12 432 VAL A N 1
ATOM 3576 C CA . VAL A 1 432 ? -13.814 -10.010 4.005 1.00 89.12 432 VAL A CA 1
ATOM 3577 C C . VAL A 1 432 ? -12.388 -9.461 3.915 1.00 89.12 432 VAL A C 1
ATOM 3579 O O . VAL A 1 432 ? -11.990 -8.948 2.870 1.00 89.12 432 VAL A O 1
ATOM 3582 N N . GLN A 1 433 ? -11.586 -9.602 4.973 1.00 89.94 433 GLN A N 1
ATOM 3583 C CA . GLN A 1 433 ? -10.192 -9.159 4.989 1.00 89.94 433 GLN A CA 1
ATOM 3584 C C . GLN A 1 433 ? -9.341 -9.921 3.960 1.00 89.94 433 GLN A C 1
ATOM 3586 O O . GLN A 1 433 ? -8.562 -9.301 3.232 1.00 89.94 433 GLN A O 1
ATOM 3591 N N . THR A 1 434 ? -9.501 -11.245 3.867 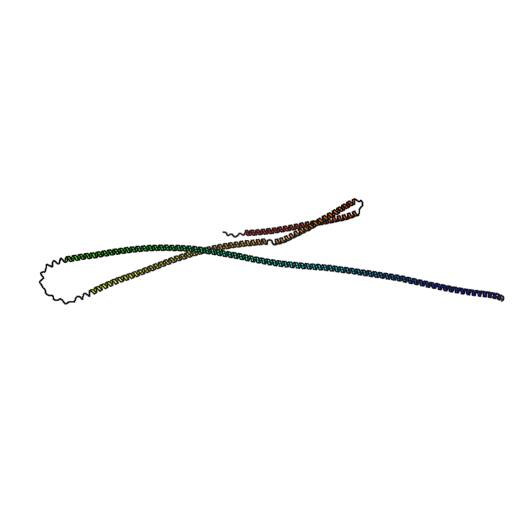1.00 90.50 434 THR A N 1
ATOM 3592 C CA . THR A 1 434 ? -8.817 -12.072 2.862 1.00 90.50 434 THR A CA 1
ATOM 3593 C C . THR A 1 434 ? -9.203 -11.640 1.449 1.00 90.50 434 THR A C 1
ATOM 3595 O O . THR A 1 434 ? -8.320 -11.367 0.638 1.00 90.50 434 THR A O 1
ATOM 3598 N N . GLN A 1 435 ? -10.499 -11.475 1.174 1.00 89.38 435 GLN A N 1
ATOM 3599 C CA . GLN A 1 435 ? -10.984 -11.034 -0.138 1.00 89.38 435 GLN A CA 1
ATOM 3600 C C . GLN A 1 435 ? -10.512 -9.616 -0.492 1.00 89.38 435 GLN A C 1
ATOM 3602 O O . GLN A 1 435 ? -10.118 -9.363 -1.630 1.00 89.38 435 GLN A O 1
ATOM 3607 N N . HIS A 1 436 ? -10.471 -8.693 0.473 1.00 89.00 436 HIS A N 1
ATOM 3608 C CA . HIS A 1 436 ? -9.888 -7.365 0.274 1.00 89.00 436 HIS A CA 1
ATOM 3609 C C . HIS A 1 436 ? -8.386 -7.443 -0.060 1.00 89.00 436 HIS A C 1
ATOM 3611 O O . HIS A 1 436 ? -7.903 -6.730 -0.943 1.00 89.00 436 HIS A O 1
ATOM 3617 N N . GLY A 1 437 ? -7.640 -8.327 0.612 1.00 90.69 437 GLY A N 1
ATOM 3618 C CA . GLY A 1 437 ? -6.238 -8.609 0.296 1.00 90.69 437 GLY A CA 1
ATOM 3619 C C . GLY A 1 437 ? -6.055 -9.114 -1.138 1.00 90.69 437 GLY A C 1
ATOM 3620 O O . GLY A 1 437 ? -5.238 -8.571 -1.884 1.00 90.69 437 GLY A O 1
ATOM 3621 N N . GLU A 1 438 ? -6.871 -10.083 -1.555 1.00 91.56 438 GLU A N 1
ATOM 3622 C CA . GLU A 1 438 ? -6.879 -10.622 -2.921 1.00 91.56 438 GLU A CA 1
ATOM 3623 C C . GLU A 1 438 ? -7.258 -9.561 -3.967 1.00 91.56 438 GLU A C 1
ATOM 3625 O O . GLU A 1 438 ? -6.649 -9.502 -5.041 1.00 91.56 438 GLU A O 1
ATOM 3630 N N . MET A 1 439 ? -8.209 -8.672 -3.655 1.00 89.88 439 MET A N 1
ATOM 3631 C CA . MET A 1 439 ? -8.572 -7.534 -4.508 1.00 89.88 439 MET A CA 1
ATOM 3632 C C . MET A 1 439 ? -7.394 -6.573 -4.680 1.00 89.88 439 MET A C 1
ATOM 3634 O O . MET A 1 439 ? -7.058 -6.200 -5.804 1.00 89.88 439 MET A O 1
ATOM 3638 N N . SER A 1 440 ? -6.730 -6.200 -3.584 1.00 90.56 440 SER A N 1
ATOM 3639 C CA . SER A 1 440 ? -5.559 -5.317 -3.619 1.00 90.56 440 SER A CA 1
ATOM 3640 C C . SER A 1 440 ? -4.411 -5.935 -4.423 1.00 90.56 440 SER A C 1
ATOM 3642 O O . SER A 1 440 ? -3.809 -5.274 -5.275 1.00 90.56 440 SER A O 1
ATOM 3644 N N . GLN A 1 441 ? -4.151 -7.233 -4.238 1.00 92.12 441 GLN A N 1
ATOM 3645 C CA . GLN A 1 441 ? -3.138 -7.965 -4.998 1.00 92.12 441 GLN A CA 1
ATOM 3646 C C . GLN A 1 441 ? -3.492 -8.057 -6.488 1.00 92.12 441 GLN A C 1
ATOM 3648 O O . GLN A 1 441 ? -2.622 -7.872 -7.339 1.00 92.12 441 GLN A O 1
ATOM 3653 N N . THR A 1 442 ? -4.764 -8.273 -6.824 1.00 91.81 442 THR A N 1
ATOM 3654 C CA . THR A 1 442 ? -5.239 -8.278 -8.214 1.00 91.81 442 THR A CA 1
ATOM 3655 C C . THR A 1 442 ? -5.111 -6.891 -8.849 1.00 91.81 442 THR A C 1
ATOM 3657 O O . THR A 1 442 ? -4.664 -6.774 -9.984 1.00 91.81 442 THR A O 1
ATOM 3660 N N . LEU A 1 443 ? -5.425 -5.805 -8.142 1.00 88.25 443 LEU A N 1
ATOM 3661 C CA . LEU A 1 443 ? -5.273 -4.450 -8.687 1.00 88.25 443 LEU A CA 1
ATOM 3662 C C . LEU A 1 443 ? -3.809 -4.058 -8.910 1.00 88.25 443 LEU A C 1
ATOM 3664 O O . LEU A 1 443 ? -3.484 -3.433 -9.917 1.00 88.25 443 LEU A O 1
ATOM 3668 N N . THR A 1 444 ? -2.927 -4.423 -7.982 1.00 87.62 444 THR A N 1
ATOM 3669 C CA . THR A 1 444 ? -1.535 -3.945 -7.975 1.00 87.62 444 THR A CA 1
ATOM 3670 C C . THR A 1 444 ? -0.570 -4.843 -8.742 1.00 87.62 444 THR A C 1
ATOM 3672 O O . THR A 1 444 ? 0.394 -4.347 -9.328 1.00 87.62 444 THR A O 1
ATOM 3675 N N . ASN A 1 445 ? -0.815 -6.155 -8.753 1.00 90.81 445 ASN A N 1
ATOM 3676 C CA . ASN A 1 445 ? 0.157 -7.145 -9.216 1.00 90.81 445 ASN A CA 1
ATOM 3677 C C . ASN A 1 445 ? -0.362 -8.067 -10.327 1.00 90.81 445 ASN A C 1
ATOM 3679 O O . ASN A 1 445 ? 0.410 -8.886 -10.829 1.00 90.81 445 ASN A O 1
ATOM 3683 N N . TYR A 1 446 ? -1.622 -7.949 -10.757 1.00 93.00 446 TYR A N 1
ATOM 3684 C CA . TYR A 1 446 ? -2.135 -8.796 -11.833 1.00 93.00 446 TYR A CA 1
ATOM 3685 C C . TYR A 1 446 ? -1.362 -8.582 -13.135 1.00 93.00 446 TYR A C 1
ATOM 3687 O O . TYR A 1 446 ? -1.389 -7.498 -13.717 1.00 93.00 446 TYR A O 1
ATOM 3695 N N . LYS A 1 447 ? -0.660 -9.632 -13.581 1.00 90.69 447 LYS A N 1
ATOM 3696 C CA . LYS A 1 447 ? 0.155 -9.635 -14.807 1.00 90.69 447 LYS A CA 1
ATOM 3697 C C . LYS A 1 447 ? 1.106 -8.433 -14.915 1.00 90.69 447 LYS A C 1
ATOM 3699 O O . LYS A 1 447 ? 1.409 -7.969 -16.013 1.00 90.69 447 LYS A O 1
ATOM 3704 N N . ARG A 1 448 ? 1.609 -7.941 -13.776 1.00 91.56 448 ARG A N 1
ATOM 3705 C CA . ARG A 1 448 ? 2.509 -6.779 -13.703 1.00 91.56 448 ARG A CA 1
ATOM 3706 C C . ARG A 1 448 ? 3.715 -6.922 -14.629 1.00 91.56 448 ARG A C 1
ATOM 3708 O O . ARG A 1 448 ? 4.018 -5.988 -15.363 1.00 91.56 448 ARG A O 1
ATOM 3715 N N . ASP A 1 449 ? 4.352 -8.088 -14.644 1.00 90.62 449 ASP A N 1
ATOM 3716 C CA . ASP A 1 449 ? 5.522 -8.340 -15.493 1.00 90.62 449 ASP A CA 1
ATOM 3717 C C . ASP A 1 449 ? 5.170 -8.296 -16.985 1.00 90.62 449 ASP A C 1
ATOM 3719 O O . ASP A 1 449 ? 5.911 -7.712 -17.777 1.00 90.62 449 ASP A O 1
ATOM 3723 N N . GLU A 1 450 ? 4.004 -8.827 -17.374 1.00 90.06 450 GLU A N 1
ATOM 3724 C CA . GLU A 1 450 ? 3.513 -8.726 -18.752 1.00 90.06 450 GLU A CA 1
ATOM 3725 C C . GLU A 1 450 ? 3.225 -7.270 -19.137 1.00 90.06 450 GLU A C 1
ATOM 3727 O O . GLU A 1 450 ? 3.552 -6.869 -20.249 1.00 90.06 450 GLU A O 1
ATOM 3732 N N . LEU A 1 451 ? 2.664 -6.460 -18.231 1.00 90.94 451 LEU A N 1
ATOM 3733 C CA . LEU A 1 451 ? 2.398 -5.034 -18.460 1.00 90.94 451 LEU A CA 1
ATOM 3734 C C . LEU A 1 451 ? 3.687 -4.209 -18.562 1.00 90.94 451 LEU A C 1
ATOM 3736 O O . LEU A 1 451 ? 3.788 -3.316 -19.403 1.00 90.94 451 LEU A O 1
ATOM 3740 N N . VAL A 1 452 ? 4.693 -4.509 -17.737 1.00 91.38 452 VAL A N 1
ATOM 3741 C CA . VAL A 1 452 ? 6.012 -3.863 -17.809 1.00 91.38 452 VAL A CA 1
ATOM 3742 C C . VAL A 1 452 ? 6.713 -4.226 -19.119 1.00 91.38 452 VAL A C 1
ATOM 3744 O O . VAL A 1 452 ? 7.209 -3.334 -19.811 1.00 91.38 452 VAL A O 1
ATOM 3747 N N . ALA A 1 453 ? 6.702 -5.507 -19.500 1.00 88.56 453 ALA A N 1
ATOM 3748 C CA . ALA A 1 453 ? 7.241 -5.968 -20.777 1.00 88.56 453 ALA A CA 1
ATOM 3749 C C . ALA A 1 453 ? 6.469 -5.391 -21.976 1.00 88.56 453 ALA A C 1
ATOM 3751 O O . ALA A 1 453 ? 7.058 -5.059 -23.005 1.00 88.56 453 ALA A O 1
ATOM 3752 N N . HIS A 1 454 ? 5.150 -5.230 -21.845 1.00 91.62 454 HIS A N 1
ATOM 3753 C CA . HIS A 1 454 ? 4.312 -4.584 -22.850 1.00 91.62 454 HIS A CA 1
ATOM 3754 C C . HIS A 1 454 ? 4.685 -3.113 -23.017 1.00 91.62 454 HIS A C 1
ATOM 3756 O O . HIS A 1 454 ? 4.930 -2.680 -24.138 1.00 91.62 454 HIS A O 1
ATOM 3762 N N . ARG A 1 455 ? 4.840 -2.366 -21.917 1.00 92.19 455 ARG A N 1
ATOM 3763 C CA . ARG A 1 455 ? 5.256 -0.956 -21.939 1.00 92.19 455 ARG A CA 1
ATOM 3764 C C . ARG A 1 455 ? 6.610 -0.766 -22.621 1.00 92.19 455 ARG A C 1
ATOM 3766 O O . ARG A 1 455 ? 6.746 0.145 -23.437 1.00 92.19 455 ARG A O 1
ATOM 3773 N N . SER A 1 456 ? 7.606 -1.594 -22.301 1.00 91.56 456 SER A N 1
ATOM 3774 C CA . SER A 1 456 ? 8.925 -1.501 -22.940 1.00 91.56 456 SER A CA 1
ATOM 3775 C C . SER A 1 456 ? 8.849 -1.836 -24.431 1.00 91.56 456 SER A C 1
ATOM 3777 O O . SER A 1 456 ? 9.351 -1.073 -25.253 1.00 91.56 456 SER A O 1
ATOM 3779 N N . SER A 1 457 ? 8.142 -2.907 -24.797 1.00 91.12 457 SER A N 1
ATOM 3780 C CA . SER A 1 457 ? 7.955 -3.320 -26.194 1.00 91.12 457 SER A CA 1
ATOM 3781 C C . SER A 1 457 ? 7.159 -2.289 -27.004 1.00 91.12 457 SER A C 1
ATOM 3783 O O . SER A 1 457 ? 7.514 -1.983 -28.137 1.00 91.12 457 SER A O 1
ATOM 3785 N N . SER A 1 458 ? 6.125 -1.685 -26.413 1.00 92.88 458 SER A N 1
ATOM 3786 C CA . SER A 1 458 ? 5.335 -0.610 -27.022 1.00 92.88 458 SER A CA 1
ATOM 3787 C C . SER A 1 458 ? 6.172 0.649 -27.248 1.00 92.88 458 SER A C 1
ATOM 3789 O O . SER A 1 458 ? 6.021 1.299 -28.281 1.00 92.88 458 SER A O 1
ATOM 3791 N N . ALA A 1 459 ? 7.069 0.993 -26.317 1.00 92.75 459 ALA A N 1
ATOM 3792 C CA . ALA A 1 459 ? 7.991 2.114 -26.486 1.00 92.75 459 ALA A CA 1
ATOM 3793 C C . ALA A 1 459 ? 8.997 1.855 -27.619 1.00 92.75 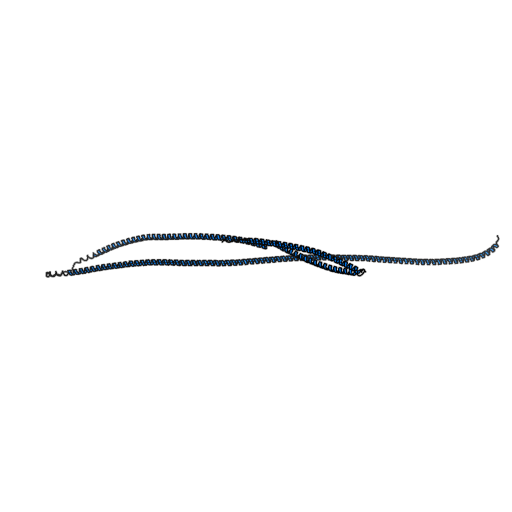459 ALA A C 1
ATOM 3795 O O . ALA A 1 459 ? 9.260 2.752 -28.420 1.00 92.75 459 ALA A O 1
ATOM 3796 N N . VAL A 1 460 ? 9.511 0.623 -27.726 1.00 94.38 460 VAL A N 1
ATOM 3797 C CA . VAL A 1 460 ? 10.391 0.209 -28.830 1.00 94.38 460 VAL A CA 1
ATOM 3798 C C . VAL A 1 460 ? 9.658 0.299 -30.168 1.00 94.38 460 VAL A C 1
ATOM 3800 O O . VAL A 1 460 ? 10.148 0.982 -31.062 1.00 94.38 460 VAL A O 1
ATOM 3803 N N . LEU A 1 461 ? 8.460 -0.284 -30.292 1.00 94.19 461 LEU A N 1
ATOM 3804 C CA . LEU A 1 461 ? 7.659 -0.214 -31.522 1.00 94.19 461 LEU A CA 1
ATOM 3805 C C . LEU A 1 461 ? 7.305 1.229 -31.902 1.00 94.19 461 LEU A C 1
ATOM 3807 O O . LEU A 1 461 ? 7.413 1.602 -33.066 1.00 94.19 461 LEU A O 1
ATOM 3811 N N . SER A 1 462 ? 6.939 2.072 -30.932 1.00 94.56 462 SER A N 1
ATOM 3812 C CA . SER A 1 462 ? 6.674 3.493 -31.183 1.00 94.56 462 SER A CA 1
ATOM 3813 C C . SER A 1 462 ? 7.910 4.231 -31.700 1.00 94.56 462 SER A C 1
ATOM 3815 O O . SER A 1 462 ? 7.787 5.063 -32.601 1.00 94.56 462 SER A O 1
ATOM 3817 N N . ASN A 1 463 ? 9.093 3.928 -31.162 1.00 96.00 463 ASN A N 1
ATOM 3818 C CA . ASN A 1 463 ? 10.344 4.498 -31.646 1.00 96.00 463 ASN A CA 1
ATOM 3819 C C . ASN A 1 463 ? 10.698 3.976 -33.049 1.00 96.00 463 ASN A C 1
ATOM 3821 O O . ASN A 1 463 ? 11.076 4.761 -33.912 1.00 96.00 463 ASN A O 1
ATOM 3825 N N . GLU A 1 464 ? 10.520 2.679 -33.311 1.00 95.19 464 GLU A N 1
ATOM 3826 C CA . GLU A 1 464 ? 10.735 2.078 -34.634 1.00 95.19 464 GLU A CA 1
ATOM 3827 C C . GLU A 1 464 ? 9.822 2.698 -35.700 1.00 95.19 464 GLU A C 1
ATOM 3829 O O . GLU A 1 464 ? 10.306 3.069 -36.768 1.00 95.19 464 GLU A O 1
ATOM 3834 N N . ILE A 1 465 ? 8.530 2.886 -35.409 1.00 95.50 465 ILE A N 1
ATOM 3835 C CA . ILE A 1 465 ? 7.597 3.571 -36.318 1.00 95.50 465 ILE A CA 1
ATOM 3836 C C . ILE A 1 465 ? 8.039 5.012 -36.565 1.00 95.50 465 ILE A C 1
ATOM 3838 O O . ILE A 1 465 ? 8.014 5.464 -37.709 1.00 95.50 465 ILE A O 1
ATOM 3842 N N . SER A 1 466 ? 8.480 5.730 -35.527 1.00 97.12 466 SER A N 1
ATOM 3843 C CA . SER A 1 466 ? 9.002 7.095 -35.667 1.00 97.12 466 SER A CA 1
ATOM 3844 C C . SER A 1 466 ? 10.231 7.145 -36.582 1.00 97.12 466 SER A C 1
ATOM 3846 O O . SER A 1 466 ? 10.292 7.976 -37.485 1.00 97.12 466 SER A O 1
ATOM 3848 N N . ILE A 1 467 ? 11.175 6.210 -36.421 1.00 96.56 467 ILE A N 1
ATOM 3849 C CA . ILE A 1 467 ? 12.361 6.096 -37.282 1.00 96.56 467 ILE A CA 1
ATOM 3850 C C . ILE A 1 467 ? 11.958 5.806 -38.730 1.00 96.56 467 ILE A C 1
ATOM 3852 O O . ILE A 1 467 ? 12.425 6.495 -39.632 1.00 96.56 467 ILE A O 1
ATOM 3856 N N . VAL A 1 468 ? 11.075 4.829 -38.968 1.00 96.19 468 VAL A N 1
ATOM 3857 C CA . VAL A 1 468 ? 10.615 4.497 -40.328 1.00 96.19 468 VAL A CA 1
ATOM 3858 C C . VAL A 1 468 ? 9.851 5.670 -40.952 1.00 96.19 468 VAL A C 1
ATOM 3860 O O . VAL A 1 468 ? 9.987 5.917 -42.145 1.00 96.19 468 VAL A O 1
ATOM 3863 N N . THR A 1 469 ? 9.094 6.431 -40.159 1.00 95.56 469 THR A N 1
ATOM 3864 C CA . THR A 1 469 ? 8.387 7.634 -40.628 1.00 95.56 469 THR A CA 1
ATOM 3865 C C . THR A 1 469 ? 9.370 8.719 -41.067 1.00 95.56 469 THR A C 1
ATOM 3867 O O . THR A 1 469 ? 9.215 9.260 -42.155 1.00 95.56 469 THR A O 1
ATOM 3870 N N . LYS A 1 470 ? 10.438 8.964 -40.300 1.00 96.62 470 LYS A N 1
ATOM 3871 C CA . LYS A 1 470 ? 11.502 9.897 -40.707 1.00 96.62 470 LYS A CA 1
ATOM 3872 C C . LYS A 1 470 ? 12.247 9.425 -41.953 1.00 96.62 470 LYS A C 1
ATOM 3874 O O . LYS A 1 470 ? 12.496 10.215 -42.851 1.00 96.62 470 LYS A O 1
ATOM 3879 N N . GLN A 1 471 ? 12.552 8.130 -42.044 1.00 95.56 471 GLN A N 1
ATOM 3880 C CA . GLN A 1 471 ? 13.163 7.554 -43.246 1.00 95.56 471 GLN A CA 1
ATOM 3881 C C . GLN A 1 471 ? 12.257 7.711 -44.472 1.00 95.56 471 GLN A C 1
ATOM 3883 O O . GLN A 1 471 ? 12.752 7.964 -45.565 1.00 95.56 471 GLN A O 1
ATOM 3888 N N . LEU A 1 472 ? 10.936 7.578 -44.308 1.00 96.19 472 LEU A N 1
ATOM 3889 C CA . LEU A 1 472 ? 9.982 7.868 -45.377 1.00 96.19 472 LEU A CA 1
ATOM 3890 C C . LEU A 1 472 ? 10.055 9.334 -45.805 1.00 96.19 472 LEU A C 1
ATOM 3892 O O . LEU A 1 472 ? 10.160 9.583 -46.998 1.00 96.19 472 LEU A O 1
ATOM 3896 N N . GLU A 1 473 ? 10.045 10.273 -44.858 1.00 96.31 473 GLU A N 1
ATOM 3897 C CA . GLU A 1 473 ? 10.158 11.711 -45.139 1.00 96.31 473 GLU A CA 1
ATOM 3898 C C . GLU A 1 473 ? 11.458 12.044 -45.892 1.00 96.31 473 GLU A C 1
ATOM 3900 O O . GLU A 1 473 ? 11.404 12.665 -46.951 1.00 96.31 473 GLU A O 1
ATOM 3905 N N . GLU A 1 474 ? 12.610 11.555 -45.422 1.00 96.12 474 GLU A N 1
ATOM 3906 C CA . GLU A 1 474 ? 13.919 11.769 -46.062 1.00 96.12 474 GLU A CA 1
ATOM 3907 C C . GLU A 1 474 ? 13.966 11.213 -47.496 1.00 96.12 474 GLU A C 1
ATOM 3909 O O . GLU A 1 474 ? 14.480 11.852 -48.416 1.00 96.12 474 GLU A O 1
ATOM 3914 N N . VAL A 1 475 ? 13.419 10.013 -47.713 1.00 96.19 475 VAL A N 1
ATOM 3915 C CA . VAL A 1 475 ? 13.393 9.382 -49.039 1.00 96.19 475 VAL A CA 1
ATOM 3916 C C . VAL A 1 475 ? 12.390 10.079 -49.969 1.00 96.19 475 VAL A C 1
ATOM 3918 O O . VAL A 1 475 ? 12.660 10.214 -51.164 1.00 96.19 475 VAL A O 1
ATOM 3921 N N . GLU A 1 476 ? 11.268 10.575 -49.447 1.00 95.88 476 GLU A N 1
ATOM 3922 C CA . GLU A 1 476 ? 10.290 11.361 -50.209 1.00 95.88 476 GLU A CA 1
ATOM 3923 C C . GLU A 1 476 ? 10.889 12.723 -50.612 1.00 95.88 476 GLU A C 1
ATOM 3925 O O . GLU A 1 476 ? 10.744 13.146 -51.758 1.00 95.88 476 GLU A O 1
ATOM 3930 N N . GLU A 1 477 ? 11.665 13.373 -49.738 1.00 96.19 477 GLU A N 1
ATOM 3931 C CA . GLU A 1 477 ? 12.434 14.577 -50.081 1.00 96.19 477 GLU A CA 1
ATOM 3932 C C . GLU A 1 477 ? 13.493 14.304 -51.165 1.00 96.19 477 GLU A C 1
ATOM 3934 O O . GLU A 1 477 ? 13.613 15.071 -52.130 1.00 96.19 477 GLU A O 1
ATOM 3939 N N . MET A 1 478 ? 14.222 13.183 -51.076 1.00 95.00 478 MET A N 1
ATOM 3940 C CA . MET A 1 478 ? 15.149 12.761 -52.136 1.00 95.00 478 MET A CA 1
ATOM 3941 C C . MET A 1 478 ? 14.427 12.538 -53.469 1.00 95.00 478 MET A C 1
ATOM 3943 O O . MET A 1 478 ? 14.924 12.951 -54.515 1.00 95.00 478 MET A O 1
ATOM 3947 N N . LYS A 1 479 ? 13.231 11.942 -53.456 1.00 95.81 479 LYS A N 1
ATOM 3948 C CA . LYS A 1 479 ? 12.417 11.791 -54.667 1.00 95.81 479 LYS A CA 1
ATOM 3949 C C . LYS A 1 479 ? 12.074 13.148 -55.279 1.00 95.81 479 LYS A C 1
ATOM 3951 O O . LYS A 1 479 ? 12.321 13.353 -56.463 1.00 95.81 479 LYS A O 1
ATOM 3956 N N . ILE A 1 480 ? 11.563 14.077 -54.470 1.00 96.31 480 ILE A N 1
ATOM 3957 C CA . ILE A 1 480 ? 11.164 15.413 -54.931 1.00 96.31 480 ILE A CA 1
ATOM 3958 C C . ILE A 1 480 ? 12.365 16.170 -55.526 1.00 96.31 480 ILE A C 1
ATOM 3960 O O . ILE A 1 480 ? 12.223 16.876 -56.524 1.00 96.31 480 ILE A O 1
ATOM 3964 N N . THR A 1 481 ? 13.558 16.047 -54.935 1.00 95.69 481 THR A N 1
ATOM 3965 C CA . THR A 1 481 ? 14.773 16.683 -55.482 1.00 95.69 481 THR A CA 1
ATOM 3966 C C . THR A 1 481 ? 15.193 16.066 -56.817 1.00 95.69 481 THR A C 1
ATOM 3968 O O . THR A 1 481 ? 15.442 16.807 -57.765 1.00 95.69 481 THR A O 1
ATOM 3971 N N . LEU A 1 482 ? 15.174 14.735 -56.947 1.00 94.62 482 LEU A N 1
ATOM 3972 C CA . LEU A 1 482 ? 15.457 14.057 -58.217 1.00 94.62 482 LEU A CA 1
ATOM 3973 C C . LEU A 1 482 ? 14.426 14.381 -59.309 1.00 94.62 482 LEU A C 1
ATOM 3975 O O . LEU A 1 482 ? 14.800 14.538 -60.470 1.00 94.62 482 LEU A O 1
ATOM 3979 N N . GLU A 1 483 ? 13.142 14.494 -58.962 1.00 95.50 483 GLU A N 1
ATOM 3980 C CA . GLU A 1 483 ? 12.087 14.908 -59.895 1.00 95.50 483 GLU A CA 1
ATOM 3981 C C . GLU A 1 483 ? 12.335 16.330 -60.416 1.00 95.50 483 GLU A C 1
ATOM 3983 O O . GLU A 1 483 ? 12.300 16.544 -61.629 1.00 95.50 483 GLU A O 1
ATOM 3988 N N . ARG A 1 484 ? 12.704 17.272 -59.536 1.00 96.06 484 ARG A N 1
ATOM 3989 C CA . ARG A 1 484 ? 13.097 18.638 -59.929 1.00 96.06 484 ARG A CA 1
ATOM 3990 C C . ARG A 1 484 ? 14.336 18.663 -60.824 1.00 96.06 484 ARG A C 1
ATOM 3992 O O . ARG A 1 484 ? 14.359 19.408 -61.802 1.00 96.06 484 ARG A O 1
ATOM 3999 N N . ASP A 1 485 ? 15.346 17.843 -60.535 1.00 94.44 485 ASP A N 1
ATOM 4000 C CA . ASP A 1 485 ? 16.538 17.722 -61.385 1.00 94.44 485 ASP A CA 1
ATOM 4001 C C . ASP A 1 485 ? 16.168 17.208 -62.785 1.00 94.44 485 ASP A C 1
ATOM 4003 O O . ASP A 1 485 ? 16.657 17.719 -63.794 1.00 94.44 485 ASP A O 1
ATOM 4007 N N . VAL A 1 486 ? 15.276 16.215 -62.867 1.00 95.06 486 VAL A N 1
ATOM 4008 C CA . VAL A 1 486 ? 14.760 15.699 -64.142 1.00 95.06 486 VAL A CA 1
ATOM 4009 C C . VAL A 1 486 ? 13.982 16.771 -64.903 1.00 95.06 486 VAL A C 1
ATOM 4011 O O . VAL A 1 486 ? 14.157 16.872 -66.117 1.00 95.06 486 VAL A O 1
ATOM 4014 N N . GLU A 1 487 ? 13.146 17.564 -64.233 1.00 95.19 487 GLU A N 1
ATOM 4015 C CA . GLU A 1 487 ? 12.422 18.690 -64.842 1.00 95.19 487 GLU A CA 1
ATOM 4016 C C . GLU A 1 487 ? 13.391 19.749 -65.385 1.00 95.19 487 GLU A C 1
ATOM 4018 O O . GLU A 1 487 ? 13.245 20.186 -66.528 1.00 95.19 487 GLU A O 1
ATOM 4023 N N . SER A 1 488 ? 14.428 20.101 -64.615 1.00 95.69 488 SER A N 1
ATOM 4024 C CA . SER A 1 488 ? 15.475 21.042 -65.036 1.00 95.69 488 SER A CA 1
ATOM 4025 C C . SER A 1 488 ? 16.234 20.538 -66.265 1.00 95.69 488 SER A C 1
ATOM 4027 O O . SER A 1 488 ? 16.365 21.258 -67.255 1.00 95.69 488 SER A O 1
ATOM 4029 N N . LEU A 1 489 ? 16.678 19.277 -66.253 1.00 93.81 489 LEU A N 1
ATOM 4030 C CA . LEU A 1 489 ? 17.362 18.658 -67.391 1.00 93.81 489 LEU A CA 1
ATOM 4031 C C . LEU A 1 489 ? 16.449 18.541 -68.621 1.00 93.81 489 LEU A C 1
ATOM 4033 O O . LEU A 1 489 ? 16.914 18.706 -69.746 1.00 93.81 489 LEU A O 1
ATOM 4037 N N . GLN A 1 490 ? 15.151 18.274 -68.436 1.00 93.25 490 GLN A N 1
ATOM 4038 C CA . GLN A 1 490 ? 14.180 18.269 -69.535 1.00 93.25 490 GLN A CA 1
ATOM 4039 C C . GLN A 1 490 ? 14.006 19.662 -70.144 1.00 93.25 490 GLN A C 1
ATOM 4041 O O . GLN A 1 490 ? 13.935 19.773 -71.368 1.00 93.25 490 GLN A O 1
ATOM 4046 N N . ALA A 1 491 ? 13.972 20.716 -69.326 1.00 93.88 491 ALA A N 1
ATOM 4047 C CA . ALA A 1 491 ? 13.926 22.090 -69.813 1.00 93.88 491 ALA A CA 1
ATOM 4048 C C . ALA A 1 491 ? 15.197 22.445 -70.607 1.00 93.88 491 ALA A C 1
ATOM 4050 O O . ALA A 1 491 ? 15.101 22.962 -71.720 1.00 93.88 491 ALA A O 1
ATOM 4051 N N . GLU A 1 492 ? 16.384 22.092 -70.100 1.00 93.25 492 GLU A N 1
ATOM 4052 C CA . GLU A 1 492 ? 17.652 22.255 -70.826 1.00 93.25 492 GLU A CA 1
ATOM 4053 C C . GLU A 1 492 ? 17.641 21.489 -72.159 1.00 93.25 492 GLU A C 1
ATOM 4055 O O . GLU A 1 492 ? 17.951 22.063 -73.206 1.00 93.25 492 GLU A O 1
ATOM 4060 N N . ALA A 1 493 ? 17.195 20.230 -72.161 1.00 91.69 493 ALA A N 1
ATOM 4061 C CA . ALA A 1 493 ? 17.061 19.433 -73.376 1.00 91.69 493 ALA A CA 1
ATOM 4062 C C . ALA A 1 493 ? 16.116 20.099 -74.393 1.00 91.69 493 ALA A C 1
ATOM 4064 O O . ALA A 1 493 ? 16.466 20.189 -75.568 1.00 91.69 493 ALA A O 1
ATOM 4065 N N . GLN A 1 494 ? 14.971 20.642 -73.960 1.00 92.06 494 GLN A N 1
ATOM 4066 C CA . GLN A 1 494 ? 14.055 21.389 -74.834 1.00 92.06 494 GLN A CA 1
ATOM 4067 C C . GLN A 1 494 ? 14.707 22.646 -75.429 1.00 92.06 494 GLN A C 1
ATOM 4069 O O . GLN A 1 494 ? 14.493 22.944 -76.606 1.00 92.06 494 GLN A O 1
ATOM 4074 N N . THR A 1 495 ? 15.530 23.374 -74.663 1.00 92.38 495 THR A N 1
ATOM 4075 C CA . THR A 1 495 ? 16.261 24.540 -75.193 1.00 92.38 495 THR A CA 1
ATOM 4076 C C . THR A 1 495 ? 17.303 24.146 -76.242 1.00 92.38 495 THR A C 1
ATOM 4078 O O . THR A 1 495 ? 17.394 24.794 -77.289 1.00 92.38 495 THR A O 1
ATOM 4081 N N . ILE A 1 496 ? 18.047 23.055 -76.017 1.00 90.62 496 ILE A N 1
ATOM 4082 C CA . ILE A 1 496 ? 19.001 22.530 -77.002 1.00 90.62 496 ILE A CA 1
ATOM 4083 C C . ILE A 1 496 ? 18.260 22.024 -78.242 1.00 90.62 496 ILE A C 1
ATOM 4085 O O . ILE A 1 496 ? 18.664 22.349 -79.359 1.00 90.62 496 ILE A O 1
ATOM 4089 N N . GLU A 1 497 ? 17.142 21.316 -78.078 1.00 91.12 497 GLU A N 1
ATOM 4090 C CA . GLU A 1 497 ? 16.309 20.850 -79.189 1.00 91.12 497 GLU A CA 1
ATOM 4091 C C . GLU A 1 497 ? 15.782 22.021 -80.034 1.00 91.12 497 GLU A C 1
ATOM 4093 O O . GLU A 1 497 ? 15.859 21.983 -81.264 1.00 91.12 497 GLU A O 1
ATOM 4098 N N . ALA A 1 498 ? 15.309 23.098 -79.398 1.00 89.44 498 ALA A N 1
ATOM 4099 C CA . ALA A 1 498 ? 14.902 24.317 -80.092 1.00 89.44 498 ALA A CA 1
ATOM 4100 C C . ALA A 1 498 ? 16.071 24.933 -80.882 1.00 89.44 498 ALA A C 1
ATOM 4102 O O . ALA A 1 498 ? 15.922 25.234 -82.066 1.00 89.44 498 ALA A O 1
ATOM 4103 N N . SER A 1 499 ? 17.263 25.018 -80.280 1.00 87.69 499 SER A N 1
ATOM 4104 C CA . SER A 1 499 ? 18.464 25.524 -80.961 1.00 87.69 499 SER A CA 1
ATOM 4105 C C . SER A 1 499 ? 18.902 24.650 -82.149 1.00 87.69 499 SER A C 1
ATOM 4107 O O . SER A 1 499 ? 19.364 25.165 -83.169 1.00 87.69 499 SER A O 1
ATOM 4109 N N . LEU A 1 500 ? 18.716 23.327 -82.056 1.00 86.38 500 LEU A N 1
ATOM 4110 C CA . LEU A 1 500 ? 18.964 22.378 -83.142 1.00 86.38 500 LEU A CA 1
ATOM 4111 C C . LEU A 1 500 ? 17.952 22.554 -84.281 1.00 86.38 500 LEU A C 1
ATOM 4113 O O . LEU A 1 500 ? 18.353 22.539 -85.448 1.00 86.38 500 LEU A O 1
ATOM 4117 N N . ARG A 1 501 ? 16.666 22.766 -83.964 1.00 86.25 501 ARG A N 1
ATOM 4118 C CA . ARG A 1 501 ? 15.622 23.079 -84.956 1.00 86.25 501 ARG A CA 1
ATOM 4119 C C . ARG A 1 501 ? 15.917 24.396 -85.679 1.00 86.25 501 ARG A C 1
ATOM 4121 O O . ARG A 1 501 ? 15.852 24.431 -86.907 1.00 86.25 501 ARG A O 1
ATOM 4128 N N . ASP A 1 502 ? 16.340 25.431 -84.957 1.00 85.19 502 ASP A N 1
ATOM 4129 C CA . ASP A 1 502 ? 16.732 26.719 -85.544 1.00 85.19 502 ASP A CA 1
ATOM 4130 C C . ASP A 1 502 ? 17.952 26.584 -86.469 1.00 85.19 502 ASP A C 1
ATOM 4132 O O . ASP A 1 502 ? 17.955 27.110 -87.585 1.00 85.19 502 ASP A O 1
ATOM 4136 N N . LEU A 1 503 ? 18.972 25.818 -86.064 1.00 81.38 503 LEU A N 1
ATOM 4137 C CA . LEU A 1 503 ? 20.134 25.520 -86.913 1.00 81.38 503 LEU A CA 1
ATOM 4138 C C . LEU A 1 503 ? 19.756 24.699 -88.156 1.00 81.38 503 LEU A C 1
ATOM 4140 O O . LEU A 1 503 ? 20.350 24.886 -89.221 1.00 81.38 503 LEU A O 1
ATOM 4144 N N . MET A 1 504 ? 18.764 23.809 -88.054 1.00 76.69 504 MET A N 1
ATOM 4145 C CA . MET A 1 504 ? 18.231 23.068 -89.202 1.00 76.69 504 MET A CA 1
ATOM 4146 C C . MET A 1 504 ? 17.505 23.982 -90.195 1.00 76.69 504 MET A C 1
ATOM 4148 O O . MET A 1 504 ? 17.711 23.832 -91.399 1.00 76.69 504 MET A O 1
ATOM 4152 N N . LEU A 1 505 ? 16.728 24.956 -89.713 1.00 79.62 505 LEU A N 1
ATOM 4153 C CA . LEU A 1 505 ? 16.074 25.965 -90.555 1.00 79.62 505 LEU A CA 1
ATOM 4154 C C . LEU A 1 505 ? 17.097 26.897 -91.232 1.00 79.62 505 LEU A C 1
ATOM 4156 O O . LEU A 1 505 ? 16.971 27.193 -92.419 1.00 79.62 505 LEU A O 1
ATOM 4160 N N . GLN A 1 506 ? 18.161 27.297 -90.525 1.00 71.50 506 GLN A N 1
ATOM 4161 C CA . GLN A 1 506 ? 19.253 28.112 -91.084 1.00 71.50 506 GLN A CA 1
ATOM 4162 C C . GLN A 1 506 ? 20.055 27.384 -92.175 1.00 71.50 506 GLN A C 1
ATOM 4164 O O . GLN A 1 506 ? 20.495 28.008 -93.142 1.00 71.50 506 GLN A O 1
ATOM 4169 N N . SER A 1 507 ? 20.226 26.063 -92.054 1.00 60.81 507 SER A N 1
ATOM 4170 C CA . SER A 1 507 ? 20.938 25.241 -93.042 1.00 60.81 507 SER A CA 1
ATOM 4171 C C . SER A 1 507 ? 20.169 25.043 -94.358 1.00 60.81 507 SER A C 1
ATOM 4173 O O . SER A 1 507 ? 20.784 24.631 -95.339 1.00 60.81 507 SER A O 1
ATOM 4175 N N . GLY A 1 508 ? 18.856 25.307 -94.399 1.00 58.31 508 GLY A N 1
ATOM 4176 C CA . GLY A 1 508 ? 18.016 25.144 -95.595 1.00 58.31 508 GLY A CA 1
ATOM 4177 C C . GLY A 1 508 ? 18.003 26.346 -96.550 1.00 58.31 508 GLY A C 1
ATOM 4178 O O . GLY A 1 508 ? 17.643 26.187 -97.713 1.00 58.31 508 GLY A O 1
ATOM 4179 N N . ASN A 1 509 ? 18.425 27.532 -96.091 1.00 57.06 509 ASN A N 1
ATOM 4180 C CA . ASN A 1 509 ? 18.319 28.785 -96.857 1.00 57.06 509 ASN A CA 1
ATOM 4181 C C . ASN A 1 509 ? 19.584 29.183 -97.639 1.00 57.06 509 ASN A C 1
ATOM 4183 O O . ASN A 1 509 ? 19.514 30.086 -98.467 1.00 57.06 509 ASN A O 1
ATOM 4187 N N . ASN A 1 510 ? 20.725 28.519 -97.426 1.00 51.88 510 ASN A N 1
ATOM 4188 C CA . ASN A 1 510 ? 21.973 28.785 -98.148 1.00 51.88 510 ASN A CA 1
ATOM 4189 C C . ASN A 1 510 ? 22.492 27.484 -98.772 1.00 51.88 510 ASN A C 1
ATOM 4191 O O . ASN A 1 510 ? 22.911 26.579 -98.059 1.00 51.88 510 ASN A O 1
ATOM 4195 N N . GLY A 1 511 ? 22.503 27.393 -100.105 1.00 53.25 511 GLY A N 1
ATOM 4196 C CA . GLY A 1 511 ? 22.924 26.202 -100.863 1.00 53.25 511 GLY A CA 1
ATOM 4197 C C . GLY A 1 511 ? 24.415 25.832 -100.777 1.00 53.25 511 GLY A C 1
ATOM 4198 O O . GLY A 1 511 ? 24.884 25.054 -101.605 1.00 53.25 511 GLY A O 1
ATOM 4199 N N . SER A 1 512 ? 25.174 26.370 -99.814 1.00 55.25 512 SER A N 1
ATOM 4200 C CA . SER A 1 512 ? 26.554 25.967 -99.531 1.00 55.25 512 SER A CA 1
ATOM 4201 C C . SER A 1 512 ? 26.659 25.332 -98.141 1.00 55.25 512 SER A C 1
ATOM 4203 O O . SER A 1 512 ? 26.162 25.854 -97.143 1.00 55.25 512 SER A O 1
ATOM 4205 N N . LEU A 1 513 ? 27.308 24.167 -98.079 1.00 58.41 513 LEU A N 1
ATOM 4206 C CA . LEU A 1 513 ? 27.564 23.418 -96.848 1.00 58.41 513 LEU A CA 1
ATOM 4207 C C . LEU A 1 513 ? 28.481 24.228 -95.920 1.00 58.41 513 LEU A C 1
ATOM 4209 O O . LEU A 1 513 ? 29.706 24.197 -96.037 1.00 58.41 513 LEU A O 1
ATOM 4213 N N . ASN A 1 514 ? 27.888 24.966 -94.982 1.00 69.94 514 ASN A N 1
ATOM 4214 C CA . ASN A 1 514 ? 28.644 25.684 -93.967 1.00 69.94 514 ASN A CA 1
ATOM 4215 C C . ASN A 1 514 ? 29.147 24.693 -92.903 1.00 69.94 514 ASN A C 1
ATOM 4217 O O . ASN A 1 514 ? 28.420 24.315 -91.981 1.00 69.94 514 ASN A O 1
ATOM 4221 N N . MET A 1 515 ? 30.407 24.273 -93.029 1.00 74.75 515 MET A N 1
ATOM 4222 C CA . MET A 1 515 ? 31.048 23.307 -92.127 1.00 74.75 515 MET A CA 1
ATOM 4223 C C . MET A 1 515 ? 31.010 23.721 -90.648 1.00 74.75 515 MET A C 1
ATOM 4225 O O . MET A 1 515 ? 30.964 22.854 -89.777 1.00 74.75 515 MET A O 1
ATOM 4229 N N . ALA A 1 516 ? 30.957 25.023 -90.344 1.00 76.81 516 ALA A N 1
ATOM 4230 C CA . ALA A 1 516 ? 30.815 25.509 -88.971 1.00 76.81 516 ALA A CA 1
ATOM 4231 C C . ALA A 1 516 ? 29.422 25.208 -88.382 1.00 76.81 516 ALA A C 1
ATOM 4233 O O . ALA A 1 516 ? 29.312 24.847 -87.211 1.00 76.81 516 ALA A O 1
ATOM 4234 N N . VAL A 1 517 ? 28.363 25.294 -89.197 1.00 78.12 517 VAL A N 1
ATOM 4235 C CA . VAL A 1 517 ? 26.987 24.941 -88.799 1.00 78.12 517 VAL A CA 1
ATOM 4236 C C . VAL A 1 517 ? 26.870 23.433 -88.572 1.00 78.12 517 VAL A C 1
ATOM 4238 O O . VAL A 1 517 ? 26.266 23.007 -87.591 1.00 78.12 517 VAL A O 1
ATOM 4241 N N . VAL A 1 518 ? 27.517 22.624 -89.417 1.00 79.31 518 VAL A N 1
ATOM 4242 C CA . VAL A 1 518 ? 27.560 21.158 -89.271 1.00 79.31 518 VAL A CA 1
ATOM 4243 C C . VAL A 1 518 ? 28.301 20.741 -87.997 1.00 79.31 518 VAL A C 1
ATOM 4245 O O . VAL A 1 518 ? 27.792 19.916 -87.240 1.00 79.31 518 VAL A O 1
ATOM 4248 N N . ALA A 1 519 ? 29.464 21.335 -87.713 1.00 81.25 519 ALA A N 1
ATOM 4249 C CA . ALA A 1 519 ? 30.221 21.055 -86.493 1.00 81.25 519 ALA A CA 1
ATOM 4250 C C . ALA A 1 519 ? 29.455 21.474 -85.225 1.00 81.25 519 ALA A C 1
ATOM 4252 O O . ALA A 1 519 ? 29.399 20.712 -84.260 1.00 81.25 519 ALA A O 1
ATOM 4253 N N . LYS A 1 520 ? 28.805 22.648 -85.240 1.00 84.25 520 LYS A N 1
ATOM 4254 C CA . LYS A 1 520 ? 27.973 23.124 -84.123 1.00 84.25 520 LYS A CA 1
ATOM 4255 C C . LYS A 1 520 ? 26.750 22.231 -83.897 1.00 84.25 520 LYS A C 1
ATOM 4257 O O . LYS A 1 520 ? 26.453 21.902 -82.755 1.00 84.25 520 LYS A O 1
ATOM 4262 N N . LYS A 1 521 ? 26.079 21.792 -84.967 1.00 84.44 521 LYS A N 1
ATOM 4263 C CA . LYS A 1 521 ? 24.961 20.841 -84.896 1.00 84.44 521 LYS A CA 1
ATOM 4264 C C . LYS A 1 521 ? 25.399 19.494 -84.323 1.00 84.44 521 LYS A C 1
ATOM 4266 O O . LYS A 1 521 ? 24.707 18.953 -83.473 1.00 84.44 521 LYS A O 1
ATOM 4271 N N . ARG A 1 522 ? 26.548 18.963 -84.755 1.00 85.56 522 ARG A N 1
ATOM 4272 C CA . ARG A 1 522 ? 27.088 17.705 -84.222 1.00 85.56 522 ARG A CA 1
ATOM 4273 C C . ARG A 1 522 ? 27.371 17.807 -82.724 1.00 85.56 522 ARG A C 1
ATOM 4275 O O . ARG A 1 522 ? 26.933 16.944 -81.980 1.00 85.56 522 ARG A O 1
ATOM 4282 N N . ARG A 1 523 ? 28.024 18.888 -82.291 1.00 87.75 523 ARG A N 1
ATOM 4283 C CA . ARG A 1 523 ? 28.289 19.139 -80.871 1.00 87.75 523 ARG A CA 1
ATOM 4284 C C . ARG A 1 523 ? 26.999 19.253 -80.050 1.00 87.75 523 ARG A C 1
ATOM 4286 O O . ARG A 1 523 ? 26.902 18.632 -79.005 1.00 87.75 523 ARG A O 1
ATOM 4293 N N . LEU A 1 524 ? 26.008 20.005 -80.531 1.00 89.06 524 LEU A N 1
ATOM 4294 C CA . LEU A 1 524 ? 24.716 20.137 -79.845 1.00 89.06 524 LEU A CA 1
ATOM 4295 C C . LEU A 1 524 ? 23.926 18.820 -79.826 1.00 89.06 524 LEU A C 1
ATOM 4297 O O . LEU A 1 524 ? 23.242 18.553 -78.848 1.00 89.06 524 LEU A O 1
ATOM 4301 N N . ASN A 1 525 ? 24.037 17.982 -80.862 1.00 89.12 525 ASN A N 1
ATOM 4302 C CA . ASN A 1 525 ? 23.472 16.630 -80.854 1.00 89.12 525 ASN A CA 1
ATOM 4303 C C . ASN A 1 525 ? 24.155 15.740 -79.807 1.00 89.12 525 ASN A C 1
ATOM 4305 O O . ASN A 1 525 ? 23.461 15.064 -79.061 1.00 89.12 525 ASN A O 1
ATOM 4309 N N . GLU A 1 526 ? 25.488 15.762 -79.727 1.00 91.12 526 GLU A N 1
ATOM 4310 C CA . GLU A 1 526 ? 26.247 15.024 -78.706 1.00 91.12 526 GLU A CA 1
ATOM 4311 C C . GLU A 1 526 ? 25.885 15.515 -77.287 1.00 91.12 526 GLU A C 1
ATOM 4313 O O . GLU A 1 526 ? 25.681 14.709 -76.380 1.00 91.12 526 GLU A O 1
ATOM 4318 N N . GLU A 1 527 ? 25.726 16.831 -77.094 1.00 90.94 527 GLU A N 1
ATOM 4319 C CA . GLU A 1 527 ? 25.267 17.433 -75.831 1.00 90.94 527 GLU A CA 1
ATOM 4320 C C . GLU A 1 527 ? 23.804 17.055 -75.506 1.00 90.94 527 GLU A C 1
ATOM 4322 O O . GLU A 1 527 ? 23.493 16.756 -74.352 1.00 90.94 527 GLU A O 1
ATOM 4327 N N . PHE A 1 528 ? 22.914 16.994 -76.503 1.00 91.12 528 PHE A N 1
ATOM 4328 C CA . PHE A 1 528 ? 21.518 16.570 -76.343 1.00 91.12 528 PHE A CA 1
ATOM 4329 C C . PHE A 1 528 ? 21.394 15.078 -75.998 1.00 91.12 528 PHE A C 1
ATOM 4331 O O . PHE A 1 528 ? 20.674 14.727 -75.066 1.00 91.12 528 PHE A O 1
ATOM 4338 N N . GLU A 1 529 ? 22.126 14.200 -76.691 1.00 92.12 529 GLU A N 1
ATOM 4339 C CA . GLU A 1 529 ? 22.177 12.763 -76.385 1.00 92.12 529 GLU A CA 1
ATOM 4340 C C . GLU A 1 529 ? 22.723 12.517 -74.971 1.00 92.12 529 GLU A C 1
ATOM 4342 O O . GLU A 1 529 ? 22.141 11.742 -74.209 1.00 92.12 529 GLU A O 1
ATOM 4347 N N . ALA A 1 530 ? 23.770 13.246 -74.567 1.00 91.25 530 ALA A N 1
ATOM 4348 C CA . ALA A 1 530 ? 24.304 13.175 -73.208 1.00 91.25 530 ALA A CA 1
ATOM 4349 C C . ALA A 1 530 ? 23.296 13.654 -72.143 1.00 91.25 530 ALA A C 1
ATOM 4351 O O . ALA A 1 530 ? 23.247 13.089 -71.046 1.00 91.25 530 ALA A O 1
ATOM 4352 N N . LEU A 1 531 ? 22.482 14.679 -72.433 1.00 93.19 531 LEU A N 1
ATOM 4353 C CA . LEU A 1 531 ? 21.399 15.113 -71.540 1.00 93.19 531 LEU A CA 1
ATOM 4354 C C . LEU A 1 531 ? 20.283 14.070 -71.441 1.00 93.19 531 LEU A C 1
ATOM 4356 O O . LEU A 1 531 ? 19.824 13.792 -70.333 1.00 93.19 531 LEU A O 1
ATOM 4360 N N . LEU A 1 532 ? 19.873 13.461 -72.556 1.00 93.00 532 LEU A N 1
ATOM 4361 C CA . LEU A 1 532 ? 18.873 12.391 -72.549 1.00 93.00 532 LEU A CA 1
ATOM 4362 C C . LEU A 1 532 ? 19.341 11.189 -71.722 1.00 93.00 532 LEU A C 1
ATOM 4364 O O . LEU A 1 532 ? 18.582 10.696 -70.890 1.00 93.00 532 LEU A O 1
ATOM 4368 N N . GLU A 1 533 ? 20.605 10.782 -71.860 1.00 94.00 533 GLU A N 1
ATOM 4369 C CA . GLU A 1 533 ? 21.179 9.700 -71.054 1.00 94.00 533 GLU A CA 1
ATOM 4370 C C . GLU A 1 533 ? 21.183 10.050 -69.552 1.00 94.00 533 GLU A C 1
ATOM 4372 O O . GLU A 1 533 ? 20.867 9.210 -68.707 1.00 94.00 533 GLU A O 1
ATOM 4377 N N . ARG A 1 534 ? 21.487 11.307 -69.188 1.00 93.69 534 ARG A N 1
ATOM 4378 C CA . ARG A 1 534 ? 21.393 11.777 -67.791 1.00 93.69 534 ARG A CA 1
ATOM 4379 C C . ARG A 1 534 ? 19.956 11.768 -67.273 1.00 93.69 534 ARG A C 1
ATOM 4381 O O . ARG A 1 534 ? 19.739 11.344 -66.140 1.00 93.69 534 ARG A O 1
ATOM 4388 N N . ILE A 1 535 ? 18.983 12.191 -68.084 1.00 93.56 535 ILE A N 1
ATOM 4389 C CA . ILE A 1 535 ? 17.555 12.148 -67.736 1.00 93.56 535 ILE A CA 1
ATOM 4390 C C . ILE A 1 535 ? 17.104 10.702 -67.514 1.00 93.56 535 ILE A C 1
ATOM 4392 O O . ILE A 1 535 ? 16.400 10.428 -66.544 1.00 93.56 535 ILE A O 1
ATOM 4396 N N . GLU A 1 536 ? 17.504 9.767 -68.376 1.00 94.44 536 GLU A N 1
ATOM 4397 C CA . GLU A 1 536 ? 17.171 8.349 -68.218 1.00 94.44 536 GLU A CA 1
ATOM 4398 C C . GLU A 1 536 ? 17.794 7.748 -66.956 1.00 94.44 536 GLU A C 1
ATOM 4400 O O . GLU A 1 536 ? 17.091 7.066 -66.205 1.00 94.44 536 GLU A O 1
ATOM 4405 N N . LYS A 1 537 ? 19.064 8.061 -66.663 1.00 94.81 537 LYS A N 1
ATOM 4406 C CA . LYS A 1 537 ? 19.727 7.661 -65.410 1.00 94.81 537 LYS A CA 1
ATOM 4407 C C . LYS A 1 537 ? 18.983 8.197 -64.187 1.00 94.81 537 LYS A C 1
ATOM 4409 O O . LYS A 1 537 ? 18.649 7.421 -63.296 1.00 94.81 537 LYS A O 1
ATOM 4414 N N . LYS A 1 538 ? 18.624 9.484 -64.178 1.00 94.81 538 LYS A N 1
ATOM 4415 C CA . LYS A 1 538 ? 17.862 10.103 -63.083 1.00 94.81 538 LYS A CA 1
ATOM 4416 C C . LYS A 1 538 ? 16.449 9.527 -62.940 1.00 94.81 538 LYS A C 1
ATOM 4418 O O . LYS A 1 538 ? 16.003 9.271 -61.828 1.00 94.81 538 LYS A O 1
ATOM 4423 N N . LYS A 1 539 ? 15.756 9.223 -64.042 1.00 95.19 539 LYS A N 1
ATOM 4424 C CA . LYS A 1 539 ? 14.461 8.516 -64.007 1.00 95.19 539 LYS A CA 1
ATOM 4425 C C . LYS A 1 539 ? 14.589 7.092 -63.462 1.00 95.19 539 LYS A C 1
ATOM 4427 O O . LYS A 1 539 ? 13.682 6.626 -62.778 1.00 95.19 539 LYS A O 1
ATOM 4432 N N . ALA A 1 540 ? 15.684 6.391 -63.755 1.00 95.38 540 ALA A N 1
ATOM 4433 C CA . ALA A 1 540 ? 15.960 5.086 -63.161 1.00 95.38 540 ALA A CA 1
ATOM 4434 C C . ALA A 1 540 ? 16.248 5.198 -61.651 1.00 95.38 540 ALA A C 1
ATOM 4436 O O . ALA A 1 540 ? 15.725 4.394 -60.883 1.00 95.38 540 ALA A O 1
ATOM 4437 N N . GLU A 1 541 ? 16.993 6.224 -61.219 1.00 95.31 541 GLU A N 1
ATOM 4438 C CA . GLU A 1 541 ? 17.191 6.549 -59.797 1.00 95.31 541 GLU A CA 1
ATOM 4439 C C . GLU A 1 541 ? 15.850 6.807 -59.088 1.00 95.31 541 GLU A C 1
ATOM 4441 O O . GLU A 1 541 ? 15.598 6.195 -58.053 1.00 95.31 541 GLU A O 1
ATOM 4446 N N . ILE A 1 542 ? 14.948 7.608 -59.674 1.00 95.44 542 ILE A N 1
ATOM 4447 C CA . ILE A 1 542 ? 13.599 7.857 -59.123 1.00 95.44 542 ILE A CA 1
ATOM 4448 C C . ILE A 1 542 ? 12.812 6.552 -58.959 1.00 95.44 542 ILE A C 1
ATOM 4450 O O . ILE A 1 542 ? 12.227 6.327 -57.906 1.00 95.44 542 ILE A O 1
ATOM 4454 N N . ARG A 1 543 ? 12.836 5.646 -59.948 1.00 95.88 543 ARG A N 1
ATOM 4455 C CA . ARG A 1 543 ? 12.155 4.340 -59.830 1.00 95.88 543 ARG A CA 1
ATOM 4456 C C . ARG A 1 543 ? 12.709 3.494 -58.683 1.00 95.88 543 ARG A C 1
ATOM 4458 O O . ARG A 1 543 ? 11.941 2.801 -58.022 1.00 95.88 543 ARG A O 1
ATOM 4465 N N . ASN A 1 544 ? 14.019 3.544 -58.442 1.00 95.69 544 ASN A N 1
ATOM 4466 C CA . ASN A 1 544 ? 14.626 2.857 -57.301 1.00 95.69 544 ASN A CA 1
ATOM 4467 C C . ASN A 1 544 ? 14.182 3.495 -55.976 1.00 95.69 544 ASN A C 1
ATOM 4469 O O . ASN A 1 544 ? 13.853 2.774 -55.039 1.00 95.69 544 ASN A O 1
ATOM 4473 N N . VAL A 1 545 ? 14.111 4.829 -55.913 1.00 96.12 545 VAL A N 1
ATOM 4474 C CA . VAL A 1 545 ? 13.590 5.571 -54.753 1.00 96.12 545 VAL A CA 1
ATOM 4475 C C . VAL A 1 545 ? 12.103 5.268 -54.503 1.00 96.12 545 VAL A C 1
ATOM 4477 O O . VAL A 1 545 ? 11.684 5.090 -53.365 1.00 96.12 545 VAL A O 1
ATOM 4480 N N . ASP A 1 546 ? 11.292 5.108 -55.548 1.00 96.06 546 ASP A N 1
ATOM 4481 C CA . ASP A 1 546 ? 9.892 4.687 -55.409 1.00 96.06 546 ASP A CA 1
ATOM 4482 C C . ASP A 1 546 ? 9.764 3.268 -54.833 1.00 96.06 546 ASP A C 1
ATOM 4484 O O . ASP A 1 546 ? 8.886 3.003 -54.006 1.00 96.06 546 ASP A O 1
ATOM 4488 N N . GLN A 1 547 ? 10.652 2.350 -55.226 1.00 96.38 547 GLN A N 1
ATOM 4489 C CA . GLN A 1 547 ? 10.699 1.004 -54.647 1.00 96.38 547 GLN A CA 1
ATOM 4490 C C . GLN A 1 547 ? 11.102 1.038 -53.169 1.00 96.38 547 GLN A C 1
ATOM 4492 O O . GLN A 1 547 ? 10.497 0.332 -52.356 1.00 96.38 547 GLN A O 1
ATOM 4497 N N . THR A 1 548 ? 12.081 1.870 -52.792 1.00 95.62 548 THR A N 1
ATOM 4498 C CA . THR A 1 548 ? 12.466 2.017 -51.383 1.00 95.62 548 THR A CA 1
ATOM 4499 C C . THR A 1 548 ? 11.336 2.644 -50.565 1.00 95.62 548 THR A C 1
ATOM 4501 O O . THR A 1 548 ? 11.019 2.106 -49.502 1.00 95.62 548 THR A O 1
ATOM 4504 N N . LEU A 1 549 ? 10.637 3.666 -51.074 1.00 95.38 549 LEU A N 1
ATOM 4505 C CA . LEU A 1 549 ? 9.432 4.223 -50.440 1.00 95.38 549 LEU A CA 1
ATOM 4506 C C . LEU A 1 549 ? 8.345 3.166 -50.237 1.00 95.38 549 LEU A C 1
ATOM 4508 O O . LEU A 1 549 ? 7.789 3.062 -49.144 1.00 95.38 549 LEU A O 1
ATOM 4512 N N . ALA A 1 550 ? 8.051 2.352 -51.254 1.00 95.81 550 ALA A N 1
ATOM 4513 C CA . ALA A 1 550 ? 7.066 1.278 -51.136 1.00 95.81 550 ALA A CA 1
ATOM 4514 C C . ALA A 1 550 ? 7.456 0.263 -50.047 1.00 95.81 550 ALA A C 1
ATOM 4516 O O . ALA A 1 550 ? 6.616 -0.121 -49.232 1.00 95.81 550 ALA A O 1
ATOM 4517 N N . SER A 1 551 ? 8.737 -0.117 -49.982 1.00 96.62 551 SER A N 1
ATOM 4518 C CA . SER A 1 551 ? 9.244 -1.038 -48.957 1.00 96.62 551 SER A CA 1
ATOM 4519 C C . SER A 1 551 ? 9.172 -0.455 -47.539 1.00 96.62 551 SER A C 1
ATOM 4521 O O . SER A 1 551 ? 8.771 -1.149 -46.605 1.00 96.62 551 SER A O 1
ATOM 4523 N N . LEU A 1 552 ? 9.488 0.835 -47.373 1.00 96.38 552 LEU A N 1
ATOM 4524 C CA . LEU A 1 552 ? 9.407 1.527 -46.088 1.00 96.38 552 LEU A CA 1
ATOM 4525 C C . LEU A 1 552 ? 7.950 1.714 -45.641 1.00 96.38 552 LEU A C 1
ATOM 4527 O O . LEU A 1 552 ? 7.657 1.549 -44.458 1.00 96.38 552 LEU A O 1
ATOM 4531 N N . ARG A 1 553 ? 7.020 1.985 -46.571 1.00 96.12 553 ARG A N 1
ATOM 4532 C CA . ARG A 1 553 ? 5.576 2.058 -46.281 1.00 96.12 553 ARG A CA 1
ATOM 4533 C C . ARG A 1 553 ? 5.041 0.710 -45.796 1.00 96.12 553 ARG A C 1
ATOM 4535 O O . ARG A 1 553 ? 4.369 0.674 -44.770 1.00 96.12 553 ARG A O 1
ATOM 4542 N N . ALA A 1 554 ? 5.405 -0.386 -46.465 1.00 96.88 554 ALA A N 1
ATOM 4543 C CA . ALA A 1 554 ? 5.032 -1.735 -46.036 1.00 96.88 554 ALA A CA 1
ATOM 4544 C C . ALA A 1 554 ? 5.591 -2.068 -44.641 1.00 96.88 554 ALA A C 1
ATOM 4546 O O . ALA A 1 554 ? 4.858 -2.544 -43.776 1.00 96.88 554 ALA A O 1
ATOM 4547 N N . ARG A 1 555 ? 6.864 -1.736 -44.384 1.00 96.00 555 ARG A N 1
ATOM 4548 C CA . ARG A 1 555 ? 7.496 -1.924 -43.069 1.00 96.00 555 ARG A CA 1
ATOM 4549 C C . ARG A 1 555 ? 6.819 -1.101 -41.971 1.00 96.00 555 ARG A C 1
ATOM 4551 O O . ARG A 1 555 ? 6.655 -1.588 -40.856 1.00 96.00 555 ARG A O 1
ATOM 4558 N N . ARG A 1 556 ? 6.426 0.145 -42.260 1.00 95.69 556 ARG A N 1
ATOM 4559 C CA . ARG A 1 556 ? 5.669 0.978 -41.314 1.00 95.69 556 ARG A CA 1
ATOM 4560 C C . ARG A 1 556 ? 4.334 0.324 -40.967 1.00 95.69 556 ARG A C 1
ATOM 4562 O O . ARG A 1 556 ? 3.984 0.254 -39.794 1.00 95.69 556 ARG A O 1
ATOM 4569 N N . GLU A 1 557 ? 3.605 -0.150 -41.972 1.00 96.00 557 GLU A N 1
ATOM 4570 C CA . GLU A 1 557 ? 2.300 -0.777 -41.775 1.00 96.00 557 GLU A CA 1
ATOM 4571 C C . GLU A 1 557 ? 2.401 -2.073 -40.958 1.00 96.00 557 GLU A C 1
ATOM 4573 O O . GLU A 1 557 ? 1.607 -2.276 -40.042 1.00 96.00 557 GLU A O 1
ATOM 4578 N N . GLU A 1 558 ? 3.413 -2.904 -41.213 1.00 96.75 558 GLU A N 1
ATOM 4579 C CA . GLU A 1 558 ? 3.716 -4.091 -40.403 1.00 96.75 558 GLU A CA 1
ATOM 4580 C C . GLU A 1 558 ? 3.950 -3.718 -38.930 1.00 96.75 558 GLU A C 1
ATOM 4582 O O . GLU A 1 558 ? 3.339 -4.297 -38.030 1.00 96.75 558 GLU A O 1
ATOM 4587 N N . LYS A 1 559 ? 4.747 -2.674 -38.672 1.00 94.88 559 LYS A N 1
ATOM 4588 C CA . LYS A 1 559 ? 5.010 -2.189 -37.310 1.00 94.88 559 LYS A CA 1
ATOM 4589 C C . LYS A 1 559 ? 3.777 -1.603 -36.625 1.00 94.88 559 LYS A C 1
ATOM 4591 O O . LYS A 1 559 ? 3.573 -1.824 -35.431 1.00 94.88 559 LYS A O 1
ATOM 4596 N N . GLU A 1 560 ? 2.912 -0.912 -37.362 1.00 94.31 560 GLU A N 1
ATOM 4597 C CA . GLU A 1 560 ? 1.613 -0.468 -36.847 1.00 94.31 560 GLU A CA 1
ATOM 4598 C C . GLU A 1 560 ? 0.684 -1.648 -36.527 1.00 94.31 560 GLU A C 1
ATOM 4600 O O . GLU A 1 560 ? -0.057 -1.603 -35.544 1.00 94.31 560 GLU A O 1
ATOM 4605 N N . GLN A 1 561 ? 0.716 -2.724 -37.316 1.00 95.62 561 GLN A N 1
ATOM 4606 C CA . GLN A 1 561 ? -0.050 -3.938 -37.029 1.00 95.62 561 GLN A CA 1
ATOM 4607 C C . GLN A 1 561 ? 0.468 -4.660 -35.777 1.00 95.62 561 GLN A C 1
ATOM 4609 O O . GLN A 1 561 ? -0.348 -5.064 -34.945 1.00 95.62 561 GLN A O 1
ATOM 4614 N N . GLU A 1 562 ? 1.791 -4.763 -35.598 1.00 94.69 562 GLU A N 1
ATOM 4615 C CA . GLU A 1 562 ? 2.415 -5.272 -34.366 1.00 94.69 562 GLU A CA 1
ATOM 4616 C C . GLU A 1 562 ? 1.974 -4.449 -33.145 1.00 94.69 562 GLU A C 1
ATOM 4618 O O . GLU A 1 562 ? 1.563 -5.011 -32.126 1.00 94.69 562 GLU A O 1
ATOM 4623 N N . MET A 1 563 ? 1.964 -3.117 -33.264 1.00 93.50 563 MET A N 1
ATOM 4624 C CA . MET A 1 563 ? 1.492 -2.217 -32.208 1.00 93.50 563 MET A CA 1
ATOM 4625 C C . MET A 1 563 ? 0.014 -2.443 -31.874 1.00 93.50 563 MET A C 1
ATOM 4627 O O . MET A 1 563 ? -0.327 -2.622 -30.706 1.00 93.50 563 MET A O 1
ATOM 4631 N N . ARG A 1 564 ? -0.863 -2.537 -32.881 1.00 93.69 564 ARG A N 1
ATOM 4632 C CA . ARG A 1 564 ? -2.292 -2.838 -32.670 1.00 93.69 564 ARG A CA 1
ATOM 4633 C C . ARG A 1 564 ? -2.501 -4.208 -32.021 1.00 93.69 564 ARG A C 1
ATOM 4635 O O . ARG A 1 564 ? -3.410 -4.372 -31.211 1.00 93.69 564 ARG A O 1
ATOM 4642 N N . ALA A 1 565 ? -1.704 -5.214 -32.381 1.00 93.88 565 ALA A N 1
ATOM 4643 C CA . ALA A 1 565 ? -1.776 -6.538 -31.764 1.00 93.88 565 ALA A CA 1
ATOM 4644 C C . ALA A 1 565 ? -1.372 -6.485 -30.283 1.00 93.88 565 ALA A C 1
ATOM 4646 O O . ALA A 1 565 ? -2.052 -7.065 -29.432 1.00 93.88 565 ALA A O 1
ATOM 4647 N N . MET A 1 566 ? -0.321 -5.726 -29.967 1.00 91.81 566 MET A N 1
ATOM 4648 C CA . MET A 1 566 ? 0.079 -5.445 -28.593 1.00 91.81 566 MET A CA 1
ATOM 4649 C C . MET A 1 566 ? -1.047 -4.732 -27.835 1.00 91.81 566 MET A C 1
ATOM 4651 O O . MET A 1 566 ? -1.429 -5.189 -26.760 1.00 91.81 566 MET A O 1
ATOM 4655 N N . GLU A 1 567 ? -1.637 -3.668 -28.375 1.00 91.38 567 GLU A N 1
ATOM 4656 C CA . GLU A 1 567 ? -2.757 -2.954 -27.740 1.00 91.38 567 GLU A CA 1
ATOM 4657 C C . GLU A 1 567 ? -3.944 -3.876 -27.427 1.00 91.38 567 GLU A C 1
ATOM 4659 O O . GLU A 1 567 ? -4.479 -3.832 -26.319 1.00 91.38 567 GLU A O 1
ATOM 4664 N N . ARG A 1 568 ? -4.316 -4.780 -28.345 1.00 94.44 568 ARG A N 1
ATOM 4665 C CA . ARG A 1 568 ? -5.364 -5.784 -28.080 1.00 94.44 568 ARG A CA 1
ATOM 4666 C C . ARG A 1 568 ? -5.016 -6.676 -26.890 1.00 94.44 568 ARG A C 1
ATOM 4668 O O . ARG A 1 568 ? -5.880 -6.918 -26.052 1.00 94.44 568 ARG A O 1
ATOM 4675 N N . LYS A 1 569 ? -3.762 -7.127 -26.790 1.00 92.69 569 LYS A N 1
ATOM 4676 C CA . LYS A 1 569 ? -3.294 -7.942 -25.660 1.00 92.69 569 LYS A CA 1
ATOM 4677 C C . LYS A 1 569 ? -3.351 -7.169 -24.337 1.00 92.69 569 LYS A C 1
ATOM 4679 O O . LYS A 1 569 ? -3.735 -7.737 -23.320 1.00 92.69 569 LYS A O 1
ATOM 4684 N N . LEU A 1 570 ? -3.021 -5.875 -24.340 1.00 92.75 570 LEU A N 1
ATOM 4685 C CA . LEU A 1 570 ? -3.161 -5.018 -23.155 1.00 92.75 570 LEU A CA 1
ATOM 4686 C C . LEU A 1 570 ? -4.624 -4.917 -22.712 1.00 92.75 570 LEU A C 1
ATOM 4688 O O . LEU A 1 570 ? -4.924 -5.102 -21.534 1.00 92.75 570 LEU A O 1
ATOM 4692 N N . VAL A 1 571 ? -5.537 -4.670 -23.655 1.00 94.00 571 VAL A N 1
ATOM 4693 C CA . VAL A 1 571 ? -6.978 -4.628 -23.372 1.00 94.00 571 VAL A CA 1
ATOM 4694 C C . VAL A 1 571 ? -7.459 -5.966 -22.812 1.00 94.00 571 VAL A C 1
ATOM 4696 O O . VAL A 1 571 ? -8.207 -5.982 -21.840 1.00 94.00 571 VAL A O 1
ATOM 4699 N N . GLU A 1 572 ? -6.997 -7.088 -23.362 1.00 94.50 572 GLU A N 1
ATOM 4700 C CA . GLU A 1 572 ? -7.330 -8.417 -22.850 1.00 94.50 572 GLU A CA 1
ATOM 4701 C C . GLU A 1 572 ? -6.876 -8.608 -21.394 1.00 94.50 572 GLU A C 1
ATOM 4703 O O . GLU A 1 572 ? -7.667 -9.063 -20.566 1.00 94.50 572 GLU A O 1
ATOM 4708 N N . ILE A 1 573 ? -5.645 -8.206 -21.054 1.00 93.31 573 ILE A N 1
ATOM 4709 C CA . ILE A 1 573 ? -5.132 -8.252 -19.675 1.00 93.31 573 ILE A CA 1
ATOM 4710 C C . ILE A 1 573 ? -6.011 -7.409 -18.741 1.00 93.31 573 ILE A C 1
ATOM 4712 O O . ILE A 1 573 ? -6.401 -7.887 -17.677 1.00 93.31 573 ILE A O 1
ATOM 4716 N N . LEU A 1 574 ? -6.373 -6.189 -19.145 1.00 92.50 574 LEU A N 1
ATOM 4717 C CA . LEU A 1 574 ? -7.219 -5.300 -18.342 1.00 92.50 574 LEU A CA 1
ATOM 4718 C C . LEU A 1 574 ? -8.637 -5.860 -18.149 1.00 92.50 574 LEU A C 1
ATOM 4720 O O . LEU A 1 574 ? -9.177 -5.807 -17.045 1.00 92.50 574 LEU A O 1
ATOM 4724 N N . VAL A 1 575 ? -9.236 -6.446 -19.189 1.00 94.88 575 VAL A N 1
ATOM 4725 C CA . VAL A 1 575 ? -10.558 -7.088 -19.096 1.00 94.88 575 VAL A CA 1
ATOM 4726 C C . VAL A 1 575 ? -10.509 -8.314 -18.183 1.00 94.88 575 VAL A C 1
ATOM 4728 O O . VAL A 1 575 ? -11.420 -8.519 -17.379 1.00 94.88 575 VAL A O 1
ATOM 4731 N N . GLN A 1 576 ? -9.449 -9.122 -18.259 1.00 94.00 576 GLN A N 1
ATOM 4732 C CA . GLN A 1 576 ? -9.268 -10.259 -17.355 1.00 94.00 576 GLN A CA 1
ATOM 4733 C C . GLN A 1 576 ? -9.107 -9.798 -15.899 1.00 94.00 576 GLN A C 1
ATOM 4735 O O . GLN A 1 576 ? -9.769 -10.353 -15.020 1.00 94.00 576 GLN A O 1
ATOM 4740 N N . GLN A 1 577 ? -8.328 -8.737 -15.655 1.00 93.94 577 GLN A N 1
ATOM 4741 C CA . GLN A 1 577 ? -8.188 -8.118 -14.334 1.00 93.94 577 GLN A CA 1
ATOM 4742 C C . GLN A 1 577 ? -9.543 -7.643 -13.792 1.00 93.94 577 GLN A C 1
ATOM 4744 O O . GLN A 1 577 ? -9.906 -7.959 -12.660 1.00 93.94 577 GLN A O 1
ATOM 4749 N N . GLN A 1 578 ? -10.329 -6.935 -14.611 1.00 92.06 578 GLN A N 1
ATOM 4750 C CA . GLN A 1 578 ? -11.674 -6.485 -14.244 1.00 92.06 578 GLN A CA 1
ATOM 4751 C C . GLN A 1 578 ? -12.608 -7.655 -13.928 1.00 92.06 578 GLN A C 1
ATOM 4753 O O . GLN A 1 578 ? -13.347 -7.603 -12.947 1.00 92.06 578 GLN A O 1
ATOM 4758 N N . LYS A 1 579 ? -12.563 -8.733 -14.719 1.00 94.06 579 LYS A N 1
ATOM 4759 C CA . LYS A 1 579 ? -13.369 -9.935 -14.473 1.00 94.06 579 LYS A CA 1
ATOM 4760 C C . LYS A 1 579 ? -13.018 -10.585 -13.133 1.00 94.06 579 LYS A C 1
ATOM 4762 O O . LYS A 1 579 ? -13.923 -10.965 -12.397 1.00 94.06 579 LYS A O 1
ATOM 4767 N N . GLN A 1 580 ? -11.733 -10.687 -12.799 1.00 92.56 580 GLN A N 1
ATOM 4768 C CA . GLN A 1 580 ? -11.285 -11.210 -11.505 1.00 92.56 580 GLN A CA 1
ATOM 4769 C C . GLN A 1 580 ? -11.712 -10.312 -10.342 1.00 92.56 580 GLN A C 1
ATOM 4771 O O . GLN A 1 580 ? -12.217 -10.811 -9.342 1.00 92.56 580 GLN A O 1
ATOM 4776 N N . MET A 1 581 ? -11.601 -8.993 -10.502 1.00 92.44 581 MET A N 1
ATOM 4777 C CA . MET A 1 581 ? -12.091 -8.033 -9.513 1.00 92.44 581 MET A CA 1
ATOM 4778 C C . MET A 1 581 ? -13.596 -8.155 -9.278 1.00 92.44 581 MET A C 1
ATOM 4780 O O . MET A 1 581 ? -14.032 -8.157 -8.132 1.00 92.44 581 MET A O 1
ATOM 4784 N N . LEU A 1 582 ? -14.393 -8.303 -10.338 1.00 91.44 582 LEU A N 1
ATOM 4785 C CA . LEU A 1 582 ? -15.837 -8.507 -10.214 1.00 91.44 582 LEU A CA 1
ATOM 4786 C C . LEU A 1 582 ? -16.175 -9.802 -9.473 1.00 91.44 582 LEU A C 1
ATOM 4788 O O . LEU A 1 582 ? -17.081 -9.781 -8.647 1.00 91.44 582 LEU A O 1
ATOM 4792 N N . LEU A 1 583 ? -15.438 -10.892 -9.725 1.00 91.69 583 LEU A N 1
ATOM 4793 C CA . LEU A 1 583 ? -15.610 -12.156 -8.999 1.00 91.69 583 LEU A CA 1
ATOM 4794 C C . LEU A 1 583 ? -15.322 -11.998 -7.500 1.00 91.69 583 LEU A C 1
ATOM 4796 O O . LEU A 1 583 ? -16.099 -12.475 -6.673 1.00 91.69 583 LEU A O 1
ATOM 4800 N N . LEU A 1 584 ? -14.248 -11.289 -7.145 1.00 91.06 584 LEU A N 1
ATOM 4801 C CA . LEU A 1 584 ? -13.910 -11.013 -5.747 1.00 91.06 584 LEU A CA 1
ATOM 4802 C C . LEU A 1 584 ? -14.963 -10.120 -5.076 1.00 91.06 584 LEU A C 1
ATOM 4804 O O . LEU A 1 584 ? -15.414 -10.421 -3.977 1.00 91.06 584 LEU A O 1
ATOM 4808 N N . VAL A 1 585 ? -15.434 -9.075 -5.761 1.00 87.75 585 VAL A N 1
ATOM 4809 C CA . VAL A 1 585 ? -16.500 -8.195 -5.251 1.00 87.75 585 VAL A CA 1
ATOM 4810 C C . VAL A 1 585 ? -17.823 -8.947 -5.081 1.00 87.75 585 VAL A C 1
ATOM 4812 O O . VAL A 1 585 ? -18.523 -8.727 -4.093 1.00 87.75 585 VAL A O 1
ATOM 4815 N N . SER A 1 586 ? -18.181 -9.850 -6.002 1.00 88.06 586 SER A N 1
ATOM 4816 C CA . SER A 1 586 ? -19.360 -10.704 -5.818 1.00 88.06 586 SER A CA 1
ATOM 4817 C C . SER A 1 586 ? -19.202 -11.640 -4.625 1.00 88.06 586 SER A C 1
ATOM 4819 O O . SER A 1 586 ? -20.150 -11.783 -3.861 1.00 88.06 586 SER A O 1
ATOM 4821 N N . ALA A 1 587 ? -18.006 -12.194 -4.410 1.00 85.50 587 ALA A N 1
ATOM 4822 C CA . ALA A 1 587 ? -17.735 -13.060 -3.269 1.00 85.50 587 ALA A CA 1
ATOM 4823 C C . ALA A 1 587 ? -17.858 -12.304 -1.934 1.00 85.50 587 ALA A C 1
ATOM 4825 O O . ALA A 1 587 ? -18.436 -12.847 -0.999 1.00 85.50 587 ALA A O 1
ATOM 4826 N N . VAL A 1 588 ? -17.422 -11.038 -1.863 1.00 84.75 588 VAL A N 1
ATOM 4827 C CA . VAL A 1 588 ? -17.640 -10.158 -0.692 1.00 84.75 588 VAL A CA 1
ATOM 4828 C C . VAL A 1 588 ? -19.125 -9.905 -0.461 1.00 84.75 588 VAL A C 1
ATOM 4830 O O . VAL A 1 588 ? -19.593 -9.924 0.673 1.00 84.75 588 VAL A O 1
ATOM 4833 N N . ARG A 1 589 ? -19.890 -9.682 -1.534 1.00 81.19 589 ARG A N 1
ATOM 4834 C CA . ARG A 1 589 ? -21.335 -9.437 -1.444 1.00 81.19 589 ARG A CA 1
ATOM 4835 C C . ARG A 1 589 ? -22.113 -10.661 -0.949 1.00 81.19 589 ARG A C 1
ATOM 4837 O O . ARG A 1 589 ? -23.167 -10.494 -0.342 1.00 81.19 589 ARG A O 1
ATOM 4844 N N . GLU A 1 590 ? -21.615 -11.861 -1.224 1.00 81.44 590 GLU A N 1
ATOM 4845 C CA . GLU A 1 590 ? -22.199 -13.123 -0.761 1.00 81.44 590 GLU A CA 1
ATOM 4846 C C . GLU A 1 590 ? -21.854 -13.451 0.701 1.00 81.44 590 GLU A C 1
ATOM 4848 O O . GLU A 1 590 ? -22.539 -14.280 1.301 1.00 81.44 590 GLU A O 1
ATOM 4853 N N . VAL A 1 591 ? -20.869 -12.774 1.314 1.00 79.00 591 VAL A N 1
ATOM 4854 C CA . VAL A 1 591 ? -20.613 -12.872 2.760 1.00 79.00 591 VAL A CA 1
ATOM 4855 C C . VAL A 1 591 ? -21.764 -12.194 3.511 1.00 79.00 591 VAL A C 1
ATOM 4857 O O . VAL A 1 591 ? -21.769 -10.992 3.775 1.00 79.00 591 VAL A O 1
ATOM 4860 N N . SER A 1 592 ? -22.791 -12.976 3.838 1.00 64.62 592 SER A N 1
ATOM 4861 C CA . SER A 1 592 ? -23.938 -12.523 4.619 1.00 64.62 592 SER A CA 1
ATOM 4862 C C . SER A 1 592 ? -23.523 -12.232 6.060 1.00 64.62 592 SER A C 1
ATOM 4864 O O . SER A 1 592 ? -23.033 -13.121 6.759 1.00 64.62 592 SER A O 1
ATOM 4866 N N . LEU A 1 593 ? -23.771 -11.005 6.523 1.00 66.25 593 LEU A N 1
ATOM 4867 C CA . LEU A 1 593 ? -23.606 -10.651 7.930 1.00 66.25 593 LEU A CA 1
ATOM 4868 C C . LEU A 1 593 ? -24.541 -11.517 8.792 1.00 66.25 593 LEU A C 1
ATOM 4870 O O . LEU A 1 593 ? -25.724 -11.641 8.451 1.00 66.25 593 LEU A O 1
ATOM 4874 N N . PRO A 1 594 ? -24.049 -12.101 9.900 1.00 63.56 594 PRO A N 1
ATOM 4875 C CA . PRO A 1 594 ? -24.898 -12.833 10.825 1.00 63.56 594 PRO A CA 1
ATOM 4876 C C . PRO A 1 594 ? -25.941 -11.866 11.391 1.00 63.56 594 PRO A C 1
ATOM 4878 O O . PRO A 1 594 ? -25.630 -10.961 12.163 1.00 63.56 594 PRO A O 1
ATOM 4881 N N . THR A 1 595 ? -27.186 -12.029 10.955 1.00 58.34 595 THR A N 1
ATOM 4882 C CA . THR A 1 595 ? -28.317 -11.273 11.481 1.00 58.34 595 THR A CA 1
ATOM 4883 C C . THR A 1 595 ? -28.732 -11.904 12.798 1.00 58.34 595 THR A C 1
ATOM 4885 O O . THR A 1 595 ? -28.891 -13.121 12.901 1.00 58.34 595 THR A O 1
ATOM 4888 N N . VAL A 1 596 ? -28.879 -11.067 13.824 1.00 53.41 596 VAL A N 1
ATOM 4889 C CA . VAL A 1 596 ? -29.497 -11.483 15.080 1.00 53.41 596 VAL A CA 1
ATOM 4890 C C . VAL A 1 596 ? -30.936 -11.857 14.734 1.00 53.41 596 VAL A C 1
ATOM 4892 O O . VAL A 1 596 ? -31.703 -11.006 14.288 1.00 53.41 596 VAL A O 1
ATOM 4895 N N . ALA A 1 597 ? -31.273 -13.141 14.856 1.00 58.34 597 ALA A N 1
ATOM 4896 C CA . ALA A 1 597 ? -32.660 -13.576 14.815 1.00 58.34 597 ALA A CA 1
ATOM 4897 C C . ALA A 1 597 ? -33.338 -12.954 16.040 1.00 58.34 597 ALA A C 1
ATOM 4899 O O . ALA A 1 597 ? -33.050 -13.353 17.167 1.00 58.34 597 ALA A O 1
ATOM 4900 N N . THR A 1 598 ? -34.115 -11.900 15.794 1.00 42.16 598 THR A N 1
ATOM 4901 C CA . THR A 1 598 ? -34.879 -11.154 16.801 1.00 42.16 598 THR A CA 1
ATOM 4902 C C . THR A 1 598 ? -35.960 -12.009 17.424 1.00 42.16 598 THR A C 1
ATOM 4904 O O . THR A 1 598 ? -36.648 -12.700 16.632 1.00 42.16 598 THR A O 1
#

Secondary structure (DSSP, 8-state):
--SSHHHHHHHHHHHHHHHHHHHHHHHHHHHHHHHHHHHHHHHHHHHHHHHHHHHHHHHHHHHHHHHHHHHHHHHHHHHHHHHHHHHHHHHHHHHHHHHHHHHHHHHHHHHHHHHHHHHHHHHHHHHHHHHHHHHHHHHHHHHHHHHHHHHHHHHHHHHHHHHHHHHHHHHHHHHHHHHHHHHHHHHHHHHHHHHHHHHHHHHHHHHHHHHHHHHHHHHHHHHHHHHHHHHHHHHHHHHHHHHHHHHHHHHHHHHHHHHHHHHHHHHHHHHHHHHHHHHHHHHHHHHHHHTTTGGGS-TT---S--------------STTSTTTHHHHHHHHHHHHHHHHHHHHHHHHHHHHHHHHHHHHHHHHHHHHHHHHHHHHHHHHHHHHHHHHHHHHHHHHHHHHHHHHHHHHHHHHHHHHHHHHHHHHHHHHHHHHHHHHHHHHHHHHTTHHHHHHHHHHHHHHHHHHHHHHHHHHHHHHHHHHHHHHHHHHHHHHHHHHHHHHHHHHHHHS-SS--HHHHHHHHHHHHHHHHHHHHHHHHHHHHHHHHHHHHHHHHHHHHHHHHHHHHHHHHHHHHHHHHHHHHHHHHHHHH--------

Foldseek 3Di:
DDDPVVVVVVVVVVVVVVVVVVVVVVVVVVVVVVVVVVVVVVVVVVVVVVVVVVVVVVVVVVVVVVVVVVVVVVVVVVVVVVVVVVVVVVVVVVVVVVVVVVVVVVVVVVVVVVVVVVVVVVVVVVVVVVVVVVVVVVVVVVVVVVVVVVVVVVVVVVVVVVVVVVVVVVVVVVVVVVVVVVVVVVVVVVVVVVVVVVVVVVVVVVVVVVVVVVVVVVVVVVVVVVVVVVVVVVVVVVVVVVVVVVVVVVVVVVVVVVVVVVVVVVVVVVVVVVVVVVVVVVVVVVVVVPPPPVPPPPVPPPPDDDDDDDDDDDDDPDPDVVVPPVVVVVVVVVVVVVVVVVVVVVVVVVVVVVVVVVVVVVVVVVVVVVVVVVVVVVVVVVVVVVVVVVVVVVVVVVVVVVVVVVVVVVVVVVVVVVVVLVVLQVVLVVLLVVLVVVLVCLVPPQCVVVVVVLVVVLVVLVVVLVVLVVVLVVLVVVLVVLVVVLVVLVVVLVVLVVVLVVLVVVCVPDPDPPVVSVVVSVVSVVVNVVSVVVSVVSVVVSVVSVVVSVVSVVVSVVSVVVSVVSVVVVVVSVVVSVVVSVVSVVVSVPSDNDDDPD